Protein AF-0000000075972127 (afdb_homodimer)

pLDDT: mean 73.07, std 18.58, range [33.81, 97.25]

Secondary structure (DSSP, 8-state):
-EEETTTEEEEEEEES----TTS-HHHHHHHHHHHHHS-TTEEEEE--TT-HHHHHHHHHHHHHTPPTT--S-SEEEE-------B-TTTS-HHHHHHHHIIIIIIHHHHHHHHHHHHHHHT-EEEEE--GGGGS--TTBHHHHHHHHHHHHHHHHHHHHHGGGT-EEEEE---HHHHHHS--HHHHHHHHHHHHHHS-HHHHHHH-HHHHHHHHHTTHHHHHS--HHHHHHHHHHHHHHHHH-SS--SEE----HHHHHHHHHHHHS-HHHHHHHH-/-EEETTTEEEEEEEES----TTS-HHHHHHHHHHHHHS-TTEEEEE--TT-HHHHHHHHHHHHHTPPTT--S-SEEEE-------B-TTTS-HHHHHHHHIIIIIIHHHHHHHHHHHHHHHT-EEEEE--GGGGS--TTBHHHHHHHHHHHHHHHHHHHHHGGGT-EEEEE---HHHHHHS--HHHHHHHHHHHHHHS-HHHHHHH-HHHHHHHHHTTHHHHHS--HHHHHHHHHHHHHHHHH-SS--SEE----HHHHHHHHHHHHS-HHHHHHHH-

Structure (mmCIF, N/CA/C/O backbone):
data_AF-0000000075972127-model_v1
#
loop_
_entity.id
_entity.type
_entity.pdbx_description
1 polymer 'D-beta-hydroxybutyrate dehydrogenase, mitochondrial'
#
loop_
_atom_site.group_PDB
_atom_site.id
_atom_site.type_symbol
_atom_site.label_atom_id
_atom_site.label_alt_id
_atom_site.label_comp_id
_atom_site.label_asym_id
_atom_site.label_entity_id
_atom_site.label_seq_id
_atom_site.pdbx_PDB_ins_code
_atom_site.Cartn_x
_atom_site.Cartn_y
_atom_site.Cartn_z
_atom_site.occupancy
_atom_site.B_iso_or_equiv
_atom_site.auth_seq_id
_atom_site.auth_comp_id
_atom_site.auth_asym_id
_atom_site.auth_atom_id
_atom_site.pdbx_PDB_model_num
ATOM 1 N N . MET A 1 1 ? 3.32 22 10.773 1 61.41 1 MET A N 1
ATOM 2 C CA . MET A 1 1 ? 3.639 23.406 10.516 1 61.41 1 MET A CA 1
ATOM 3 C C . MET A 1 1 ? 2.49 24.312 10.953 1 61.41 1 MET A C 1
ATOM 5 O O . MET A 1 1 ? 1.325 23.922 10.883 1 61.41 1 MET A O 1
ATOM 9 N N . HIS A 1 2 ? 2.715 25.375 11.734 1 51.12 2 HIS A N 1
ATOM 10 C CA . HIS A 1 2 ? 1.733 26.406 12.023 1 51.12 2 HIS A CA 1
ATOM 11 C C . HIS A 1 2 ? 2.061 27.703 11.281 1 51.12 2 HIS A C 1
ATOM 13 O O . HIS A 1 2 ? 3.227 28.094 11.195 1 51.12 2 HIS A O 1
ATOM 19 N N . PHE A 1 3 ? 0.993 28.25 10.438 1 44.25 3 PHE A N 1
ATOM 20 C CA . PHE A 1 3 ? 1.195 29.469 9.672 1 44.25 3 PHE A CA 1
ATOM 21 C C . PHE A 1 3 ? 0.662 30.672 10.43 1 44.25 3 PHE A C 1
ATOM 23 O O . PHE A 1 3 ? -0.469 30.656 10.922 1 44.25 3 PHE A O 1
ATOM 30 N N . SER A 1 4 ? 1.495 31.562 10.836 1 41.03 4 SER A N 1
ATOM 31 C CA . SER A 1 4 ? 1.083 32.906 11.266 1 41.03 4 SER A CA 1
ATOM 32 C C . SER A 1 4 ? 1.38 33.938 10.195 1 41.03 4 SER A C 1
ATOM 34 O O . SER A 1 4 ? 2.51 34.031 9.719 1 41.03 4 SER A O 1
ATOM 36 N N . PRO A 1 5 ? 0.316 34.594 9.469 1 41.22 5 PRO A N 1
ATOM 37 C CA . PRO A 1 5 ? 0.517 35.625 8.461 1 41.22 5 PRO A CA 1
ATOM 38 C C . PRO A 1 5 ? 1.694 36.531 8.781 1 41.22 5 PRO A C 1
ATOM 40 O O . PRO A 1 5 ? 2.385 37 7.871 1 41.22 5 PRO A O 1
ATOM 43 N N . ARG A 1 6 ? 1.799 37.031 10 1 43.5 6 ARG A N 1
ATOM 44 C CA . ARG A 1 6 ? 2.771 38.094 10.32 1 43.5 6 ARG A CA 1
ATOM 45 C C . ARG A 1 6 ? 4.16 37.5 10.539 1 43.5 6 ARG A C 1
ATOM 47 O O . ARG A 1 6 ? 5.168 38.156 10.344 1 43.5 6 ARG A O 1
ATOM 54 N N . LYS A 1 7 ? 4.246 36.312 11.055 1 53.31 7 LYS A N 1
ATOM 55 C CA . LYS A 1 7 ? 5.535 35.938 11.625 1 53.31 7 LYS A CA 1
ATOM 56 C C . LYS A 1 7 ? 6.055 34.625 10.984 1 53.31 7 LYS A C 1
ATOM 58 O O . LYS A 1 7 ? 7.148 34.188 11.312 1 53.31 7 LYS A O 1
ATOM 63 N N . GLY A 1 8 ? 5.332 34.062 9.945 1 68.38 8 GLY A N 1
ATOM 64 C CA . GLY A 1 8 ? 5.906 32.906 9.273 1 68.38 8 GLY A CA 1
ATOM 65 C C . GLY A 1 8 ? 5.438 31.594 9.859 1 68.38 8 GLY A C 1
ATOM 66 O O . GLY A 1 8 ? 4.375 31.531 10.477 1 68.38 8 GLY A O 1
ATOM 67 N N . PHE A 1 9 ? 6.082 30.5 9.539 1 79.38 9 PHE A N 1
ATOM 68 C CA . PHE A 1 9 ? 5.672 29.172 9.969 1 79.38 9 PHE A CA 1
ATOM 69 C C . PHE A 1 9 ? 6.516 28.703 11.148 1 79.38 9 PHE A C 1
ATOM 71 O O . PHE A 1 9 ? 7.727 28.938 11.188 1 79.38 9 PHE A O 1
ATOM 78 N N . THR A 1 10 ? 5.844 28.406 12.242 1 86.19 10 THR A N 1
ATOM 79 C CA . THR A 1 10 ? 6.512 27.562 13.219 1 86.19 10 THR A CA 1
ATOM 80 C C . THR A 1 10 ? 6.535 26.109 12.75 1 86.19 10 THR A C 1
ATOM 82 O O . THR A 1 10 ? 5.508 25.562 12.344 1 86.19 10 THR A O 1
ATOM 85 N N . VAL A 1 11 ? 7.766 25.531 12.711 1 88.5 11 VAL A N 1
ATOM 86 C CA . VAL A 1 11 ? 7.922 24.203 12.141 1 88.5 11 VAL A CA 1
ATOM 87 C C . VAL A 1 11 ? 8.336 23.203 13.227 1 88.5 11 VAL A C 1
ATOM 89 O O . VAL A 1 11 ? 9.289 23.469 13.977 1 88.5 11 VAL A O 1
ATOM 92 N N . PHE A 1 12 ? 7.578 22.219 13.445 1 91 12 PHE A N 1
ATOM 93 C CA . PHE A 1 12 ? 7.965 21.062 14.242 1 91 12 PHE A CA 1
ATOM 94 C C . PHE A 1 12 ? 8.461 19.922 13.352 1 91 12 PHE A C 1
ATOM 96 O O . PHE A 1 12 ? 7.66 19.266 12.695 1 91 12 PHE A O 1
ATOM 103 N N . ALA A 1 13 ? 9.766 19.688 13.297 1 87.94 13 ALA A N 1
ATOM 104 C CA . ALA A 1 13 ? 10.398 18.734 12.391 1 87.94 13 ALA A CA 1
ATOM 105 C C . ALA A 1 13 ? 10.719 17.422 13.109 1 87.94 13 ALA A C 1
ATOM 107 O O . ALA A 1 13 ? 11.562 17.406 14.016 1 87.94 13 ALA A O 1
ATOM 108 N N . GLY A 1 14 ? 10.008 16.391 12.695 1 87.88 14 GLY A N 1
ATOM 109 C CA . GLY A 1 14 ? 10.227 15.094 13.297 1 87.88 14 GLY A CA 1
ATOM 110 C C . GLY A 1 14 ? 11.258 14.258 12.555 1 87.88 14 GLY A C 1
ATOM 111 O O . GLY A 1 14 ? 11.219 14.156 11.32 1 87.88 14 GLY A O 1
ATOM 112 N N . PHE A 1 15 ? 12.211 13.664 13.312 1 82.06 15 PHE A N 1
ATOM 113 C CA . PHE A 1 15 ? 13.203 12.742 12.781 1 82.06 15 PHE A CA 1
ATOM 114 C C . PHE A 1 15 ? 13.258 11.469 13.609 1 82.06 15 PHE A C 1
ATOM 116 O O . PHE A 1 15 ? 13.031 11.492 14.82 1 82.06 15 PHE A O 1
ATOM 123 N N . GLU A 1 16 ? 13.445 10.32 12.812 1 79.19 16 GLU A N 1
ATOM 124 C CA . GLU A 1 16 ? 13.531 9.055 13.547 1 79.19 16 GLU A CA 1
ATOM 125 C C . GLU A 1 16 ? 14.727 9.055 14.5 1 79.19 16 GLU A C 1
ATOM 127 O O . GLU A 1 16 ? 14.617 8.594 15.633 1 79.19 16 GLU A O 1
ATOM 132 N N . GLU A 1 17 ? 15.867 9.305 13.93 1 63.28 17 GLU A N 1
ATOM 133 C CA . GLU A 1 17 ? 17.047 9.43 14.773 1 63.28 17 GLU A CA 1
ATOM 134 C C . GLU A 1 17 ? 17.484 10.883 14.93 1 63.28 17 GLU A C 1
ATOM 136 O O . GLU A 1 17 ? 17.625 11.602 13.938 1 63.28 17 GLU A O 1
ATOM 141 N N . VAL A 1 18 ? 17.203 11.398 15.945 1 53.75 18 VAL A N 1
ATOM 142 C CA . VAL A 1 18 ? 17.719 12.734 16.25 1 53.75 18 VAL A CA 1
ATOM 143 C C . VAL A 1 18 ? 19.062 12.625 16.953 1 53.75 18 VAL A C 1
ATOM 145 O O . VAL A 1 18 ? 19.219 11.828 17.875 1 53.75 18 VAL A O 1
ATOM 148 N N . GLU A 1 19 ? 20.156 12.477 16.078 1 46.31 19 GLU A N 1
ATOM 149 C CA . GLU A 1 19 ? 21.5 12.383 16.672 1 46.31 19 GLU A CA 1
ATOM 150 C C . GLU A 1 19 ? 21.594 13.227 17.938 1 46.31 19 GLU A C 1
ATOM 152 O O . GLU A 1 19 ? 21.25 14.406 17.938 1 46.31 19 GLU A O 1
ATOM 157 N N . THR A 1 20 ? 21.484 12.75 19.109 1 42.69 20 THR A N 1
ATOM 158 C CA . THR A 1 20 ? 22.266 13.391 20.172 1 42.69 20 THR A CA 1
ATOM 159 C C . THR A 1 20 ? 23.688 13.672 19.703 1 42.69 20 THR A C 1
ATOM 161 O O . THR A 1 20 ? 24.125 13.141 18.672 1 42.69 20 THR A O 1
ATOM 164 N N . GLU A 1 21 ? 24.75 14.055 20.578 1 39.62 21 GLU A N 1
ATOM 165 C CA . GLU A 1 21 ? 26.156 14.398 20.328 1 39.62 21 GLU A CA 1
ATOM 166 C C . GLU A 1 21 ? 26.766 13.461 19.281 1 39.62 21 GLU A C 1
ATOM 168 O O . GLU A 1 21 ? 27.766 13.812 18.641 1 39.62 21 GLU A O 1
ATOM 173 N N . LYS A 1 22 ? 26.984 12.18 19.656 1 33.81 22 LYS A N 1
ATOM 174 C CA . LYS A 1 22 ? 28.016 11.297 19.094 1 33.81 22 LYS A CA 1
ATOM 175 C C . LYS A 1 22 ? 27.531 10.664 17.797 1 33.81 22 LYS A C 1
ATOM 177 O O . LYS A 1 22 ? 28.156 9.727 17.297 1 33.81 22 LYS A O 1
ATOM 182 N N . SER A 1 23 ? 26.328 10.477 17.562 1 35.59 23 SER A N 1
ATOM 183 C CA . SER A 1 23 ? 26.016 9.492 16.531 1 35.59 23 SER A CA 1
ATOM 184 C C . SER A 1 23 ? 26.422 10 15.148 1 35.59 23 SER A C 1
ATOM 186 O O . SER A 1 23 ? 26.578 11.203 14.938 1 35.59 23 SER A O 1
ATOM 188 N N . SER A 1 24 ? 26.391 9.008 13.961 1 34.97 24 SER A N 1
ATOM 189 C CA . SER A 1 24 ? 27.109 9.086 12.695 1 34.97 24 SER A CA 1
ATOM 190 C C . SER A 1 24 ? 26.656 10.281 11.875 1 34.97 24 SER A C 1
ATOM 192 O O . SER A 1 24 ? 25.531 10.773 12.047 1 34.97 24 SER A O 1
ATOM 194 N N . GLU A 1 25 ? 27.438 10.773 10.906 1 35.94 25 GLU A N 1
ATOM 195 C CA . GLU A 1 25 ? 27.562 11.906 9.984 1 35.94 25 GLU A CA 1
ATOM 196 C C . GLU A 1 25 ? 26.266 12.141 9.227 1 35.94 25 GLU A C 1
ATOM 198 O O . GLU A 1 25 ? 25.922 13.281 8.898 1 35.94 25 GLU A O 1
ATOM 203 N N . CYS A 1 26 ? 25.656 11.117 8.82 1 35.91 26 CYS A N 1
ATOM 204 C CA . CYS A 1 26 ? 24.688 11.328 7.742 1 35.91 26 CYS A CA 1
ATOM 205 C C . CYS A 1 26 ? 23.391 11.914 8.281 1 35.91 26 CYS A C 1
ATOM 207 O O . CYS A 1 26 ? 22.797 12.797 7.656 1 35.91 26 CYS A O 1
ATOM 209 N N . THR A 1 27 ? 22.812 11.344 9.359 1 40.38 27 THR A N 1
ATOM 210 C CA . THR A 1 27 ? 21.547 11.805 9.914 1 40.38 27 THR A CA 1
ATOM 211 C C . THR A 1 27 ? 21.734 13.078 10.727 1 40.38 27 THR A C 1
ATOM 213 O O . THR A 1 27 ? 20.797 13.852 10.922 1 40.38 27 THR A O 1
ATOM 216 N N . ALA A 1 28 ? 22.859 13.164 11.367 1 41.38 28 ALA A N 1
ATOM 217 C CA . ALA A 1 28 ? 23.297 14.227 12.273 1 41.38 28 ALA A CA 1
ATOM 218 C C . ALA A 1 28 ? 23.312 15.578 11.57 1 41.38 28 ALA A C 1
ATOM 220 O O . ALA A 1 28 ? 23.031 16.609 12.188 1 41.38 28 ALA A O 1
ATOM 221 N N . THR A 1 29 ? 23.719 15.406 10.297 1 45.28 29 THR A N 1
ATOM 222 C CA . THR A 1 29 ? 23.922 16.656 9.57 1 45.28 29 THR A CA 1
ATOM 223 C C . THR A 1 29 ? 22.594 17.391 9.398 1 45.28 29 THR A C 1
ATOM 225 O O . THR A 1 29 ? 22.547 18.625 9.516 1 45.28 29 THR A O 1
ATOM 228 N N . SER A 1 30 ? 21.453 16.547 9.289 1 53.31 30 SER A N 1
ATOM 229 C CA . SER A 1 30 ? 20.266 17.281 8.844 1 53.31 30 SER A CA 1
ATOM 230 C C . SER A 1 30 ? 19.609 18.016 10.008 1 53.31 30 SER A C 1
ATOM 232 O O . SER A 1 30 ? 19.266 19.188 9.883 1 53.31 30 SER A O 1
ATOM 234 N N . SER A 1 31 ? 19.531 17.297 11.203 1 53.94 31 SER A N 1
ATOM 235 C CA . SER A 1 31 ? 18.859 17.984 12.305 1 53.94 31 SER A CA 1
ATOM 236 C C . SER A 1 31 ? 19.734 19.125 12.859 1 53.94 31 SER A C 1
ATOM 238 O O . SER A 1 31 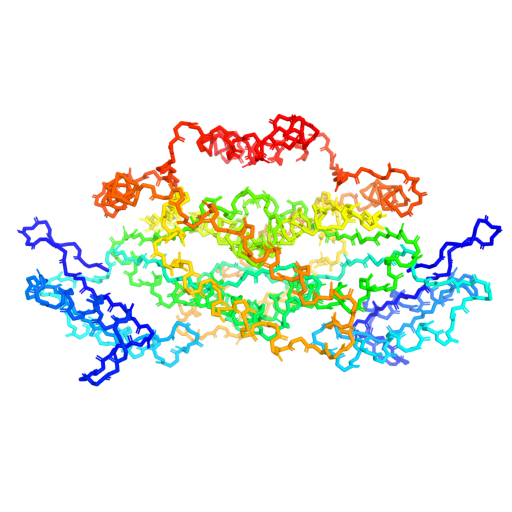? 19.219 20.188 13.188 1 53.94 31 SER A O 1
ATOM 240 N N . SER A 1 32 ? 21 18.812 12.969 1 54.31 32 SER A N 1
ATOM 241 C CA . SER A 1 32 ? 21.906 19.812 13.516 1 54.31 32 SER A CA 1
ATOM 242 C C . SER A 1 32 ? 22 21.031 12.602 1 54.31 32 SER A C 1
ATOM 244 O O . SER A 1 32 ? 22.016 22.172 13.07 1 54.31 32 SER A O 1
ATOM 246 N N . ALA A 1 33 ? 22.047 20.703 11.312 1 56.12 33 ALA A N 1
ATOM 247 C CA . ALA A 1 33 ? 22.141 21.781 10.344 1 56.12 33 ALA A CA 1
ATOM 248 C C . ALA A 1 33 ? 20.891 22.656 10.383 1 56.12 33 ALA A C 1
ATOM 250 O O . ALA A 1 33 ? 20.984 23.891 10.258 1 56.12 33 ALA A O 1
ATOM 251 N N . LEU A 1 34 ? 19.828 21.938 10.617 1 60.09 34 LEU A N 1
ATOM 252 C CA . LEU A 1 34 ? 18.562 22.672 10.656 1 60.09 34 LEU A CA 1
ATOM 253 C C . LEU A 1 34 ? 18.5 23.562 11.891 1 60.09 34 LEU A C 1
ATOM 255 O O . LEU A 1 34 ? 17.984 24.688 11.828 1 60.09 34 LEU A O 1
ATOM 259 N N . LYS A 1 35 ? 19.078 23.078 12.992 1 59.41 35 LYS A N 1
ATOM 260 C CA . LYS A 1 35 ? 19.047 23.844 14.227 1 59.41 35 LYS A CA 1
ATOM 261 C C . LYS A 1 35 ? 19.875 25.125 14.094 1 59.41 35 LYS A C 1
ATOM 263 O O . LYS A 1 35 ? 19.484 26.172 14.609 1 59.41 35 LYS A O 1
ATOM 268 N N . GLU A 1 36 ? 20.906 24.906 13.391 1 56.12 36 GLU A N 1
ATOM 269 C CA . GLU A 1 36 ? 21.797 26.047 13.25 1 56.12 36 GLU A CA 1
ATOM 270 C C . GLU A 1 36 ? 21.203 27.109 12.32 1 56.12 36 GLU A C 1
ATOM 272 O O . GLU A 1 36 ? 21.453 28.297 12.5 1 56.12 36 GLU A O 1
ATOM 277 N N . GLN A 1 37 ? 20.469 26.547 11.336 1 54.94 37 GLN A N 1
ATOM 278 C CA . GLN A 1 37 ? 19.984 27.469 10.312 1 54.94 37 GLN A CA 1
ATOM 279 C C . GLN A 1 37 ? 18.594 27.984 10.672 1 54.94 37 GLN A C 1
ATOM 281 O O . GLN A 1 37 ? 18.141 28.984 10.102 1 54.94 37 GLN A O 1
ATOM 286 N N . SER A 1 38 ? 17.984 27.172 11.508 1 56.56 38 SER A N 1
ATOM 287 C CA . SER A 1 38 ? 16.578 27.484 11.711 1 56.56 38 SER A CA 1
ATOM 288 C C . SER A 1 38 ? 16.391 28.594 12.75 1 56.56 38 SER A C 1
ATOM 290 O O . SER A 1 38 ? 17.172 28.703 13.688 1 56.56 38 SER A O 1
ATOM 292 N N . SER A 1 39 ? 15.852 29.734 12.328 1 58.47 39 SER A N 1
ATOM 293 C CA . SER A 1 39 ? 15.391 30.75 13.266 1 58.47 39 SER A CA 1
ATOM 294 C C . SER A 1 39 ? 14.539 30.125 14.367 1 58.47 39 SER A C 1
ATOM 296 O O . SER A 1 39 ? 14.156 28.953 14.289 1 58.47 39 SER A O 1
ATOM 298 N N . GLY A 1 40 ? 14.516 30.531 15.711 1 62.72 40 GLY A N 1
ATOM 299 C CA . GLY A 1 40 ? 13.742 30.188 16.891 1 62.72 40 GLY A CA 1
ATOM 300 C C . GLY A 1 40 ? 12.367 29.625 16.562 1 62.72 40 GLY A C 1
ATOM 301 O O . GLY A 1 40 ? 11.617 29.234 17.469 1 62.72 40 GLY A O 1
ATOM 302 N N . ARG A 1 41 ? 12.172 29.297 15.273 1 78.12 41 ARG A N 1
ATOM 303 C CA . ARG A 1 41 ? 10.82 28.906 14.898 1 78.12 41 ARG A CA 1
ATOM 304 C C . ARG A 1 41 ? 10.789 27.453 14.445 1 78.12 41 ARG A C 1
ATOM 306 O O . ARG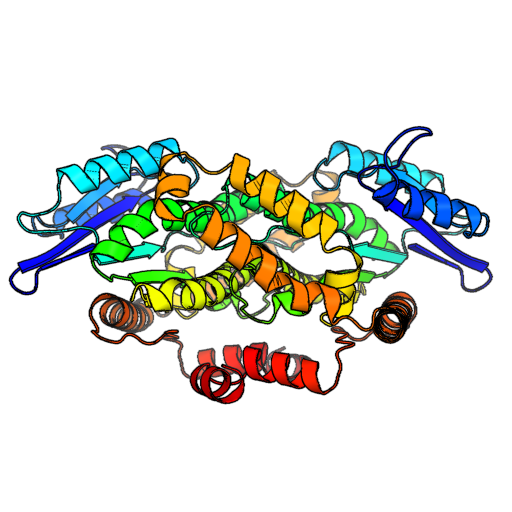 A 1 41 ? 9.742 26.953 14.016 1 78.12 41 ARG A O 1
ATOM 313 N N . VAL A 1 42 ? 11.977 26.703 14.641 1 82 42 VAL A N 1
ATOM 314 C CA . VAL A 1 42 ? 12.008 25.297 14.258 1 82 42 VAL A CA 1
ATOM 315 C C . VAL A 1 42 ? 12.242 24.422 15.492 1 82 42 VAL A C 1
ATOM 317 O O . VAL A 1 42 ? 13.211 24.625 16.219 1 82 42 VAL A O 1
ATOM 320 N N . HIS A 1 43 ? 11.336 23.547 15.766 1 86.31 43 HIS A N 1
ATOM 321 C CA . HIS A 1 43 ? 11.453 22.547 16.812 1 86.31 43 HIS A CA 1
ATOM 322 C C . HIS A 1 43 ? 11.852 21.188 16.234 1 86.31 43 HIS A C 1
ATOM 324 O O . HIS A 1 43 ? 11.133 20.641 15.398 1 86.31 43 HIS A O 1
ATOM 330 N N . ILE A 1 44 ? 13.047 20.688 16.641 1 84.06 44 ILE A N 1
ATOM 331 C CA . ILE A 1 44 ? 13.469 19.359 16.234 1 84.06 44 ILE A CA 1
ATOM 332 C C . ILE A 1 44 ? 12.984 18.328 17.25 1 84.06 44 ILE A C 1
ATOM 334 O O . ILE A 1 44 ? 13.258 18.453 18.453 1 84.06 44 ILE A O 1
ATOM 338 N N . ILE A 1 45 ? 12.281 17.406 16.797 1 89.25 45 ILE A N 1
ATOM 339 C CA . ILE A 1 45 ? 11.68 16.438 17.703 1 89.25 45 ILE A CA 1
ATOM 340 C C . ILE A 1 45 ? 11.984 15.023 17.219 1 89.25 45 ILE A C 1
ATOM 342 O O . ILE A 1 45 ? 12.062 14.773 16.016 1 89.25 45 ILE A O 1
ATOM 346 N N . GLN A 1 46 ? 12.242 14.125 18.156 1 90.31 46 GLN A N 1
ATOM 347 C CA . GLN A 1 46 ? 12.375 12.711 17.844 1 90.31 46 GLN A CA 1
ATOM 348 C C . GLN A 1 46 ? 11.008 12.078 17.578 1 90.31 46 GLN A C 1
ATOM 350 O O . GLN A 1 46 ? 10.078 12.234 18.359 1 90.31 46 GLN A O 1
ATOM 355 N N . LEU A 1 47 ? 10.93 11.391 16.438 1 92.81 47 LEU A N 1
ATOM 356 C CA . LEU A 1 47 ? 9.656 10.781 16.078 1 92.81 47 LEU A CA 1
ATOM 357 C C . LEU A 1 47 ? 9.867 9.523 15.25 1 92.81 47 LEU A C 1
ATOM 359 O O . LEU A 1 47 ? 10.453 9.578 14.164 1 92.81 47 LEU A O 1
ATOM 363 N N . ASP A 1 48 ? 9.531 8.438 15.836 1 92.19 48 ASP A N 1
ATOM 364 C CA . ASP A 1 48 ? 9.32 7.203 15.086 1 92.19 48 ASP A CA 1
ATOM 365 C C . ASP A 1 48 ? 7.852 7.035 14.703 1 92.19 48 ASP A C 1
ATOM 367 O O . ASP A 1 48 ? 7.012 6.746 15.562 1 92.19 48 ASP A O 1
ATOM 371 N N . VAL A 1 49 ? 7.582 7.188 13.438 1 93.69 49 VAL A N 1
ATOM 372 C CA . VAL A 1 49 ? 6.199 7.223 12.969 1 93.69 49 VAL A CA 1
ATOM 373 C C . VAL A 1 49 ? 5.555 5.852 13.148 1 93.69 49 VAL A C 1
ATOM 375 O O . VAL A 1 49 ? 4.336 5.707 13.031 1 93.69 49 VAL A O 1
ATOM 378 N N . THR A 1 50 ? 6.375 4.824 13.383 1 93.69 50 THR A N 1
ATOM 379 C CA . THR A 1 50 ? 5.816 3.492 13.594 1 93.69 50 THR A CA 1
ATOM 380 C C . THR A 1 50 ? 5.418 3.305 15.055 1 93.69 50 THR A C 1
ATOM 382 O O . THR A 1 50 ? 4.852 2.271 15.422 1 93.69 50 THR A O 1
ATOM 385 N N . SER A 1 51 ? 5.703 4.281 15.883 1 95.25 51 SER A N 1
ATOM 386 C CA . SER A 1 51 ? 5.348 4.238 17.297 1 95.25 51 SER A CA 1
ATOM 387 C C . SER A 1 51 ? 4.199 5.191 17.609 1 95.25 51 SER A C 1
ATOM 389 O O . SER A 1 51 ? 4.383 6.41 17.641 1 95.25 51 SER A O 1
ATOM 391 N N . GLU A 1 52 ? 3.076 4.602 17.906 1 94.5 52 GLU A N 1
ATOM 392 C CA . GLU A 1 52 ? 1.932 5.441 18.25 1 94.5 52 GLU A CA 1
ATOM 393 C C . GLU A 1 52 ? 2.209 6.262 19.516 1 94.5 52 GLU A C 1
ATOM 395 O O . GLU A 1 52 ? 1.777 7.41 19.609 1 94.5 52 GLU A O 1
ATOM 400 N N . GLU A 1 53 ? 2.846 5.641 20.438 1 95.5 53 GLU A N 1
ATOM 401 C CA . GLU A 1 53 ? 3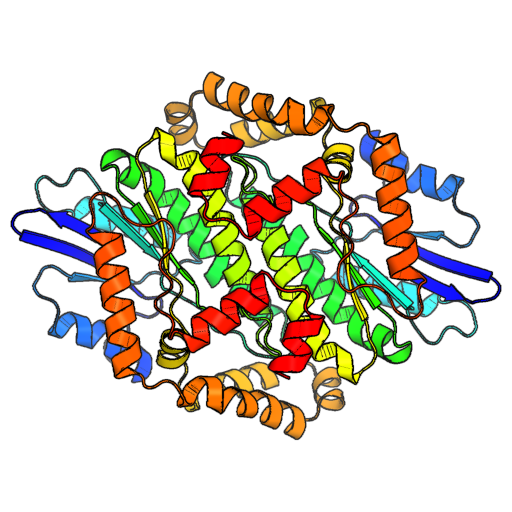.209 6.34 21.672 1 95.5 53 GLU A CA 1
ATOM 402 C C . GLU A 1 53 ? 4.016 7.598 21.375 1 95.5 53 GLU A C 1
ATOM 404 O O . GLU A 1 53 ? 3.736 8.672 21.922 1 95.5 53 GLU A O 1
ATOM 409 N N . GLN A 1 54 ? 5.004 7.492 20.516 1 96 54 GLN A N 1
ATOM 410 C CA . GLN A 1 54 ? 5.824 8.648 20.156 1 96 54 GLN A CA 1
ATOM 411 C C . GLN A 1 54 ? 5.004 9.695 19.406 1 96 54 GLN A C 1
ATOM 413 O O . GLN A 1 54 ? 5.172 10.891 19.625 1 96 54 GLN A O 1
ATOM 418 N N . ILE A 1 55 ? 4.086 9.273 18.562 1 96.62 55 ILE A N 1
ATOM 419 C CA . ILE A 1 55 ? 3.24 10.203 17.828 1 96.62 55 ILE A CA 1
ATOM 420 C C . ILE A 1 55 ? 2.391 11.008 18.812 1 96.62 55 ILE A C 1
ATOM 422 O O . ILE A 1 55 ? 2.268 12.234 18.688 1 96.62 55 ILE A O 1
ATOM 426 N N . GLN A 1 56 ? 1.874 10.328 19.781 1 95.38 56 GLN A N 1
ATOM 427 C CA . GLN A 1 56 ? 1.036 11 20.781 1 95.38 56 GLN A CA 1
ATOM 428 C C . GLN A 1 56 ? 1.847 11.992 21.609 1 95.38 56 GLN A C 1
ATOM 430 O O . GLN A 1 56 ? 1.376 13.094 21.891 1 95.38 56 GLN A O 1
ATOM 435 N N . LYS A 1 57 ? 2.982 11.594 22 1 96 57 LYS A N 1
ATOM 436 C CA . LYS A 1 57 ? 3.855 12.492 22.734 1 96 57 LYS A CA 1
ATOM 437 C C . LYS A 1 57 ? 4.184 13.742 21.938 1 96 57 LYS A C 1
ATOM 439 O O . LYS A 1 57 ? 4.211 14.852 22.469 1 96 57 LYS A O 1
ATOM 444 N N . VAL A 1 58 ? 4.441 13.523 20.703 1 95.44 58 VAL A N 1
ATOM 445 C CA . VAL A 1 58 ? 4.742 14.641 19.812 1 95.44 58 VAL A CA 1
ATOM 446 C C . VAL A 1 58 ? 3.516 15.539 19.688 1 95.44 58 VAL A C 1
ATOM 448 O O . VAL A 1 58 ? 3.637 16.766 19.672 1 95.44 58 VAL A O 1
ATOM 451 N N . LYS A 1 59 ? 2.363 14.938 19.469 1 95.12 59 LYS A N 1
ATOM 452 C CA . LYS A 1 59 ? 1.127 15.711 19.422 1 95.12 59 LYS A CA 1
ATOM 453 C C . LYS A 1 59 ? 0.983 16.609 20.656 1 95.12 59 LYS A C 1
ATOM 455 O O . LYS A 1 59 ? 0.659 17.781 20.531 1 95.12 59 LYS A O 1
ATOM 460 N N . GLU A 1 60 ? 1.235 16.062 21.828 1 95.12 60 GLU A N 1
ATOM 461 C CA . GLU A 1 60 ? 1.157 16.828 23.078 1 95.12 60 GLU A CA 1
ATOM 462 C C . GLU A 1 60 ? 2.197 17.938 23.109 1 95.12 60 GLU A C 1
ATOM 464 O O . GLU A 1 60 ? 1.889 19.078 23.484 1 95.12 60 GLU A O 1
ATOM 469 N N . TYR A 1 61 ? 3.367 17.578 22.766 1 94.88 61 TYR A N 1
ATOM 470 C CA . TYR A 1 61 ? 4.434 18.578 22.719 1 94.88 61 TYR A CA 1
ATOM 471 C C . TYR A 1 61 ? 4.047 19.75 21.812 1 94.88 61 TYR A C 1
ATOM 473 O O . TYR A 1 61 ? 4.258 20.906 22.172 1 94.88 61 TYR A O 1
ATOM 481 N N . ILE A 1 62 ? 3.502 19.469 20.688 1 93.38 62 ILE A N 1
ATOM 482 C CA . ILE A 1 62 ? 3.105 20.5 19.734 1 93.38 62 ILE A CA 1
ATOM 483 C C . ILE A 1 62 ? 2.012 21.375 20.328 1 93.38 62 ILE A C 1
ATOM 485 O O . ILE A 1 62 ? 2.074 22.609 20.25 1 93.38 62 ILE A O 1
ATOM 489 N N . GLN A 1 63 ? 1.071 20.766 20.922 1 90.62 63 GLN A N 1
ATOM 490 C CA . GLN A 1 63 ? -0.018 21.516 21.531 1 90.62 63 GLN A CA 1
ATOM 491 C C . GLN A 1 63 ? 0.51 22.469 22.594 1 90.62 63 GLN A C 1
ATOM 493 O O . GLN A 1 63 ? 0.031 23.609 22.703 1 90.62 63 GLN A O 1
ATOM 498 N N . ASP A 1 64 ? 1.479 22.062 23.281 1 92.25 64 ASP A N 1
ATOM 499 C CA . ASP A 1 64 ? 2.035 22.844 24.375 1 92.25 64 ASP A CA 1
ATOM 500 C C . ASP A 1 64 ? 2.945 23.953 23.859 1 92.25 64 ASP A C 1
ATOM 502 O O . ASP A 1 64 ? 3.291 24.875 24.594 1 92.25 64 ASP A O 1
ATOM 506 N N . ASN A 1 65 ? 3.346 23.859 22.594 1 89.94 65 ASN A N 1
ATOM 507 C CA . ASN A 1 65 ? 4.348 24.781 22.094 1 89.94 65 ASN A CA 1
ATOM 508 C C . ASN A 1 65 ? 3.84 25.562 20.891 1 89.94 65 ASN A C 1
ATOM 510 O O . ASN A 1 65 ? 4.629 26.141 20.141 1 89.94 65 ASN A O 1
ATOM 514 N N . LEU A 1 66 ? 2.582 25.469 20.75 1 88.5 66 LEU A N 1
ATOM 515 C CA . LEU A 1 66 ? 2.004 26.281 19.672 1 88.5 66 LEU A CA 1
ATOM 516 C C . LEU A 1 66 ? 2.168 27.766 19.969 1 88.5 66 LEU A C 1
ATOM 518 O O . LEU A 1 66 ? 2.066 28.188 21.125 1 88.5 66 LEU A O 1
ATOM 522 N N . PRO A 1 67 ? 2.514 28.469 18.969 1 83.5 67 PRO A N 1
ATOM 523 C CA . PRO A 1 67 ? 2.594 29.922 19.203 1 83.5 67 PRO A CA 1
ATOM 524 C C . PRO A 1 67 ? 1.279 30.516 19.703 1 83.5 67 PRO A C 1
ATOM 526 O O . PRO A 1 67 ? 0.212 29.938 19.469 1 83.5 67 PRO A O 1
ATOM 529 N N . SER A 1 68 ? 1.432 31.625 20.344 1 83 68 SER A N 1
ATOM 530 C CA . SER A 1 68 ? 0.264 32.312 20.875 1 83 68 SER A CA 1
ATOM 531 C C . SER A 1 68 ? -0.737 32.656 19.766 1 83 68 SER A C 1
ATOM 533 O O . SER A 1 68 ? -0.354 33.125 18.688 1 83 68 SER A O 1
ATOM 535 N N . GLY A 1 69 ? -2.018 32.281 20 1 80.19 69 GLY A N 1
ATOM 536 C CA . GLY A 1 69 ? -3.072 32.594 19.047 1 80.19 69 GLY A CA 1
ATOM 537 C C . GLY A 1 69 ? -3.35 31.469 18.078 1 80.19 69 GLY A C 1
ATOM 538 O O . GLY A 1 69 ? -4.344 31.5 17.344 1 80.19 69 GLY A O 1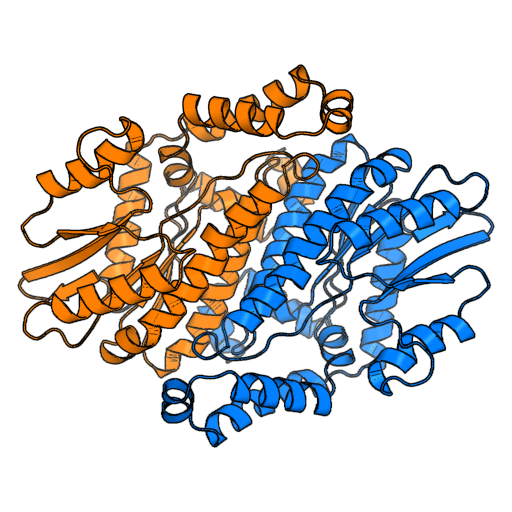
ATOM 539 N N . ALA A 1 70 ? -2.377 30.531 18.094 1 80.75 70 ALA A N 1
ATOM 540 C CA . ALA A 1 70 ? -2.594 29.422 17.172 1 80.75 70 ALA A CA 1
ATOM 541 C C . ALA A 1 70 ? -3.738 28.531 17.641 1 80.75 70 ALA A C 1
ATOM 543 O O . ALA A 1 70 ? -3.855 28.25 18.828 1 80.75 70 ALA A O 1
ATOM 544 N N . THR A 1 71 ? -4.656 28.203 16.766 1 80.06 71 THR A N 1
ATOM 545 C CA . THR A 1 71 ? -5.801 27.359 17.109 1 80.06 71 THR A CA 1
ATOM 546 C C . THR A 1 71 ? -5.504 25.891 16.797 1 80.06 71 THR A C 1
ATOM 548 O O . THR A 1 71 ? -6.281 25.016 17.172 1 80.06 71 THR A O 1
ATOM 551 N N . GLY A 1 72 ? -4.375 25.641 16.188 1 84.69 72 GLY A N 1
ATOM 552 C CA . GLY A 1 72 ? -4.016 24.281 15.82 1 84.69 72 GLY A CA 1
ATOM 553 C C . GLY A 1 72 ? -2.881 24.203 14.812 1 84.69 72 GLY A C 1
ATOM 554 O O . GLY A 1 72 ? -2.07 25.141 14.719 1 84.69 72 GLY A O 1
ATOM 555 N N . ILE A 1 73 ? -2.803 23.094 14.172 1 91.75 73 ILE A N 1
ATOM 556 C CA . ILE A 1 73 ? -1.759 22.844 13.18 1 91.75 73 ILE A CA 1
ATOM 557 C C . ILE A 1 73 ? -2.289 23.156 11.789 1 91.75 73 ILE A C 1
ATOM 559 O O . ILE A 1 73 ? -3.428 22.828 11.453 1 91.75 73 ILE A O 1
ATOM 563 N N . TRP A 1 74 ? -1.449 23.844 11.078 1 93.06 74 TRP A N 1
ATOM 564 C CA . TRP A 1 74 ? -1.83 24.266 9.727 1 93.06 74 TRP A CA 1
ATOM 565 C C . TRP A 1 74 ? -1.596 23.141 8.719 1 93.06 74 TRP A C 1
ATOM 567 O O . TRP A 1 74 ? -2.414 22.922 7.824 1 93.06 74 TRP A O 1
ATOM 577 N N . ALA A 1 75 ? -0.476 22.438 8.914 1 95.31 75 ALA A N 1
ATOM 578 C CA . ALA A 1 75 ? -0.132 21.438 7.906 1 95.31 75 ALA A CA 1
ATOM 579 C C . ALA A 1 75 ? 0.662 20.281 8.523 1 95.31 75 ALA A C 1
ATOM 581 O O . ALA A 1 75 ? 1.466 20.5 9.43 1 95.31 75 ALA A O 1
ATOM 582 N N . VAL A 1 76 ? 0.357 19.125 8.117 1 95.94 76 VAL A N 1
ATOM 583 C CA . VAL A 1 76 ? 1.186 17.953 8.344 1 95.94 76 VAL A CA 1
ATOM 584 C C . VAL A 1 76 ? 1.844 17.516 7.035 1 95.94 76 VAL A C 1
ATOM 586 O O . VAL A 1 76 ? 1.157 17.25 6.051 1 95.94 76 VAL A O 1
ATOM 589 N N . VAL A 1 77 ? 3.197 17.547 6.988 1 93.69 77 VAL A N 1
ATOM 590 C CA . VAL A 1 77 ? 3.951 17.156 5.809 1 93.69 77 VAL A CA 1
ATOM 591 C C . VAL A 1 77 ? 4.645 15.812 6.07 1 93.69 77 VAL A C 1
ATOM 593 O O . VAL A 1 77 ? 5.59 15.742 6.859 1 93.69 77 VAL A O 1
ATOM 596 N N . ASN A 1 78 ? 4.152 14.805 5.449 1 92.56 78 ASN A N 1
ATOM 597 C CA . ASN A 1 78 ? 4.785 13.492 5.527 1 92.56 78 ASN A CA 1
ATOM 598 C C . ASN A 1 78 ? 5.871 13.336 4.469 1 92.56 78 ASN A C 1
ATOM 600 O O . ASN A 1 78 ? 5.574 13.195 3.281 1 92.56 78 ASN A O 1
ATOM 604 N N . LEU A 1 79 ? 7.109 13.297 4.902 1 81.94 79 LEU A N 1
ATOM 605 C CA . LEU A 1 79 ? 8.242 13.266 3.982 1 81.94 79 LEU A CA 1
ATOM 606 C C . LEU A 1 79 ? 9.117 12.047 4.238 1 81.94 79 LEU A C 1
ATOM 608 O O . LEU A 1 79 ? 9.906 11.656 3.379 1 81.94 79 LEU A O 1
ATOM 612 N N . GLY A 1 80 ? 9 11.461 5.348 1 73.19 80 GLY A N 1
ATOM 613 C CA . GLY A 1 80 ? 9.867 10.352 5.703 1 73.19 80 GLY A CA 1
ATOM 614 C C . GLY A 1 80 ? 9.602 9.102 4.891 1 73.19 80 GLY A C 1
ATOM 615 O O . GLY A 1 80 ? 8.453 8.781 4.59 1 73.19 80 GLY A O 1
ATOM 616 N N . VAL A 1 81 ? 10.719 8.508 4.363 1 71.81 81 VAL A N 1
ATOM 617 C CA . VAL A 1 81 ? 10.602 7.25 3.631 1 71.81 81 VAL A CA 1
ATOM 618 C C . VAL A 1 81 ? 11.727 6.305 4.055 1 71.81 81 VAL A C 1
ATOM 620 O O . VAL A 1 81 ? 12.852 6.738 4.293 1 71.81 81 VAL A O 1
ATOM 623 N N . TRP A 1 82 ? 11.43 5.145 4.273 1 73.94 82 TRP A N 1
ATOM 624 C CA . TRP A 1 82 ? 12.398 4.062 4.453 1 73.94 82 TRP A CA 1
ATOM 625 C C . TRP A 1 82 ? 12.617 3.305 3.148 1 73.94 82 TRP A C 1
ATOM 627 O O . TRP A 1 82 ? 11.68 2.734 2.586 1 73.94 82 TRP A O 1
ATOM 637 N N . ALA A 1 83 ? 13.789 3.418 2.643 1 67 83 ALA A N 1
ATOM 638 C CA . ALA A 1 83 ? 14.109 2.85 1.337 1 67 83 ALA A CA 1
ATOM 639 C C . ALA A 1 83 ? 14.297 1.338 1.428 1 67 83 ALA A C 1
ATOM 641 O O . ALA A 1 83 ? 14.953 0.843 2.348 1 67 83 ALA A O 1
ATOM 642 N N . CYS A 1 84 ? 13.633 0.573 0.625 1 71.19 84 CYS A N 1
ATOM 643 C CA . CYS A 1 84 ? 13.727 -0.873 0.463 1 71.19 84 CYS A CA 1
ATOM 644 C C . CYS A 1 84 ? 13.852 -1.25 -1.008 1 71.19 84 CYS A C 1
ATOM 646 O O . CYS A 1 84 ? 12.875 -1.155 -1.76 1 71.19 84 CYS A O 1
ATOM 648 N N . PHE A 1 85 ? 15.117 -1.608 -1.387 1 68.81 85 PHE A N 1
ATOM 649 C CA . PHE A 1 85 ? 15.375 -1.9 -2.793 1 68.81 85 PHE A CA 1
ATOM 650 C C . PHE A 1 85 ? 15.805 -3.352 -2.977 1 68.81 85 PHE A C 1
ATOM 652 O O . PHE A 1 85 ? 16.531 -3.896 -2.15 1 68.81 85 PHE A O 1
ATOM 659 N N . GLY A 1 86 ? 15.367 -3.949 -3.949 1 72.94 86 GLY A N 1
ATOM 660 C CA . GLY A 1 86 ? 15.688 -5.32 -4.312 1 72.94 86 GLY A CA 1
ATOM 661 C C . GLY A 1 86 ? 14.594 -6 -5.105 1 72.94 86 GLY A C 1
ATOM 662 O O . GLY A 1 86 ? 13.477 -5.488 -5.191 1 72.94 86 GLY A O 1
ATOM 663 N N . GLU A 1 87 ? 15.047 -7.059 -5.746 1 79.5 87 GLU A N 1
ATOM 664 C CA . GLU A 1 87 ? 14.008 -7.828 -6.426 1 79.5 87 GLU A CA 1
ATOM 665 C C . GLU A 1 87 ? 13.016 -8.414 -5.426 1 79.5 87 GLU A C 1
ATOM 667 O O . GLU A 1 87 ? 13.398 -8.844 -4.34 1 79.5 87 GLU A O 1
ATOM 672 N N . ALA A 1 88 ? 11.812 -8.414 -5.828 1 84.19 88 ALA A N 1
ATOM 673 C CA . ALA A 1 88 ? 10.703 -8.82 -4.961 1 84.19 88 ALA A CA 1
ATOM 674 C C . ALA A 1 88 ? 10.93 -10.219 -4.398 1 84.19 88 ALA A C 1
ATOM 676 O O . ALA A 1 88 ? 10.586 -10.492 -3.246 1 84.19 88 ALA A O 1
ATOM 677 N N . GLU A 1 89 ? 11.516 -11.078 -5.18 1 83.31 89 GLU A N 1
ATOM 678 C CA . GLU A 1 89 ? 11.664 -12.469 -4.777 1 83.31 89 GLU A CA 1
ATOM 679 C C . GLU A 1 89 ? 12.672 -12.609 -3.635 1 83.31 89 GLU A C 1
ATOM 681 O O . GLU A 1 89 ? 12.484 -13.445 -2.742 1 83.31 89 GLU A O 1
ATOM 686 N N . TRP A 1 90 ? 13.617 -11.867 -3.586 1 77.94 90 TRP A N 1
ATOM 687 C CA . TRP A 1 90 ? 14.711 -12.172 -2.67 1 77.94 90 TRP A CA 1
ATOM 688 C C . TRP A 1 90 ? 14.797 -11.133 -1.557 1 77.94 90 TRP A C 1
ATOM 690 O O . TRP A 1 90 ? 15.609 -11.266 -0.636 1 77.94 90 TRP A O 1
ATOM 700 N N . LEU A 1 91 ? 14.039 -10.086 -1.666 1 79.75 91 LEU A N 1
ATOM 701 C CA . LEU A 1 91 ? 14.008 -9.117 -0.575 1 79.75 91 LEU A CA 1
ATOM 702 C C . LEU A 1 91 ? 13.547 -9.773 0.721 1 79.75 91 LEU A C 1
ATOM 704 O O . LEU A 1 91 ? 12.555 -10.508 0.73 1 79.75 91 LEU A O 1
ATOM 708 N N . PRO A 1 92 ? 14.422 -9.555 1.761 1 79.81 92 PRO A N 1
ATOM 709 C CA . PRO A 1 92 ? 13.922 -10.055 3.041 1 79.81 92 PRO A CA 1
ATOM 710 C C . PRO A 1 92 ? 12.539 -9.5 3.383 1 79.81 92 PRO A C 1
ATOM 712 O O . PRO A 1 92 ? 12.297 -8.297 3.264 1 79.81 92 PRO A O 1
ATOM 715 N N . PHE A 1 93 ? 11.719 -10.398 3.812 1 88.12 93 PHE A N 1
ATOM 716 C CA . PHE A 1 93 ? 10.344 -10 4.082 1 88.12 93 PHE A CA 1
ATOM 717 C C . PHE A 1 93 ? 10.289 -8.977 5.207 1 88.12 93 PHE A C 1
ATOM 719 O O . PHE A 1 93 ? 9.461 -8.062 5.191 1 88.12 93 PHE A O 1
ATOM 726 N N . ALA A 1 94 ? 11.188 -9.125 6.168 1 85.62 94 ALA A N 1
ATOM 727 C CA . ALA A 1 94 ? 11.25 -8.172 7.273 1 85.62 94 ALA A CA 1
ATOM 728 C C . ALA A 1 94 ? 11.492 -6.758 6.762 1 85.62 94 ALA A C 1
ATOM 730 O O . ALA A 1 94 ? 10.984 -5.789 7.332 1 85.62 94 ALA A O 1
ATOM 731 N N . ALA A 1 95 ? 12.227 -6.617 5.703 1 82 95 ALA A N 1
ATOM 732 C CA . ALA A 1 95 ? 12.477 -5.305 5.113 1 82 95 ALA A CA 1
ATOM 733 C C . ALA A 1 95 ? 11.227 -4.754 4.445 1 82 95 ALA A C 1
ATOM 735 O O . ALA A 1 95 ? 10.93 -3.561 4.551 1 82 95 ALA A O 1
ATOM 736 N N . ILE A 1 96 ? 10.523 -5.609 3.746 1 89 96 ILE A N 1
ATOM 737 C CA . ILE A 1 96 ? 9.273 -5.207 3.111 1 89 96 ILE A CA 1
ATOM 738 C C . ILE A 1 96 ? 8.273 -4.758 4.176 1 89 96 ILE A C 1
ATOM 740 O O . ILE A 1 96 ? 7.605 -3.732 4.016 1 89 96 ILE A O 1
ATOM 744 N N . ARG A 1 97 ? 8.25 -5.516 5.25 1 91.88 97 ARG A N 1
ATOM 745 C CA . ARG A 1 97 ? 7.363 -5.184 6.359 1 91.88 97 ARG A CA 1
ATOM 746 C C . ARG A 1 97 ? 7.73 -3.834 6.965 1 91.88 97 ARG A C 1
ATOM 748 O O . ARG A 1 97 ? 6.859 -2.994 7.199 1 91.88 97 ARG A O 1
ATOM 755 N N . ARG A 1 98 ? 8.961 -3.623 7.188 1 86.56 98 ARG A N 1
ATOM 756 C CA . ARG A 1 98 ? 9.414 -2.363 7.766 1 86.56 98 ARG A CA 1
ATOM 757 C C . ARG A 1 98 ? 9.086 -1.189 6.852 1 86.56 98 ARG A C 1
ATOM 759 O O . ARG A 1 98 ? 8.617 -0.147 7.312 1 86.56 98 ARG A O 1
ATOM 766 N N . SER A 1 99 ? 9.383 -1.374 5.621 1 86.62 99 SER A N 1
ATOM 767 C CA . SER A 1 99 ? 9.07 -0.344 4.637 1 86.62 99 SER A CA 1
ATOM 768 C C . SER A 1 99 ? 7.582 -0.003 4.656 1 86.62 99 SER A C 1
ATOM 770 O O . SER A 1 99 ? 7.207 1.171 4.621 1 86.62 99 SER A O 1
ATOM 772 N N . THR A 1 100 ? 6.746 -0.999 4.719 1 93.94 100 THR A N 1
ATOM 773 C CA . THR A 1 100 ? 5.305 -0.796 4.746 1 93.94 100 THR A CA 1
ATOM 774 C C . THR A 1 100 ? 4.883 -0.09 6.031 1 93.94 100 THR A C 1
ATOM 776 O O . THR A 1 100 ? 4.016 0.788 6.012 1 93.94 100 THR A O 1
ATOM 779 N N . GLU A 1 101 ? 5.5 -0.491 7.137 1 93.94 101 GLU A N 1
ATOM 780 C CA . GLU A 1 101 ? 5.199 0.105 8.438 1 93.94 101 GLU A CA 1
ATOM 781 C C . GLU A 1 101 ? 5.527 1.596 8.445 1 93.94 101 GLU A C 1
ATOM 783 O O . GLU A 1 101 ? 4.746 2.404 8.953 1 93.94 101 GLU A O 1
ATOM 788 N N . VAL A 1 102 ? 6.602 1.932 7.91 1 89.56 102 VAL A N 1
ATOM 789 C CA . VAL A 1 102 ? 7.074 3.311 7.961 1 89.56 102 VAL A CA 1
ATOM 790 C C . VAL A 1 102 ? 6.379 4.137 6.879 1 89.56 102 VAL A C 1
ATOM 792 O O . VAL A 1 102 ? 5.793 5.18 7.168 1 89.56 102 VAL A O 1
ATOM 795 N N . ASN A 1 103 ? 6.387 3.615 5.676 1 90.12 103 ASN A N 1
ATOM 796 C CA . ASN A 1 103 ? 6.039 4.418 4.508 1 90.12 103 ASN A CA 1
ATOM 797 C C . ASN A 1 103 ? 4.531 4.469 4.289 1 90.12 103 ASN A C 1
ATOM 799 O O . ASN A 1 103 ? 4.031 5.332 3.566 1 90.12 103 ASN A O 1
ATOM 803 N N . LEU A 1 104 ? 3.791 3.559 4.844 1 94.94 104 LEU A N 1
ATOM 804 C CA . LEU A 1 104 ? 2.35 3.533 4.621 1 94.94 104 LEU A CA 1
ATOM 805 C C . LEU A 1 104 ? 1.595 3.629 5.941 1 94.94 104 LEU A C 1
ATOM 807 O O . LEU A 1 104 ? 0.982 4.66 6.238 1 94.94 104 LEU A O 1
ATOM 811 N N . LEU A 1 105 ? 1.786 2.648 6.816 1 96.75 105 LEU A N 1
ATOM 812 C CA . LEU A 1 105 ? 1.009 2.605 8.055 1 96.75 105 LEU A CA 1
ATOM 813 C C . LEU A 1 105 ? 1.369 3.775 8.961 1 96.75 105 LEU A C 1
ATOM 815 O O . LEU A 1 105 ? 0.493 4.359 9.602 1 96.75 105 LEU A O 1
ATOM 819 N N . GLY A 1 106 ? 2.654 4.055 9.094 1 96.19 106 GLY A N 1
ATOM 820 C CA . GLY A 1 106 ? 3.072 5.203 9.883 1 96.19 106 GLY A CA 1
ATOM 821 C C . GLY A 1 106 ? 2.471 6.508 9.406 1 96.19 106 GLY A C 1
ATOM 822 O O . GLY A 1 106 ? 2.014 7.32 10.211 1 96.19 106 GLY A O 1
ATOM 823 N N . VAL A 1 107 ? 2.434 6.699 8.094 1 95.12 107 VAL A N 1
ATOM 824 C CA . VAL A 1 107 ? 1.869 7.898 7.48 1 95.12 107 VAL A CA 1
ATOM 825 C C . VAL A 1 107 ? 0.372 7.969 7.773 1 95.12 107 VAL A C 1
ATOM 827 O O . VAL A 1 107 ? -0.142 9.023 8.156 1 95.12 107 VAL A O 1
ATOM 830 N N . VAL A 1 108 ? -0.343 6.902 7.59 1 96.44 108 VAL A N 1
ATOM 831 C CA . VAL A 1 108 ? -1.782 6.848 7.82 1 96.44 108 VAL A CA 1
ATOM 832 C C . VAL A 1 108 ? -2.084 7.172 9.281 1 96.44 108 VAL A C 1
ATOM 834 O O . VAL A 1 108 ? -2.955 7.992 9.578 1 96.44 108 VAL A O 1
ATOM 837 N N . ARG A 1 109 ? -1.32 6.559 10.18 1 96.38 109 ARG A N 1
ATOM 838 C CA . ARG A 1 109 ? -1.599 6.742 11.602 1 96.38 109 ARG A CA 1
ATOM 839 C C . ARG A 1 109 ? -1.288 8.172 12.039 1 96.38 109 ARG A C 1
ATOM 841 O O . ARG A 1 109 ? -2.062 8.781 12.773 1 96.38 109 ARG A O 1
ATOM 848 N N . LEU A 1 110 ? -0.161 8.656 11.625 1 96.5 110 LEU A N 1
ATOM 849 C CA . LEU A 1 110 ? 0.191 10.039 11.922 1 96.5 110 LEU A CA 1
ATOM 850 C C . LEU A 1 110 ? -0.896 10.992 11.438 1 96.5 110 LEU A C 1
ATOM 852 O O . LEU A 1 110 ? -1.317 11.883 12.18 1 96.5 110 LEU A O 1
ATOM 856 N N . THR A 1 111 ? -1.341 10.773 10.227 1 96.38 111 THR A N 1
ATOM 857 C CA . THR A 1 111 ? -2.395 11.594 9.641 1 96.38 111 THR A CA 1
ATOM 858 C C . THR A 1 111 ? -3.668 11.523 10.484 1 96.38 111 THR A C 1
ATOM 860 O O . THR A 1 111 ? -4.258 12.547 10.812 1 96.38 111 THR A O 1
ATOM 863 N N . GLN A 1 112 ? -4.066 10.328 10.852 1 93.25 112 GLN A N 1
ATOM 864 C CA . GLN A 1 112 ? -5.27 10.141 11.656 1 93.25 112 GLN A CA 1
ATOM 865 C C . GLN A 1 112 ? -5.203 10.961 12.938 1 93.25 112 GLN A C 1
ATOM 867 O O . GLN A 1 112 ? -6.164 11.648 13.297 1 93.25 112 GLN A O 1
ATOM 872 N N . ILE A 1 113 ? -4.133 10.914 13.586 1 94 113 ILE A N 1
ATOM 873 C CA . ILE A 1 113 ? -3.977 11.492 14.914 1 94 113 ILE A CA 1
ATOM 874 C C . ILE A 1 113 ? -4 13.016 14.812 1 94 113 ILE A C 1
ATOM 876 O O . ILE A 1 113 ? -4.496 13.695 15.719 1 94 113 ILE A O 1
ATOM 880 N N . PHE A 1 114 ? -3.635 13.602 13.711 1 95.12 114 PHE A N 1
ATOM 881 C CA . PHE A 1 114 ? -3.51 15.047 13.617 1 95.12 114 PHE A CA 1
ATOM 882 C C . PHE A 1 114 ? -4.703 15.648 12.883 1 95.12 114 PHE A C 1
ATOM 884 O O . PHE A 1 114 ? -4.875 16.875 12.859 1 95.12 114 PHE A O 1
ATOM 891 N N . LEU A 1 115 ? -5.547 14.789 12.25 1 93.75 115 LEU A N 1
ATOM 892 C CA . LEU A 1 115 ? -6.66 15.273 11.445 1 93.75 115 LEU A CA 1
ATOM 893 C C . LEU A 1 115 ? -7.574 16.188 12.266 1 93.75 115 LEU A C 1
ATOM 895 O O . LEU A 1 115 ? -8.008 17.234 11.781 1 93.75 115 LEU A O 1
ATOM 899 N N . PRO A 1 116 ? -7.844 15.859 13.555 1 90.38 116 PRO A N 1
ATOM 900 C CA . PRO A 1 116 ? -8.711 16.75 14.32 1 90.38 116 PRO A CA 1
ATOM 901 C C . PRO A 1 116 ? -8.141 18.172 14.438 1 90.38 116 PRO A C 1
ATOM 903 O O . PRO A 1 116 ? -8.891 19.141 14.383 1 90.38 116 PRO A O 1
ATOM 906 N N . GLN A 1 117 ? -6.855 18.297 14.617 1 90.5 117 GLN A N 1
ATOM 907 C CA . GLN A 1 117 ? -6.23 19.609 14.703 1 90.5 117 GLN A CA 1
ATOM 908 C C . GLN A 1 117 ? -6.27 20.328 13.352 1 90.5 117 GLN A C 1
ATOM 910 O O . GLN A 1 117 ? -6.422 21.547 13.297 1 90.5 117 GLN A O 1
ATOM 915 N N . LEU A 1 118 ? -6.176 19.578 12.32 1 94.12 118 LEU A N 1
ATOM 916 C CA . LEU A 1 118 ? -6.203 20.156 10.977 1 94.12 118 LEU A CA 1
ATOM 917 C C . LEU A 1 118 ? -7.602 20.641 10.625 1 94.12 118 LEU A C 1
ATOM 919 O O . LEU A 1 118 ? -7.758 21.625 9.906 1 94.12 118 LEU A O 1
ATOM 923 N N . ARG A 1 119 ? -8.586 19.984 11.133 1 91.06 119 ARG A N 1
ATOM 924 C CA . ARG A 1 119 ? -9.961 20.406 10.891 1 91.06 119 ARG A CA 1
ATOM 925 C C . ARG A 1 119 ? -10.234 21.766 11.523 1 91.06 119 ARG A C 1
ATOM 927 O O . ARG A 1 119 ? -10.93 22.609 10.938 1 91.06 119 ARG A O 1
ATOM 934 N N . ARG A 1 120 ? -9.656 21.969 12.617 1 89.19 120 ARG A N 1
ATOM 935 C CA . ARG A 1 120 ? -9.883 23.234 13.328 1 89.19 120 ARG A CA 1
ATOM 936 C C . ARG A 1 120 ? -9.297 24.406 12.562 1 89.19 120 ARG A C 1
ATOM 938 O O . ARG A 1 120 ? -9.836 25.516 12.609 1 89.19 120 ARG A O 1
ATOM 945 N N . THR A 1 121 ? -8.242 24.172 11.906 1 91.81 121 THR A N 1
ATOM 946 C CA . THR A 1 121 ? -7.551 25.25 11.219 1 91.81 121 THR A CA 1
ATOM 947 C C . THR A 1 121 ? -7.883 25.25 9.734 1 91.81 121 THR A C 1
ATOM 949 O O . THR A 1 121 ? -7.414 26.109 8.984 1 91.81 121 THR A O 1
ATOM 952 N N . LYS A 1 122 ? -8.688 24.234 9.336 1 94.19 122 LYS A N 1
ATOM 953 C CA . LYS A 1 122 ? -8.898 24.047 7.906 1 94.19 122 LYS A CA 1
ATOM 954 C C . LYS A 1 122 ? -7.566 24 7.156 1 94.19 122 LYS A C 1
ATOM 956 O O . LYS A 1 122 ? -7.395 24.688 6.148 1 94.19 122 LYS A O 1
ATOM 961 N N . GLY A 1 123 ? -6.73 23.219 7.754 1 95.25 123 GLY A N 1
ATOM 962 C CA . GLY A 1 123 ? -5.367 23.109 7.254 1 95.25 123 GLY A CA 1
ATOM 963 C C . GLY A 1 123 ? -5.215 22.094 6.145 1 95.25 123 GLY A C 1
ATOM 964 O O . GLY A 1 123 ? -6.09 21.969 5.285 1 95.25 123 GLY A O 1
ATOM 965 N N . ARG A 1 124 ? -3.977 21.438 6.105 1 96.12 124 ARG A N 1
ATOM 966 C CA . ARG A 1 124 ? -3.766 20.547 4.977 1 96.12 124 ARG A CA 1
ATOM 967 C C . ARG A 1 124 ? -2.814 19.406 5.348 1 96.12 124 ARG A C 1
ATOM 969 O O . ARG A 1 124 ? -1.962 19.578 6.223 1 96.12 124 ARG A O 1
ATOM 976 N N . VAL A 1 125 ? -3.055 18.297 4.773 1 97.25 125 VAL A N 1
ATOM 977 C CA . VAL A 1 125 ? -2.143 17.156 4.77 1 97.25 125 VAL A CA 1
ATOM 978 C C . VAL A 1 125 ? -1.354 17.141 3.463 1 97.25 125 VAL A C 1
ATOM 980 O O . VAL A 1 125 ? -1.936 17.219 2.377 1 97.25 125 VAL A O 1
ATOM 983 N N . ILE A 1 126 ? -0.032 17.094 3.547 1 95.06 126 ILE A N 1
ATOM 984 C CA . ILE A 1 126 ? 0.836 17 2.379 1 95.06 126 ILE A CA 1
ATOM 985 C C . ILE A 1 126 ? 1.646 15.703 2.443 1 95.06 126 ILE A C 1
ATOM 987 O O . ILE A 1 126 ? 2.469 15.523 3.346 1 95.06 126 ILE A O 1
ATOM 991 N N . ASN A 1 127 ? 1.34 14.797 1.547 1 93.69 127 ASN A N 1
ATOM 992 C CA . ASN A 1 127 ? 2.094 13.555 1.417 1 93.69 127 ASN A CA 1
ATOM 993 C C . ASN A 1 127 ? 3.09 13.625 0.263 1 93.69 127 ASN A C 1
ATOM 995 O O . ASN A 1 127 ? 2.707 13.891 -0.877 1 93.69 127 ASN A O 1
ATOM 999 N N . VAL A 1 128 ? 4.355 13.391 0.564 1 87.38 128 VAL A N 1
ATOM 1000 C CA . VAL A 1 128 ? 5.402 13.406 -0.451 1 87.38 128 VAL A CA 1
ATOM 1001 C C . VAL A 1 128 ? 5.762 11.977 -0.843 1 87.38 128 VAL A C 1
ATOM 1003 O O . VAL A 1 128 ? 6.152 11.172 0.008 1 87.38 128 VAL A O 1
ATOM 1006 N N . VAL A 1 129 ? 5.484 11.641 -2.064 1 82.5 129 VAL A N 1
ATOM 1007 C CA . VAL A 1 129 ? 5.797 10.297 -2.543 1 82.5 129 VAL A CA 1
ATOM 1008 C C . VAL A 1 129 ? 6.703 10.391 -3.771 1 82.5 129 VAL A C 1
ATOM 1010 O O . VAL A 1 129 ? 6.57 11.305 -4.582 1 82.5 129 VAL A O 1
ATOM 1013 N N . SER A 1 130 ? 7.641 9.609 -3.889 1 66.25 130 SER A N 1
ATOM 1014 C CA . SER A 1 130 ? 8.602 9.641 -4.988 1 66.25 130 SER A CA 1
ATOM 1015 C C . SER A 1 130 ? 7.945 9.258 -6.309 1 66.25 130 SER A C 1
ATOM 1017 O O . SER A 1 130 ? 7.062 8.398 -6.34 1 66.25 130 SER A O 1
ATOM 1019 N N . ALA A 1 131 ? 8.406 9.938 -7.375 1 58.5 131 ALA A N 1
ATOM 1020 C CA . ALA A 1 131 ? 7.965 9.609 -8.727 1 58.5 131 ALA A CA 1
ATOM 1021 C C . ALA A 1 131 ? 8.375 8.195 -9.109 1 58.5 131 ALA A C 1
ATOM 1023 O O . ALA A 1 131 ? 7.727 7.547 -9.93 1 58.5 131 ALA A O 1
ATOM 1024 N N . LEU A 1 132 ? 9.508 7.855 -8.5 1 54.34 132 LEU A N 1
ATOM 1025 C CA . LEU A 1 132 ? 9.969 6.5 -8.773 1 54.34 132 LEU A CA 1
ATOM 1026 C C . LEU A 1 132 ? 8.914 5.477 -8.367 1 54.34 132 LEU A C 1
ATOM 1028 O O . LEU A 1 132 ? 8.883 4.363 -8.891 1 54.34 132 LEU A O 1
ATOM 1032 N N . GLY A 1 133 ? 8.055 5.902 -7.551 1 50.5 133 GLY A N 1
ATOM 1033 C CA . GLY A 1 133 ? 6.969 5.035 -7.121 1 50.5 133 GLY A CA 1
ATOM 1034 C C . GLY A 1 133 ? 5.867 4.902 -8.156 1 50.5 133 GLY A C 1
ATOM 1035 O O . GLY A 1 133 ? 5.051 3.984 -8.086 1 50.5 133 GLY A O 1
ATOM 1036 N N . SER A 1 134 ? 5.984 5.73 -9.07 1 53.56 134 SER A N 1
ATOM 1037 C CA . SER A 1 134 ? 4.922 5.711 -10.07 1 53.56 134 SER A CA 1
ATOM 1038 C C . SER A 1 134 ? 5.363 4.98 -11.336 1 53.56 134 SER A C 1
ATOM 1040 O O . SER A 1 134 ? 4.547 4.703 -12.211 1 53.56 134 SER A O 1
ATOM 1042 N N . ILE A 1 135 ? 6.668 4.691 -11.336 1 52.38 135 ILE A N 1
ATOM 1043 C CA . ILE A 1 135 ? 7.227 3.955 -12.461 1 52.38 135 ILE A CA 1
ATOM 1044 C C . ILE A 1 135 ? 7.68 2.572 -12 1 52.38 135 ILE A C 1
ATOM 1046 O O . ILE A 1 135 ? 8.57 2.455 -11.156 1 52.38 135 ILE A O 1
ATOM 1050 N N . PRO A 1 136 ? 6.922 1.635 -12.523 1 55.38 136 PRO A N 1
ATOM 1051 C CA . PRO A 1 136 ? 7.398 0.299 -12.164 1 55.38 136 PRO A CA 1
ATOM 1052 C C . PRO A 1 136 ? 8.859 0.069 -12.547 1 55.38 136 PRO A C 1
ATOM 1054 O O . PRO A 1 136 ? 9.242 0.315 -13.695 1 55.38 136 PRO A O 1
ATOM 1057 N N . THR A 1 137 ? 9.688 -0.001 -11.656 1 58.53 137 THR A N 1
ATOM 1058 C CA . THR A 1 137 ? 11.109 -0.284 -11.859 1 58.53 137 THR A CA 1
ATOM 1059 C C . THR A 1 137 ? 11.516 -1.541 -11.094 1 58.53 137 THR A C 1
ATOM 1061 O O . THR A 1 137 ? 11.094 -1.751 -9.961 1 58.53 137 THR A O 1
ATOM 1064 N N . PRO A 1 138 ? 12.188 -2.352 -11.898 1 65.5 138 PRO A N 1
ATOM 1065 C CA . PRO A 1 138 ? 12.711 -3.488 -11.141 1 65.5 138 PRO A CA 1
ATOM 1066 C C . PRO A 1 138 ? 13.43 -3.062 -9.859 1 65.5 138 PRO A C 1
ATOM 1068 O O . PRO A 1 138 ? 14.031 -1.987 -9.812 1 65.5 138 PRO A O 1
ATOM 1071 N N . LEU A 1 139 ? 13.336 -3.791 -8.789 1 66.94 139 LEU A N 1
ATOM 1072 C CA . LEU A 1 139 ? 14.078 -3.658 -7.539 1 66.94 139 LEU A CA 1
ATOM 1073 C C . LEU A 1 139 ? 13.414 -2.633 -6.621 1 66.94 139 LEU A C 1
ATOM 1075 O O . LEU A 1 139 ? 13.875 -2.406 -5.5 1 66.94 139 LEU A O 1
ATOM 1079 N N . ARG A 1 140 ? 12.281 -2.1 -7.113 1 70.62 140 ARG A N 1
ATOM 1080 C CA . ARG A 1 140 ? 11.672 -1.043 -6.309 1 70.62 140 ARG A CA 1
ATOM 1081 C C . ARG A 1 140 ? 10.234 -1.392 -5.938 1 70.62 140 ARG A C 1
ATOM 1083 O O . ARG A 1 140 ? 9.43 -0.503 -5.645 1 70.62 140 ARG A O 1
ATOM 1090 N N . SER A 1 141 ? 9.961 -2.619 -5.902 1 80.56 141 SER A N 1
ATOM 1091 C CA . SER A 1 141 ? 8.578 -3.049 -5.738 1 80.56 141 SER A CA 1
ATOM 1092 C C . SER A 1 141 ? 7.984 -2.52 -4.438 1 80.56 141 SER A C 1
ATOM 1094 O O . SER A 1 141 ? 6.879 -1.974 -4.426 1 80.56 141 SER A O 1
ATOM 1096 N N . PRO A 1 142 ? 8.781 -2.641 -3.26 1 81.69 142 PRO A N 1
ATOM 1097 C CA . PRO A 1 142 ? 8.164 -2.127 -2.033 1 81.69 142 PRO A CA 1
ATOM 1098 C C . PRO A 1 142 ? 7.949 -0.615 -2.068 1 81.69 142 PRO A C 1
ATOM 1100 O O . PRO A 1 142 ? 6.941 -0.119 -1.561 1 81.69 142 PRO A O 1
ATOM 1103 N N . TYR A 1 143 ? 8.859 -0.003 -2.652 1 79.25 143 TYR A N 1
ATOM 1104 C CA . TYR A 1 143 ? 8.758 1.448 -2.754 1 79.25 143 TYR A CA 1
ATOM 1105 C C . TYR A 1 143 ? 7.586 1.854 -3.639 1 79.25 143 TYR A C 1
ATOM 1107 O O . TYR A 1 143 ? 6.777 2.705 -3.256 1 79.25 143 TYR A O 1
ATOM 1115 N N . CYS A 1 144 ? 7.488 1.27 -4.766 1 83.88 144 CYS A N 1
ATOM 1116 C CA . CYS A 1 144 ? 6.406 1.564 -5.695 1 83.88 144 CYS A CA 1
ATOM 1117 C C . CYS A 1 144 ? 5.051 1.231 -5.078 1 83.88 144 CYS A C 1
ATOM 1119 O O . CYS A 1 144 ? 4.082 1.972 -5.258 1 83.88 144 CYS A O 1
ATOM 1121 N N . ALA A 1 145 ? 5.043 0.143 -4.43 1 90.25 145 ALA A N 1
ATOM 1122 C CA . ALA A 1 145 ? 3.797 -0.283 -3.797 1 90.25 145 ALA A CA 1
ATOM 1123 C C . ALA A 1 145 ? 3.336 0.734 -2.758 1 90.25 145 ALA A C 1
ATOM 1125 O O . ALA A 1 145 ? 2.174 1.147 -2.758 1 90.25 145 ALA A O 1
ATOM 1126 N N . CYS A 1 146 ? 4.199 1.189 -1.896 1 90.25 146 CYS A N 1
ATOM 1127 C CA . CYS A 1 146 ? 3.838 2.145 -0.852 1 90.25 146 CYS A CA 1
ATOM 1128 C C . CYS A 1 146 ? 3.451 3.49 -1.454 1 90.25 146 CYS A C 1
ATOM 1130 O O . CYS A 1 146 ? 2.5 4.125 -1 1 90.25 146 CYS A O 1
ATOM 1132 N N . ALA A 1 147 ? 4.25 3.893 -2.402 1 86.25 147 ALA A N 1
ATOM 1133 C CA . ALA A 1 147 ? 3.936 5.16 -3.057 1 86.25 147 ALA A CA 1
ATOM 1134 C C . ALA A 1 147 ? 2.535 5.133 -3.662 1 86.25 147 ALA A C 1
ATOM 1136 O O . ALA A 1 147 ? 1.769 6.09 -3.514 1 86.25 147 ALA A O 1
ATOM 1137 N N . ALA A 1 148 ? 2.23 4.086 -4.375 1 87.69 148 ALA A N 1
ATOM 1138 C CA . ALA A 1 148 ? 0.902 3.938 -4.965 1 87.69 148 ALA A CA 1
ATOM 1139 C C . ALA A 1 148 ? -0.178 3.928 -3.887 1 87.69 148 ALA A C 1
ATOM 1141 O O . ALA A 1 148 ? -1.24 4.531 -4.059 1 87.69 148 ALA A O 1
ATOM 1142 N N . ALA A 1 149 ? 0.093 3.248 -2.844 1 92.12 149 ALA A N 1
ATOM 1143 C CA . ALA A 1 149 ? -0.859 3.158 -1.739 1 92.12 149 ALA A CA 1
ATOM 1144 C C . ALA A 1 149 ? -1.124 4.531 -1.131 1 92.12 149 ALA A C 1
ATOM 1146 O O . ALA A 1 149 ? -2.273 4.887 -0.859 1 92.12 149 ALA A O 1
ATOM 1147 N N . ILE A 1 150 ? -0.102 5.285 -0.938 1 92.38 150 ILE A N 1
ATOM 1148 C CA . ILE A 1 150 ? -0.231 6.605 -0.33 1 92.38 150 ILE A CA 1
ATOM 1149 C C . ILE A 1 150 ? -1.041 7.52 -1.247 1 92.38 150 ILE A C 1
ATOM 1151 O O . ILE A 1 150 ? -1.866 8.305 -0.778 1 92.38 150 ILE A O 1
ATOM 1155 N N . ARG A 1 151 ? -0.794 7.414 -2.492 1 89.25 151 ARG A N 1
ATOM 1156 C CA . ARG A 1 151 ? -1.562 8.219 -3.436 1 89.25 151 ARG A CA 1
ATOM 1157 C C . ARG A 1 151 ? -3.047 7.879 -3.367 1 89.25 151 ARG A C 1
ATOM 1159 O O . ARG A 1 151 ? -3.891 8.773 -3.305 1 89.25 151 ARG A O 1
ATOM 1166 N N . ALA A 1 152 ? -3.33 6.641 -3.4 1 88.25 152 ALA A N 1
ATOM 1167 C CA . ALA A 1 152 ? -4.723 6.207 -3.318 1 88.25 152 ALA A CA 1
ATOM 1168 C C . ALA A 1 152 ? -5.352 6.629 -1.993 1 88.25 152 ALA A C 1
ATOM 1170 O O . ALA A 1 152 ? -6.496 7.09 -1.961 1 88.25 152 ALA A O 1
ATOM 1171 N N . PHE A 1 153 ? -4.633 6.477 -0.925 1 92.12 153 PHE A N 1
ATOM 1172 C CA . PHE A 1 153 ? -5.07 6.922 0.391 1 92.12 153 PHE A CA 1
ATOM 1173 C C . PHE A 1 153 ? -5.383 8.414 0.38 1 92.12 153 PHE A C 1
ATOM 1175 O O . PHE A 1 153 ? -6.418 8.844 0.893 1 92.12 153 PHE A O 1
ATOM 1182 N N . SER A 1 154 ? -4.484 9.117 -0.195 1 93.06 154 SER A N 1
ATOM 1183 C CA . SER A 1 154 ? -4.633 10.57 -0.256 1 93.06 154 SER A CA 1
ATOM 1184 C C . SER A 1 154 ? -5.867 10.969 -1.057 1 93.06 154 SER A C 1
ATOM 1186 O O . SER A 1 154 ? -6.582 11.898 -0.686 1 93.06 154 SER A O 1
ATOM 1188 N N . ASP A 1 155 ? -6.082 10.305 -2.111 1 88.25 155 ASP A N 1
ATOM 1189 C CA . ASP A 1 155 ? -7.246 10.594 -2.943 1 88.25 155 ASP A CA 1
ATOM 1190 C C . ASP A 1 155 ? -8.547 10.352 -2.174 1 88.25 155 ASP A C 1
ATOM 1192 O O . ASP A 1 155 ? -9.477 11.156 -2.25 1 88.25 155 ASP A O 1
ATOM 1196 N N . CYS A 1 156 ? -8.617 9.266 -1.469 1 87.19 156 CYS A N 1
ATOM 1197 C CA . CYS A 1 156 ? -9.797 8.969 -0.668 1 87.19 156 CYS A CA 1
ATOM 1198 C C . CYS A 1 156 ? -9.961 9.977 0.462 1 87.19 156 CYS A C 1
ATOM 1200 O O . CYS A 1 156 ? -11.062 10.477 0.7 1 87.19 156 CYS A O 1
ATOM 1202 N N . LEU A 1 157 ? -8.891 10.258 1.12 1 92.69 157 LEU A N 1
ATOM 1203 C CA . LEU A 1 157 ? -8.906 11.211 2.227 1 92.69 157 LEU A CA 1
ATOM 1204 C C . LEU A 1 157 ? -9.383 12.578 1.756 1 92.69 157 LEU A C 1
ATOM 1206 O O . LEU A 1 157 ? -10.109 13.273 2.473 1 92.69 157 LEU A O 1
ATOM 1210 N N . ARG A 1 158 ? -8.906 12.977 0.588 1 92.69 158 ARG A N 1
ATOM 1211 C CA . ARG A 1 158 ? -9.289 14.273 0.026 1 92.69 158 ARG A CA 1
ATOM 1212 C C . ARG A 1 158 ? -10.805 14.398 -0.077 1 92.69 158 ARG A C 1
ATOM 1214 O O . ARG A 1 158 ? -11.367 15.438 0.281 1 92.69 158 ARG A O 1
ATOM 1221 N N . LEU A 1 159 ? -11.406 13.391 -0.564 1 84.94 159 LEU A N 1
ATOM 1222 C CA . LEU A 1 159 ? -12.859 13.398 -0.693 1 84.94 159 LEU A CA 1
ATOM 1223 C C . LEU A 1 159 ? -13.523 13.5 0.675 1 84.94 159 LEU A C 1
ATOM 1225 O O . LEU A 1 159 ? -14.516 14.219 0.839 1 84.94 159 LEU A O 1
ATOM 1229 N N . GLU A 1 160 ? -13 12.867 1.638 1 84.44 160 GLU A N 1
ATOM 1230 C CA . GLU A 1 160 ? -13.562 12.852 2.982 1 84.44 160 GLU A CA 1
ATOM 1231 C C . GLU A 1 160 ? -13.359 14.188 3.688 1 84.44 160 GLU A C 1
ATOM 1233 O O . GLU A 1 160 ? -14.195 14.602 4.496 1 84.44 160 GLU A O 1
ATOM 1238 N N . MET A 1 161 ? -12.312 14.828 3.385 1 91.94 161 MET A N 1
ATOM 1239 C CA . MET A 1 161 ? -11.93 16.031 4.117 1 91.94 161 MET A CA 1
ATOM 1240 C C . MET A 1 161 ? -12.539 17.281 3.479 1 91.94 161 MET A C 1
ATOM 1242 O O . MET A 1 161 ? -12.508 18.359 4.066 1 91.94 161 MET A O 1
ATOM 1246 N N . ARG A 1 162 ? -13.055 17.094 2.355 1 87.12 162 ARG A N 1
ATOM 1247 C CA . ARG A 1 162 ? -13.617 18.219 1.624 1 87.12 162 ARG A CA 1
ATOM 1248 C C . ARG A 1 162 ? -14.633 18.969 2.48 1 87.12 162 ARG A C 1
ATOM 1250 O O . ARG A 1 162 ? -14.609 20.203 2.533 1 87.12 162 ARG A O 1
ATOM 1257 N N . ARG A 1 163 ? -15.398 18.281 3.18 1 83.06 163 ARG A N 1
ATOM 1258 C CA . ARG A 1 163 ? -16.453 18.906 3.961 1 83.06 163 ARG A CA 1
ATOM 1259 C C . ARG A 1 163 ? -15.883 19.703 5.129 1 83.06 163 ARG A C 1
ATOM 1261 O O . ARG A 1 163 ? -16.547 20.578 5.68 1 83.06 163 ARG A O 1
ATOM 1268 N N . TRP A 1 164 ? -14.734 19.375 5.516 1 89.25 164 TRP A N 1
ATOM 1269 C CA . TRP A 1 164 ? -14.117 20.031 6.656 1 89.25 164 TRP A CA 1
ATOM 1270 C C . TRP A 1 164 ? -13.203 21.172 6.203 1 89.25 164 TRP A C 1
ATOM 1272 O O . TRP A 1 164 ? -12.617 21.875 7.027 1 89.25 164 TRP A O 1
ATOM 1282 N N . GLY A 1 165 ? -13 21.281 4.832 1 93.88 165 GLY A N 1
ATOM 1283 C CA . GLY A 1 165 ? -12.133 22.328 4.312 1 93.88 165 GLY A CA 1
ATOM 1284 C C . GLY A 1 165 ? -10.656 22 4.48 1 93.88 165 GLY A C 1
ATOM 1285 O O . GLY A 1 165 ? -9.82 22.906 4.477 1 93.88 165 GLY A O 1
ATOM 1286 N N . VAL A 1 166 ? -10.383 20.75 4.793 1 95.44 166 VAL A N 1
ATOM 1287 C CA . VAL A 1 166 ? -9 20.312 4.914 1 95.44 166 VAL A CA 1
ATOM 1288 C C . VAL A 1 166 ? -8.484 19.859 3.551 1 95.44 166 VAL A C 1
ATOM 1290 O O . VAL A 1 166 ? -9.102 19 2.896 1 95.44 166 VAL A O 1
ATOM 1293 N N . ASP A 1 167 ? -7.359 20.422 3.072 1 96 167 ASP A N 1
ATOM 1294 C CA . ASP A 1 167 ? -6.766 20.031 1.796 1 96 167 ASP A CA 1
ATOM 1295 C C . ASP A 1 167 ? -5.867 18.812 1.958 1 96 167 ASP A C 1
ATOM 1297 O O . ASP A 1 167 ? -5.195 18.656 2.982 1 96 167 ASP A O 1
ATOM 1301 N N . VAL A 1 168 ? -5.941 17.938 1.004 1 96.19 168 VAL A N 1
ATOM 1302 C CA . VAL A 1 168 ? -5.039 16.781 0.932 1 96.19 168 VAL A CA 1
ATOM 1303 C C . VAL A 1 168 ? -4.234 16.844 -0.365 1 96.19 168 VAL A C 1
ATOM 1305 O O . VAL A 1 168 ? -4.801 16.766 -1.458 1 96.19 168 VAL A O 1
ATOM 1308 N N . VAL A 1 169 ? -2.922 17 -0.219 1 93.88 169 VAL A N 1
ATOM 1309 C CA . VAL A 1 169 ? -2.049 17.266 -1.358 1 93.88 169 VAL A CA 1
ATOM 1310 C C . VAL A 1 169 ? -1.005 16.156 -1.47 1 93.88 169 VAL A C 1
ATOM 1312 O O . VAL A 1 169 ? -0.45 15.703 -0.462 1 93.88 169 VAL A O 1
ATOM 1315 N N . VAL A 1 170 ? -0.828 15.656 -2.676 1 91.62 170 VAL A N 1
ATOM 1316 C CA . VAL A 1 170 ? 0.264 14.727 -2.947 1 91.62 170 VAL A CA 1
ATOM 1317 C C . VAL A 1 170 ? 1.345 15.43 -3.77 1 91.62 170 VAL A C 1
ATOM 1319 O O . VAL A 1 170 ? 1.053 16.031 -4.801 1 91.62 170 VAL A O 1
ATOM 1322 N N . VAL A 1 171 ? 2.564 15.438 -3.25 1 86.62 171 VAL A N 1
ATOM 1323 C CA . VAL A 1 171 ? 3.713 15.961 -3.977 1 86.62 171 VAL A CA 1
ATOM 1324 C C . VAL A 1 171 ? 4.609 14.812 -4.434 1 86.62 171 VAL A C 1
ATOM 1326 O O . VAL A 1 171 ? 5.023 13.984 -3.623 1 86.62 171 VAL A O 1
ATOM 1329 N N . THR A 1 172 ? 4.875 14.695 -5.664 1 82.88 172 THR A N 1
ATOM 1330 C CA . THR A 1 172 ? 5.695 13.633 -6.23 1 82.88 172 THR A CA 1
ATOM 1331 C C . THR A 1 172 ? 6.949 14.203 -6.883 1 82.88 172 THR A C 1
ATOM 1333 O O . THR A 1 172 ? 6.953 14.492 -8.078 1 82.88 172 THR A O 1
ATOM 1336 N N . PRO A 1 173 ? 7.918 14.297 -6.004 1 73.38 173 PRO A N 1
ATOM 1337 C CA . PRO A 1 173 ? 9.172 14.758 -6.602 1 73.38 173 PRO A CA 1
ATOM 1338 C C . PRO A 1 173 ? 9.742 13.781 -7.625 1 73.38 173 PRO A C 1
ATOM 1340 O O . PRO A 1 173 ? 9.516 12.57 -7.516 1 73.38 173 PRO A O 1
ATOM 1343 N N . GLY A 1 174 ? 10.234 14.273 -8.688 1 61.72 174 GLY A N 1
ATOM 1344 C CA . GLY A 1 174 ? 10.938 13.414 -9.625 1 61.72 174 GLY A CA 1
ATOM 1345 C C . GLY A 1 174 ? 12.07 12.641 -8.984 1 61.72 174 GLY A C 1
ATOM 1346 O O . GLY A 1 174 ? 12.125 12.5 -7.758 1 61.72 174 GLY A O 1
ATOM 1347 N N . GLU A 1 175 ? 12.844 11.977 -9.703 1 54.75 175 GLU A N 1
ATOM 1348 C CA . GLU A 1 175 ? 13.961 11.133 -9.273 1 54.75 175 GLU A CA 1
ATOM 1349 C C . GLU A 1 175 ? 14.883 11.875 -8.32 1 54.75 175 GLU A C 1
ATOM 1351 O O . GLU A 1 175 ? 15.641 11.258 -7.574 1 54.75 175 GLU A O 1
ATOM 1356 N N . ALA A 1 176 ? 14.68 13.141 -8.203 1 50.03 176 ALA A N 1
ATOM 1357 C CA . ALA A 1 176 ? 15.594 13.984 -7.441 1 50.03 176 ALA A CA 1
ATOM 1358 C C . ALA A 1 176 ? 15.508 13.68 -5.949 1 50.03 176 ALA A C 1
ATOM 1360 O O . ALA A 1 176 ? 16.531 13.617 -5.262 1 50.03 176 ALA A O 1
ATOM 1361 N N . LEU A 1 177 ? 14.422 13.625 -5.422 1 51.28 177 LEU A N 1
ATOM 1362 C CA . LEU A 1 177 ? 14.297 13.477 -3.977 1 51.28 177 LEU A CA 1
ATOM 1363 C C . LEU A 1 177 ? 14.695 12.078 -3.535 1 51.28 177 LEU A C 1
ATOM 1365 O O . LEU A 1 177 ? 15.195 11.891 -2.424 1 51.28 177 LEU A O 1
ATOM 1369 N N . SER A 1 178 ? 14.289 11.039 -4.336 1 48.84 178 SER A N 1
ATOM 1370 C CA . SER A 1 178 ? 14.68 9.688 -3.939 1 48.84 178 SER A CA 1
ATOM 1371 C C . SER A 1 178 ? 16.203 9.562 -3.826 1 48.84 178 SER A C 1
ATOM 1373 O O . SER A 1 178 ? 16.703 8.805 -2.998 1 48.84 178 SER A O 1
ATOM 1375 N N . GLY A 1 179 ? 16.828 10.344 -4.707 1 46.12 179 GLY A N 1
ATOM 1376 C CA . GLY A 1 179 ? 18.281 10.312 -4.766 1 46.12 179 GLY A CA 1
ATOM 1377 C C . GLY A 1 179 ? 18.953 11.086 -3.643 1 46.12 179 GLY A C 1
ATOM 1378 O O . GLY A 1 179 ? 20.125 10.883 -3.35 1 46.12 179 GLY A O 1
ATOM 1379 N N . CYS A 1 180 ? 18.312 12.047 -3.311 1 45.56 180 CYS A N 1
ATOM 1380 C CA . CYS A 1 180 ? 19.047 12.859 -2.348 1 45.56 180 CYS A CA 1
ATOM 1381 C C . CYS A 1 180 ? 19.359 12.062 -1.088 1 45.56 180 CYS A C 1
ATOM 1383 O O . CYS A 1 180 ? 20.359 12.312 -0.424 1 45.56 180 CYS A O 1
ATOM 1385 N N . PHE A 1 181 ? 18.5 11.141 -0.808 1 46.69 181 PHE A N 1
ATOM 1386 C CA . PHE A 1 181 ? 18.734 10.445 0.455 1 46.69 181 PHE A CA 1
ATOM 1387 C C . PHE A 1 181 ? 19.516 9.156 0.233 1 46.69 181 PHE A C 1
ATOM 1389 O O . PHE A 1 181 ? 19.953 8.516 1.192 1 46.69 181 PHE A O 1
ATOM 1396 N N . LEU A 1 182 ? 19.609 8.812 -1.107 1 50.06 182 LEU A N 1
ATOM 1397 C CA . LEU A 1 182 ? 20.297 7.543 -1.355 1 50.06 182 LEU A CA 1
ATOM 1398 C C . LEU A 1 182 ? 21.688 7.773 -1.934 1 50.06 182 LEU A C 1
ATOM 1400 O O . LEU A 1 182 ? 21.828 8.047 -3.127 1 50.06 182 LEU A O 1
ATOM 1404 N N . THR A 1 183 ? 22.578 8.055 -1.023 1 54.28 183 THR A N 1
ATOM 1405 C CA . THR A 1 183 ? 23.969 8.023 -1.501 1 54.28 183 THR A CA 1
ATOM 1406 C C . THR A 1 183 ? 24.344 6.613 -1.939 1 54.28 183 THR A C 1
ATOM 1408 O O . THR A 1 183 ? 23.719 5.637 -1.539 1 54.28 183 THR A O 1
ATOM 1411 N N . GLU A 1 184 ? 25.219 6.555 -2.941 1 59 184 GLU A N 1
ATOM 1412 C CA . GLU A 1 184 ? 25.75 5.262 -3.361 1 59 184 GLU A CA 1
ATOM 1413 C C . GLU A 1 184 ? 26.141 4.41 -2.158 1 59 184 GLU A C 1
ATOM 1415 O O . GLU A 1 184 ? 25.906 3.199 -2.143 1 59 184 GLU A O 1
ATOM 1420 N N . GLU A 1 185 ? 26.719 5.133 -1.276 1 60.53 185 GLU A N 1
ATOM 1421 C CA . GLU A 1 185 ? 27.188 4.426 -0.086 1 60.53 185 GLU A CA 1
ATOM 1422 C C . GLU A 1 185 ? 26.016 3.836 0.698 1 60.53 185 GLU A C 1
ATOM 1424 O O . GLU A 1 185 ? 26.078 2.689 1.147 1 60.53 185 GLU A O 1
ATOM 1429 N N . ARG A 1 186 ? 24.984 4.629 0.781 1 60.94 186 ARG A N 1
ATOM 1430 C CA . ARG A 1 186 ? 23.828 4.16 1.54 1 60.94 186 ARG A CA 1
ATOM 1431 C C . ARG A 1 186 ? 23.109 3.031 0.807 1 60.94 186 ARG A C 1
ATOM 1433 O O . ARG A 1 186 ? 22.609 2.098 1.436 1 60.94 186 ARG A O 1
ATOM 1440 N N . LEU A 1 187 ? 23.141 3.156 -0.421 1 60.84 187 LEU A N 1
ATOM 1441 C CA . LEU A 1 187 ? 22.531 2.107 -1.232 1 60.84 187 LEU A CA 1
ATOM 1442 C C . LEU A 1 187 ? 23.281 0.793 -1.082 1 60.84 187 LEU A C 1
ATOM 1444 O O . LEU A 1 187 ? 22.672 -0.269 -0.942 1 60.84 187 LEU A O 1
ATOM 1448 N N . VAL A 1 188 ? 24.656 0.956 -1.145 1 61.69 188 VAL A N 1
ATOM 1449 C CA . VAL A 1 188 ? 25.5 -0.231 -1.05 1 61.69 188 VAL A CA 1
ATOM 1450 C C . VAL A 1 188 ? 25.375 -0.844 0.343 1 61.69 188 VAL A C 1
ATOM 1452 O O . VAL A 1 188 ? 25.297 -2.066 0.485 1 61.69 188 VAL A O 1
ATOM 1455 N N . ASP A 1 189 ? 25.344 0.005 1.257 1 63.59 189 ASP A N 1
ATOM 1456 C CA . ASP A 1 189 ? 25.219 -0.469 2.631 1 63.59 189 ASP A CA 1
ATOM 1457 C C . ASP A 1 189 ? 23.875 -1.162 2.852 1 63.59 189 ASP A C 1
ATOM 1459 O O . ASP A 1 189 ? 23.812 -2.207 3.502 1 63.59 189 ASP A O 1
ATOM 1463 N N . GLN A 1 190 ? 22.906 -0.568 2.326 1 61.38 190 GLN A N 1
ATOM 1464 C CA . GLN A 1 190 ? 21.578 -1.161 2.453 1 61.38 190 GLN A CA 1
ATOM 1465 C C . GLN A 1 190 ? 21.5 -2.486 1.7 1 61.38 190 GLN A C 1
ATOM 1467 O O . GLN A 1 190 ? 20.891 -3.445 2.186 1 61.38 190 GLN A O 1
ATOM 1472 N N . ALA A 1 191 ? 22.109 -2.492 0.585 1 64.62 191 ALA A N 1
ATOM 1473 C CA . ALA A 1 191 ? 22.156 -3.727 -0.197 1 64.62 191 ALA A CA 1
ATOM 1474 C C . ALA A 1 191 ? 22.875 -4.836 0.572 1 64.62 191 ALA A C 1
ATOM 1476 O O . ALA A 1 191 ? 22.422 -5.984 0.579 1 64.62 191 ALA A O 1
ATOM 1477 N N . ARG A 1 192 ? 24 -4.43 1.137 1 67.31 192 ARG A N 1
ATOM 1478 C CA . ARG A 1 192 ? 24.781 -5.406 1.897 1 67.31 192 ARG A CA 1
ATOM 1479 C C . ARG A 1 192 ? 23.969 -5.938 3.08 1 67.31 192 ARG A C 1
ATOM 1481 O O . ARG A 1 192 ? 24.016 -7.137 3.375 1 67.31 192 ARG A O 1
ATOM 1488 N N . SER A 1 193 ? 23.344 -5.059 3.686 1 66.44 193 SER A N 1
ATOM 1489 C CA . SER A 1 193 ? 22.516 -5.461 4.809 1 66.44 193 SER A CA 1
ATOM 1490 C C . SER A 1 193 ? 21.391 -6.395 4.355 1 66.44 193 SER A C 1
ATOM 1492 O O . SER A 1 193 ? 21.078 -7.371 5.035 1 66.44 193 SER A O 1
ATOM 1494 N N . MET A 1 194 ? 20.859 -6.117 3.236 1 65.56 194 MET A N 1
ATOM 1495 C CA . MET A 1 194 ? 19.781 -6.945 2.697 1 65.56 194 MET A CA 1
ATOM 1496 C C . MET A 1 194 ? 20.297 -8.336 2.326 1 65.56 194 MET A C 1
ATOM 1498 O O . MET A 1 194 ? 19.609 -9.328 2.551 1 65.56 194 MET A O 1
ATOM 1502 N N . TRP A 1 195 ? 21.516 -8.344 1.761 1 70.94 195 TRP A N 1
ATOM 1503 C CA . TRP A 1 195 ? 22.141 -9.609 1.404 1 70.94 195 TRP A CA 1
ATOM 1504 C C . TRP A 1 195 ? 22.312 -10.5 2.633 1 70.94 195 TRP A C 1
ATOM 1506 O O . TRP A 1 195 ? 22.078 -11.711 2.57 1 70.94 195 TRP A O 1
ATOM 1516 N N . ALA A 1 196 ? 22.625 -9.82 3.688 1 72.62 196 ALA A N 1
ATOM 1517 C CA . ALA A 1 196 ? 22.859 -10.555 4.93 1 72.62 196 ALA A CA 1
ATOM 1518 C C . ALA A 1 196 ? 21.562 -11.164 5.461 1 72.62 196 ALA A C 1
ATOM 1520 O O . ALA A 1 196 ? 21.594 -12.172 6.168 1 72.62 196 ALA A O 1
ATOM 1521 N N . TRP A 1 197 ? 20.5 -10.633 5.027 1 64.69 197 TRP A N 1
ATOM 1522 C CA . TRP A 1 197 ? 19.203 -11.078 5.531 1 64.69 197 TRP A CA 1
ATOM 1523 C C . TRP A 1 197 ? 18.656 -12.227 4.688 1 64.69 197 TRP A C 1
ATOM 1525 O O . TRP A 1 197 ? 17.719 -12.922 5.105 1 64.69 197 TRP A O 1
ATOM 1535 N N . LEU A 1 198 ? 19.234 -12.406 3.52 1 66.12 198 LEU A N 1
ATOM 1536 C CA . LEU A 1 198 ? 18.766 -13.484 2.648 1 66.12 198 LEU A CA 1
ATOM 1537 C C . LEU A 1 198 ? 19.172 -14.844 3.197 1 66.12 198 LEU A C 1
ATOM 1539 O O . LEU A 1 198 ? 20.234 -14.977 3.812 1 66.12 198 LEU A O 1
ATOM 1543 N N . GLY A 1 199 ? 18.188 -15.758 3.125 1 65.5 199 GLY A N 1
ATOM 1544 C CA . GLY A 1 199 ? 18.547 -17.125 3.488 1 65.5 199 GLY A CA 1
ATOM 1545 C C . GLY A 1 199 ? 19.562 -17.75 2.553 1 65.5 199 GLY A C 1
ATOM 1546 O O . GLY A 1 199 ? 19.75 -17.266 1.434 1 65.5 199 GLY A O 1
ATOM 1547 N N . ASP A 1 200 ? 20.266 -18.688 3.08 1 72.94 200 ASP A N 1
ATOM 1548 C CA . ASP A 1 200 ? 21.344 -19.344 2.352 1 72.94 200 ASP A CA 1
ATOM 1549 C C . ASP A 1 200 ? 20.859 -19.875 1.003 1 72.94 200 ASP A C 1
ATOM 1551 O O . ASP A 1 200 ? 21.578 -19.781 0.002 1 72.94 200 ASP A O 1
ATOM 1555 N N . ALA A 1 201 ? 19.688 -20.391 1.003 1 66.56 201 ALA A N 1
ATOM 1556 C CA . ALA A 1 201 ? 19.141 -20.938 -0.243 1 66.56 201 ALA A CA 1
ATOM 1557 C C . ALA A 1 201 ? 18.984 -19.828 -1.291 1 66.56 201 ALA A C 1
ATOM 1559 O O . ALA A 1 201 ? 19.328 -20.016 -2.457 1 66.56 201 ALA A O 1
ATOM 1560 N N . ALA A 1 202 ? 18.484 -18.75 -0.888 1 65.88 202 ALA A N 1
ATOM 1561 C CA . ALA A 1 202 ? 18.297 -17.609 -1.79 1 65.88 202 ALA A CA 1
ATOM 1562 C C . ALA A 1 202 ? 19.641 -17.078 -2.275 1 65.88 202 ALA A C 1
ATOM 1564 O O . ALA A 1 202 ? 19.797 -16.75 -3.455 1 65.88 202 ALA A O 1
ATOM 1565 N N . LYS A 1 203 ? 20.594 -17.016 -1.343 1 76.44 203 LYS A N 1
ATOM 1566 C CA . LYS A 1 203 ? 21.922 -16.547 -1.691 1 76.44 203 LYS A CA 1
ATOM 1567 C C . LYS A 1 203 ? 22.562 -17.438 -2.764 1 76.44 203 LYS A C 1
ATOM 1569 O O . LYS A 1 203 ? 23.188 -16.938 -3.695 1 76.44 203 LYS A O 1
ATOM 1574 N N . ALA A 1 204 ? 22.344 -18.734 -2.555 1 76.62 204 ALA A N 1
ATOM 1575 C CA . ALA A 1 204 ? 22.906 -19.688 -3.504 1 76.62 204 ALA A CA 1
ATOM 1576 C C . ALA A 1 204 ? 22.281 -19.531 -4.883 1 76.62 204 ALA A C 1
ATOM 1578 O O . ALA A 1 204 ? 22.953 -19.641 -5.902 1 76.62 204 ALA A O 1
ATOM 1579 N N . GLU A 1 205 ? 21.062 -19.219 -4.848 1 70.25 205 GLU A N 1
ATOM 1580 C CA . GLU A 1 205 ? 20.328 -19.125 -6.102 1 70.25 205 GLU A CA 1
ATOM 1581 C C . GLU A 1 205 ? 20.609 -17.812 -6.816 1 70.25 205 GLU A C 1
ATOM 1583 O O . GLU A 1 205 ? 20.75 -17.781 -8.039 1 70.25 205 GLU A O 1
ATOM 1588 N N . ILE A 1 206 ? 20.688 -16.75 -6.125 1 69.38 206 ILE A N 1
ATOM 1589 C CA . ILE A 1 206 ? 20.844 -15.422 -6.703 1 69.38 206 ILE A CA 1
ATOM 1590 C C . ILE A 1 206 ? 22.312 -15.18 -7.043 1 69.38 206 ILE A C 1
ATOM 1592 O O . ILE A 1 206 ? 22.641 -14.766 -8.156 1 69.38 206 ILE A O 1
ATOM 1596 N N . GLY A 1 207 ? 23.203 -15.656 -6.215 1 75.38 207 GLY A N 1
ATOM 1597 C CA . GLY A 1 207 ? 24.609 -15.336 -6.352 1 75.38 207 GLY A CA 1
ATOM 1598 C C . GLY A 1 207 ? 24.938 -13.914 -5.934 1 75.38 207 GLY A C 1
ATOM 1599 O O . GLY A 1 207 ? 24.203 -12.977 -6.25 1 75.38 207 GLY A O 1
ATOM 1600 N N . GLN A 1 208 ? 25.969 -13.766 -5.184 1 74.56 208 GLN A N 1
ATOM 1601 C CA . GLN A 1 208 ? 26.359 -12.477 -4.621 1 74.56 208 GLN A CA 1
ATOM 1602 C C . GLN A 1 208 ? 26.703 -11.477 -5.723 1 74.56 208 GLN A C 1
ATOM 1604 O O . GLN A 1 208 ? 26.359 -10.297 -5.625 1 74.56 208 GLN A O 1
ATOM 1609 N N . ASP A 1 209 ? 27.297 -12 -6.738 1 74.81 209 ASP A N 1
ATOM 1610 C CA . ASP A 1 209 ? 27.688 -11.117 -7.832 1 74.81 209 ASP A CA 1
ATOM 1611 C C . ASP A 1 209 ? 26.469 -10.516 -8.516 1 74.81 209 ASP A C 1
ATOM 1613 O O . ASP A 1 209 ? 26.453 -9.32 -8.82 1 74.81 209 ASP A O 1
ATOM 1617 N N . TYR A 1 210 ? 25.516 -11.398 -8.727 1 73.81 210 TYR A N 1
ATOM 1618 C CA . TYR A 1 210 ? 24.297 -10.93 -9.383 1 73.81 210 TYR A CA 1
ATOM 1619 C C . TYR A 1 210 ? 23.578 -9.914 -8.508 1 73.81 210 TYR A C 1
ATOM 1621 O O . TYR A 1 210 ? 23.125 -8.875 -8.992 1 73.81 210 TYR A O 1
ATOM 1629 N N . PHE A 1 211 ? 23.547 -10.266 -7.297 1 71.38 211 PHE A N 1
ATOM 1630 C CA . PHE A 1 211 ? 22.891 -9.391 -6.348 1 71.38 211 PHE A CA 1
ATOM 1631 C C . PHE A 1 211 ? 23.547 -8.016 -6.324 1 71.38 211 PHE A C 1
ATOM 1633 O O . PHE A 1 211 ? 22.875 -6.992 -6.406 1 71.38 211 PHE A O 1
ATOM 1640 N N . GLU A 1 212 ? 24.844 -8.008 -6.246 1 67.31 212 GLU A N 1
ATOM 1641 C CA . GLU A 1 212 ? 25.578 -6.754 -6.188 1 67.31 212 GLU A CA 1
ATOM 1642 C C . GLU A 1 212 ? 25.438 -5.973 -7.488 1 67.31 212 GLU A C 1
ATOM 1644 O O . GLU A 1 212 ? 25.328 -4.742 -7.473 1 67.31 212 GLU A O 1
ATOM 1649 N N . MET A 1 213 ? 25.469 -6.699 -8.516 1 71.62 213 MET A N 1
ATOM 1650 C CA . MET A 1 213 ? 25.297 -6.055 -9.812 1 71.62 213 MET A CA 1
ATOM 1651 C C . MET A 1 213 ? 23.938 -5.383 -9.906 1 71.62 213 MET A C 1
ATOM 1653 O O . MET A 1 213 ? 23.828 -4.262 -10.414 1 71.62 213 MET A O 1
ATOM 1657 N N . LYS A 1 214 ? 22.938 -6.062 -9.414 1 70.69 214 LYS A N 1
ATOM 1658 C CA . LYS A 1 214 ? 21.578 -5.527 -9.5 1 70.69 214 LYS A CA 1
ATOM 1659 C C . LYS A 1 214 ? 21.422 -4.305 -8.594 1 70.69 214 LYS A C 1
ATOM 1661 O O . LYS A 1 214 ? 20.766 -3.33 -8.977 1 70.69 214 LYS A O 1
ATOM 1666 N N . VAL A 1 215 ? 22.031 -4.391 -7.48 1 66.44 215 VAL A N 1
ATOM 1667 C CA . VAL A 1 215 ? 21.953 -3.246 -6.582 1 66.44 215 VAL A CA 1
ATOM 1668 C C . VAL A 1 215 ? 22.703 -2.064 -7.184 1 66.44 215 VAL A C 1
ATOM 1670 O O . VAL A 1 215 ? 22.234 -0.925 -7.125 1 66.44 215 VAL A O 1
ATOM 1673 N N . ARG A 1 216 ? 23.875 -2.393 -7.793 1 64.38 216 ARG A N 1
ATOM 1674 C CA . ARG A 1 216 ? 24.672 -1.354 -8.422 1 64.38 216 ARG A CA 1
ATOM 1675 C C . ARG A 1 216 ? 23.938 -0.72 -9.594 1 64.38 216 ARG A C 1
ATOM 1677 O O . ARG A 1 216 ? 24.172 0.443 -9.93 1 64.38 216 ARG A O 1
ATOM 1684 N N . SER A 1 217 ? 23.109 -1.524 -10.141 1 67.12 217 SER A N 1
ATOM 1685 C CA . SER A 1 217 ? 22.375 -1.013 -11.289 1 67.12 217 SER A CA 1
ATOM 1686 C C . SER A 1 217 ? 21.422 0.112 -10.891 1 67.12 217 SER A C 1
ATOM 1688 O O . SER A 1 217 ? 20.938 0.857 -11.742 1 67.12 217 SER A O 1
ATOM 1690 N N . LEU A 1 218 ? 21.281 0.236 -9.625 1 62.59 218 LEU A N 1
ATOM 1691 C CA . LEU A 1 218 ? 20.406 1.293 -9.125 1 62.59 218 LEU A CA 1
ATOM 1692 C C . LEU A 1 218 ? 21.156 2.623 -9.055 1 62.59 218 LEU A C 1
ATOM 1694 O 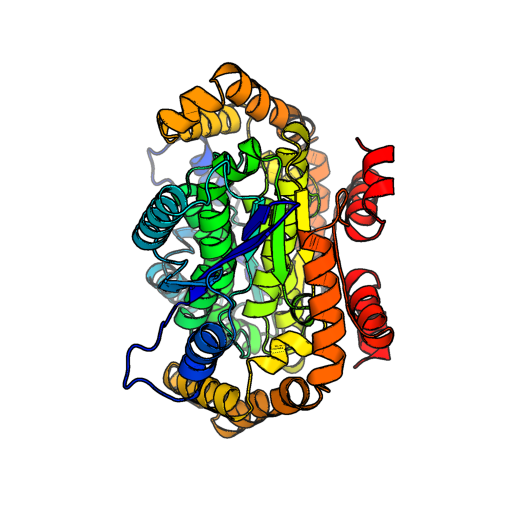O . LEU A 1 218 ? 20.547 3.674 -8.859 1 62.59 218 LEU A O 1
ATOM 1698 N N . ARG A 1 219 ? 22.5 2.537 -9.266 1 61.78 219 ARG A N 1
ATOM 1699 C CA . ARG A 1 219 ? 23.391 3.688 -9.109 1 61.78 219 ARG A CA 1
ATOM 1700 C C . ARG A 1 219 ? 22.906 4.867 -9.953 1 61.78 219 ARG A C 1
ATOM 1702 O O . ARG A 1 219 ? 22.875 6.004 -9.477 1 61.78 219 ARG A O 1
ATOM 1709 N N . PRO A 1 220 ? 22.578 4.586 -11.172 1 57.97 220 PRO A N 1
ATOM 1710 C CA . PRO A 1 220 ? 22.172 5.738 -11.977 1 57.97 220 PRO A CA 1
ATOM 1711 C C . PRO A 1 220 ? 20.922 6.43 -11.422 1 57.97 220 PRO A C 1
ATOM 1713 O O . PRO A 1 220 ? 20.734 7.633 -11.633 1 57.97 220 PRO A O 1
ATOM 1716 N N . TYR A 1 221 ? 20.203 5.699 -10.859 1 55.12 221 TYR A N 1
ATOM 1717 C CA . TYR A 1 221 ? 18.984 6.281 -10.312 1 55.12 221 TYR A CA 1
ATOM 1718 C C . TYR A 1 221 ? 19.297 7.113 -9.07 1 55.12 221 TYR A C 1
ATOM 1720 O O . TYR A 1 221 ? 18.516 7.996 -8.703 1 55.12 221 TYR A O 1
ATOM 1728 N N . VAL A 1 222 ? 20.422 6.867 -8.602 1 53.75 222 VAL A N 1
ATOM 1729 C CA . VAL A 1 222 ? 20.875 7.617 -7.434 1 53.75 222 VAL A CA 1
ATOM 1730 C C . VAL A 1 222 ? 21.734 8.797 -7.875 1 53.75 222 VAL A C 1
ATOM 1732 O O . VAL A 1 222 ? 21.625 9.891 -7.32 1 53.75 222 VAL A O 1
ATOM 1735 N N . GLU A 1 223 ? 22.672 8.57 -8.797 1 50.78 223 GLU A N 1
ATOM 1736 C CA . GLU A 1 223 ? 23.641 9.57 -9.234 1 50.78 223 GLU A CA 1
ATOM 1737 C C . GLU A 1 223 ? 23 10.617 -10.133 1 50.78 223 GLU A C 1
ATOM 1739 O O . GLU A 1 223 ? 23.406 11.781 -10.141 1 50.78 223 GLU A O 1
ATOM 1744 N N . SER A 1 224 ? 22.375 10.195 -11.188 1 47.91 224 SER A N 1
ATOM 1745 C CA . SER A 1 224 ? 21.938 11.141 -12.211 1 47.91 224 SER A CA 1
ATOM 1746 C C . SER A 1 224 ? 21.125 12.281 -11.609 1 47.91 224 SER A C 1
ATOM 1748 O O . SER A 1 224 ? 20.75 13.227 -12.305 1 47.91 224 SER A O 1
ATOM 1750 N N . GLN A 1 225 ? 20.953 12.398 -10.445 1 46.75 225 GLN A N 1
ATOM 1751 C CA . GLN A 1 225 ? 20.094 13.422 -9.867 1 46.75 225 GLN A CA 1
ATOM 1752 C C . GLN A 1 225 ? 20.828 14.758 -9.758 1 46.75 225 GLN A C 1
ATOM 1754 O O . GLN A 1 225 ? 21.953 14.812 -9.266 1 46.75 225 GLN A O 1
ATOM 1759 N N . GLN A 1 226 ? 20.891 15.484 -10.875 1 45.59 226 GLN A N 1
ATOM 1760 C CA . GLN A 1 226 ? 21.266 16.875 -10.656 1 45.59 226 GLN A CA 1
ATOM 1761 C C . GLN A 1 226 ? 20.562 17.453 -9.438 1 45.59 226 GLN A C 1
ATOM 1763 O O . GLN A 1 226 ? 19.469 18.016 -9.547 1 45.59 226 GLN A O 1
ATOM 1768 N N . PRO A 1 227 ? 21.125 17.172 -8.344 1 51.53 227 PRO A N 1
ATOM 1769 C CA . PRO A 1 227 ? 20.531 17.297 -7.016 1 51.53 227 PRO A CA 1
ATOM 1770 C C . PRO A 1 227 ? 19.922 18.672 -6.766 1 51.53 227 PRO A C 1
ATOM 1772 O O . PRO A 1 227 ? 18.812 18.781 -6.234 1 51.53 227 PRO A O 1
ATOM 1775 N N . GLU A 1 228 ? 20.75 19.688 -7.227 1 50.72 228 GLU A N 1
ATOM 1776 C CA . GLU A 1 228 ? 20.344 21.016 -6.762 1 50.72 228 GLU A CA 1
ATOM 1777 C C . GLU A 1 228 ? 19.094 21.5 -7.473 1 50.72 228 GLU A C 1
ATOM 1779 O O . GLU A 1 228 ? 18.188 22.047 -6.836 1 50.72 228 GLU A O 1
ATOM 1784 N N . ALA A 1 229 ? 19.125 21.484 -8.844 1 51.91 229 ALA A N 1
ATOM 1785 C CA . ALA A 1 229 ? 18 22 -9.609 1 51.91 229 ALA A CA 1
ATOM 1786 C C . ALA A 1 229 ? 16.719 21.25 -9.266 1 51.91 229 ALA A C 1
ATOM 1788 O O . ALA A 1 229 ? 15.648 21.859 -9.141 1 51.91 229 ALA A O 1
ATOM 1789 N N . ASP A 1 230 ? 16.875 20.016 -8.922 1 60.62 230 ASP A N 1
ATOM 1790 C CA . ASP A 1 230 ? 15.719 19.172 -8.641 1 60.62 230 ASP A CA 1
ATOM 1791 C C . ASP A 1 230 ? 15.172 19.438 -7.234 1 60.62 230 ASP A C 1
ATOM 1793 O O . ASP A 1 230 ? 13.953 19.469 -7.035 1 60.62 230 ASP A O 1
ATOM 1797 N N . LEU A 1 231 ? 16.078 20.109 -6.539 1 66.69 231 LEU A N 1
ATOM 1798 C CA . LEU A 1 231 ? 15.648 20.391 -5.172 1 66.69 231 LEU A CA 1
ATOM 1799 C C . LEU A 1 231 ? 14.805 21.656 -5.113 1 66.69 231 LEU A C 1
ATOM 1801 O O . LEU A 1 231 ? 13.828 21.734 -4.359 1 66.69 231 LEU A O 1
ATOM 1805 N N . PHE A 1 232 ? 15.18 22.672 -5.965 1 70.19 232 PHE A N 1
ATOM 1806 C CA . PHE A 1 232 ? 14.453 23.938 -5.961 1 70.19 232 PHE A CA 1
ATOM 1807 C C . PHE A 1 232 ? 13.016 23.734 -6.43 1 70.19 232 PHE A C 1
ATOM 1809 O O . PHE A 1 232 ? 12.094 24.328 -5.871 1 70.19 232 PHE A O 1
ATOM 1816 N N . VAL A 1 233 ? 12.898 22.922 -7.438 1 74.69 233 VAL A N 1
ATOM 1817 C CA . VAL A 1 233 ? 11.562 22.688 -7.977 1 74.69 233 VAL A CA 1
ATOM 1818 C C . VAL A 1 233 ? 10.703 21.984 -6.934 1 74.69 233 VAL A C 1
ATOM 1820 O O . VAL A 1 233 ? 9.516 22.281 -6.781 1 74.69 233 VAL A O 1
ATOM 1823 N N . VAL A 1 234 ? 11.312 21.109 -6.215 1 76.88 234 VAL A N 1
ATOM 1824 C CA . VAL A 1 234 ? 10.602 20.375 -5.172 1 76.88 234 VAL A CA 1
ATOM 1825 C C . VAL A 1 234 ? 10.234 21.328 -4.031 1 76.88 234 VAL A C 1
ATOM 1827 O O . VAL A 1 234 ? 9.109 21.297 -3.533 1 76.88 234 VAL A O 1
ATOM 1830 N N . LEU A 1 235 ? 11.156 22.188 -3.697 1 78.06 235 LEU A N 1
ATOM 1831 C CA . LEU A 1 235 ? 10.93 23.125 -2.607 1 78.06 235 LEU A CA 1
ATOM 1832 C C . LEU A 1 235 ? 9.82 24.109 -2.969 1 78.06 235 LEU A C 1
ATOM 1834 O O . LEU A 1 235 ? 9.008 24.469 -2.119 1 78.06 235 LEU A O 1
ATOM 1838 N N . ARG A 1 236 ? 9.844 24.5 -4.148 1 81.75 236 ARG A N 1
ATOM 1839 C CA . ARG A 1 236 ? 8.797 25.406 -4.609 1 81.75 236 ARG A CA 1
ATOM 1840 C C . ARG A 1 236 ? 7.426 24.75 -4.539 1 81.75 236 ARG A C 1
ATOM 1842 O O . ARG A 1 236 ? 6.449 25.359 -4.109 1 81.75 236 ARG A O 1
ATOM 1849 N N . ALA A 1 237 ? 7.371 23.5 -5.004 1 83.94 237 ALA A N 1
ATOM 1850 C CA . ALA A 1 237 ? 6.117 22.75 -4.961 1 83.94 237 ALA A CA 1
ATOM 1851 C C . ALA A 1 237 ? 5.629 22.594 -3.525 1 83.94 237 ALA A C 1
ATOM 1853 O O . ALA A 1 237 ? 4.438 22.75 -3.244 1 83.94 237 ALA A O 1
ATOM 1854 N N . LEU A 1 238 ? 6.578 22.312 -2.658 1 85.81 238 LEU A N 1
ATOM 1855 C CA . LEU A 1 238 ? 6.219 22.125 -1.257 1 85.81 238 LEU A CA 1
ATOM 1856 C C . LEU A 1 238 ? 5.762 23.422 -0.627 1 85.81 238 LEU A C 1
ATOM 1858 O O . LEU A 1 238 ? 4.797 23.453 0.139 1 85.81 238 LEU A O 1
ATOM 1862 N N . THR A 1 239 ? 6.461 24.5 -0.926 1 85.5 239 THR A N 1
ATOM 1863 C CA . THR A 1 239 ? 6.074 25.812 -0.415 1 85.5 239 THR A CA 1
ATOM 1864 C C . THR A 1 239 ? 4.68 26.188 -0.904 1 85.5 239 THR A C 1
ATOM 1866 O O . THR A 1 239 ? 3.857 26.688 -0.13 1 85.5 239 THR A O 1
ATOM 1869 N N . ASP A 1 240 ? 4.457 25.922 -2.158 1 87.5 240 ASP A N 1
ATOM 1870 C CA . ASP A 1 240 ? 3.139 26.172 -2.725 1 87.5 240 ASP A CA 1
ATOM 1871 C C . ASP A 1 240 ? 2.066 25.344 -2.025 1 87.5 240 ASP A C 1
ATOM 1873 O O . ASP A 1 240 ? 1.023 25.875 -1.63 1 87.5 240 ASP A O 1
ATOM 1877 N N . ALA A 1 241 ? 2.357 24.109 -1.866 1 90.31 241 ALA A N 1
ATOM 1878 C CA . ALA A 1 241 ? 1.403 23.188 -1.258 1 90.31 241 ALA A CA 1
ATOM 1879 C C . ALA A 1 241 ? 1.062 23.609 0.168 1 90.31 241 ALA A C 1
ATOM 1881 O O . ALA A 1 241 ? -0.083 23.469 0.604 1 90.31 241 ALA A O 1
ATOM 1882 N N . VAL A 1 242 ? 2.027 24.203 0.85 1 90.94 242 VAL A N 1
ATOM 1883 C CA . VAL A 1 242 ? 1.845 24.531 2.258 1 90.94 242 VAL A CA 1
ATOM 1884 C C . VAL A 1 242 ? 1.19 25.906 2.377 1 90.94 242 VAL A C 1
ATOM 1886 O O . VAL A 1 242 ? 0.375 26.141 3.273 1 90.94 242 VAL A O 1
ATOM 1889 N N . SER A 1 243 ? 1.402 26.828 1.438 1 89 243 SER A N 1
ATOM 1890 C CA . SER A 1 243 ? 1.112 28.219 1.711 1 89 243 SER A CA 1
ATOM 1891 C C . SER A 1 243 ? -0.06 28.719 0.871 1 89 243 SER A C 1
ATOM 1893 O O . SER A 1 243 ? -0.715 29.703 1.229 1 89 243 SER A O 1
ATOM 1895 N N . ARG A 1 244 ? -0.307 28.047 -0.206 1 87.62 244 ARG A N 1
ATOM 1896 C CA . ARG A 1 244 ? -1.357 28.547 -1.083 1 87.62 244 ARG A CA 1
ATOM 1897 C C . ARG A 1 244 ? -2.73 28.406 -0.435 1 87.62 244 ARG A C 1
ATOM 1899 O O . ARG A 1 244 ? -2.992 27.422 0.26 1 87.62 244 ARG A O 1
ATOM 1906 N N . THR A 1 245 ? -3.52 29.422 -0.682 1 88.38 245 THR A N 1
ATOM 1907 C CA . THR A 1 245 ? -4.898 29.359 -0.208 1 88.38 245 THR A CA 1
ATOM 1908 C C . THR A 1 245 ? -5.625 28.156 -0.809 1 88.38 245 THR A C 1
ATOM 1910 O O . THR A 1 245 ? -6.336 27.438 -0.104 1 88.38 245 THR A O 1
ATOM 1913 N N . PHE A 1 246 ? -5.387 28 -2.072 1 88.75 246 PHE A N 1
ATOM 1914 C CA . PHE A 1 246 ? -5.965 26.859 -2.771 1 88.75 246 PHE A CA 1
ATOM 1915 C C . PHE A 1 246 ? -4.879 26.031 -3.455 1 88.75 246 PHE A C 1
ATOM 1917 O O . PHE A 1 246 ? -4.594 26.234 -4.641 1 88.75 246 PHE A O 1
ATOM 1924 N N . PRO A 1 247 ? -4.348 25.094 -2.717 1 90.06 247 PRO A N 1
ATOM 1925 C CA . PRO A 1 247 ? -3.295 24.281 -3.324 1 90.06 247 PRO A CA 1
ATOM 1926 C C . PRO A 1 247 ? -3.834 23.281 -4.348 1 90.06 247 PRO A C 1
ATOM 1928 O O . PRO A 1 247 ? -5.016 22.938 -4.312 1 90.06 247 PRO A O 1
ATOM 1931 N N . LEU A 1 248 ? -2.918 22.938 -5.312 1 85.81 248 LEU A N 1
ATOM 1932 C CA . LEU A 1 248 ? -3.252 21.828 -6.195 1 85.81 248 LEU A CA 1
ATOM 1933 C C . LEU A 1 248 ? -3.357 20.531 -5.406 1 85.81 248 LEU A C 1
ATOM 1935 O O . LEU A 1 248 ? -2.758 20.391 -4.34 1 85.81 248 LEU A O 1
ATOM 1939 N N . THR A 1 249 ? -4.148 19.578 -5.953 1 88.75 249 THR A N 1
ATOM 1940 C CA . THR A 1 249 ? -4.273 18.297 -5.293 1 88.75 249 THR A CA 1
ATOM 1941 C C . THR A 1 249 ? -3.012 17.453 -5.488 1 88.75 249 THR A C 1
ATOM 1943 O O . THR A 1 249 ? -2.727 16.562 -4.695 1 88.75 249 THR A O 1
ATOM 1946 N N . ARG A 1 250 ? -2.357 17.766 -6.629 1 87.69 250 ARG A N 1
ATOM 1947 C CA . ARG A 1 250 ? -1.146 17.031 -6.965 1 87.69 250 ARG A CA 1
ATOM 1948 C C . ARG A 1 250 ? -0.088 17.953 -7.562 1 87.69 250 ARG A C 1
ATOM 1950 O O . ARG A 1 250 ? -0.383 18.734 -8.461 1 87.69 250 ARG A O 1
ATOM 1957 N N . TYR A 1 251 ? 1.083 17.922 -6.953 1 81.56 251 TYR A N 1
ATOM 1958 C CA . TYR A 1 251 ? 2.262 18.578 -7.496 1 81.56 251 TYR A CA 1
ATOM 1959 C C . TYR A 1 251 ? 3.26 17.578 -8.047 1 81.56 251 TYR A C 1
ATOM 1961 O O . TYR A 1 251 ? 3.646 16.625 -7.344 1 81.56 251 TYR A O 1
ATOM 1969 N N . GLN A 1 252 ? 3.645 17.641 -9.305 1 76.38 252 GLN A N 1
ATOM 1970 C CA . GLN A 1 252 ? 4.648 16.766 -9.898 1 76.38 252 GLN A CA 1
ATOM 1971 C C . GLN A 1 252 ? 5.82 17.578 -10.453 1 76.38 252 GLN A C 1
ATOM 1973 O O . GLN A 1 252 ? 5.922 17.797 -11.656 1 76.38 252 GLN A O 1
ATOM 1978 N N . PRO A 1 253 ? 6.609 18.016 -9.547 1 65.81 253 PRO A N 1
ATOM 1979 C CA . PRO A 1 253 ? 7.773 18.781 -10.008 1 65.81 253 PRO A CA 1
ATOM 1980 C C . PRO A 1 253 ? 8.805 17.906 -10.727 1 65.81 253 PRO A C 1
ATOM 1982 O O . PRO A 1 253 ? 9.781 17.469 -10.117 1 65.81 253 PRO A O 1
ATOM 1985 N N . VAL A 1 254 ? 8.406 17.281 -11.828 1 60.44 254 VAL A N 1
ATOM 1986 C CA . VAL A 1 254 ? 9.281 16.406 -12.617 1 60.44 254 VAL A CA 1
ATOM 1987 C C . VAL A 1 254 ? 9.648 17.094 -13.93 1 60.44 254 VAL A C 1
ATOM 1989 O O . VAL A 1 254 ? 8.938 18 -14.375 1 60.44 254 VAL A O 1
ATOM 1992 N N . SER A 1 255 ? 10.93 16.844 -14.305 1 56.94 255 SER A N 1
ATOM 1993 C CA . SER A 1 255 ? 11.32 17.297 -15.641 1 56.94 255 SER A CA 1
ATOM 1994 C C . SER A 1 255 ? 10.297 16.859 -16.688 1 56.94 255 SER A C 1
ATOM 1996 O O . SER A 1 255 ? 9.547 15.914 -16.469 1 56.94 255 SER A O 1
ATOM 1998 N N . PRO A 1 256 ? 10.102 17.734 -17.703 1 50.06 256 PRO A N 1
ATOM 1999 C CA . PRO A 1 256 ? 9.188 17.328 -18.766 1 50.06 256 PRO A CA 1
ATOM 2000 C C . PRO A 1 256 ? 9.383 15.875 -19.203 1 50.06 256 PRO A C 1
ATOM 2002 O O . PRO A 1 256 ? 8.414 15.172 -19.484 1 50.06 256 PRO A O 1
ATOM 2005 N N . ALA A 1 257 ? 10.602 15.492 -19.172 1 49.28 257 ALA A N 1
ATOM 2006 C CA . ALA A 1 257 ? 10.898 14.117 -19.562 1 49.28 257 ALA A CA 1
ATOM 2007 C C . ALA A 1 257 ? 10.352 13.133 -18.531 1 49.28 257 ALA A C 1
ATOM 2009 O O . ALA A 1 257 ? 9.773 12.102 -18.891 1 49.28 257 ALA A O 1
ATOM 2010 N N . GLU A 1 258 ? 10.492 13.508 -17.312 1 56.44 258 GLU A N 1
ATOM 2011 C CA . GLU A 1 258 ? 10.023 12.625 -16.25 1 56.44 258 GLU A CA 1
ATOM 2012 C C . GLU A 1 258 ? 8.5 12.594 -16.188 1 56.44 258 GLU A C 1
ATOM 2014 O O . GLU A 1 258 ? 7.906 11.547 -15.914 1 56.44 258 GLU A O 1
ATOM 2019 N N . ARG A 1 259 ? 7.965 13.664 -16.516 1 54.41 259 ARG A N 1
ATOM 2020 C CA . ARG A 1 259 ? 6.508 13.742 -16.578 1 54.41 259 ARG A CA 1
ATOM 2021 C C . ARG A 1 259 ? 5.953 12.828 -17.656 1 54.41 259 ARG A C 1
ATOM 2023 O O . ARG A 1 259 ? 4.918 12.188 -17.469 1 54.41 259 ARG A O 1
ATOM 2030 N N . LEU A 1 260 ? 6.688 12.859 -18.734 1 46.66 260 LEU A N 1
ATOM 2031 C CA . LEU A 1 260 ? 6.266 12.008 -19.844 1 46.66 260 LEU A CA 1
ATOM 2032 C C . LEU A 1 260 ? 6.379 10.531 -19.469 1 46.66 260 LEU A C 1
ATOM 2034 O O . LEU A 1 260 ? 5.484 9.742 -19.781 1 46.66 260 LEU A O 1
ATOM 2038 N N . LYS A 1 261 ? 7.414 10.305 -18.844 1 51.66 261 LYS A N 1
ATOM 2039 C CA . LYS A 1 261 ? 7.625 8.914 -18.453 1 51.66 261 LYS A CA 1
ATOM 2040 C C . LYS A 1 261 ? 6.551 8.453 -17.469 1 51.66 261 LYS A C 1
ATOM 2042 O O . LYS A 1 261 ? 6.02 7.348 -17.594 1 51.66 261 LYS A O 1
ATOM 2047 N N . THR A 1 262 ? 6.27 9.336 -16.594 1 52.31 262 THR A N 1
ATOM 2048 C CA . THR A 1 262 ? 5.262 9.023 -15.594 1 52.31 262 THR A CA 1
ATOM 2049 C C . THR A 1 262 ? 3.881 8.891 -16.234 1 52.31 262 THR A C 1
ATOM 2051 O O . THR A 1 262 ? 3.119 7.984 -15.906 1 52.31 262 THR A O 1
ATOM 2054 N N . PHE A 1 263 ? 3.637 9.82 -17.141 1 46.47 263 PHE A N 1
ATOM 2055 C CA . PHE A 1 263 ? 2.361 9.828 -17.844 1 46.47 263 PHE A CA 1
ATOM 2056 C C . PHE A 1 263 ? 2.193 8.555 -18.672 1 46.47 263 PHE A C 1
ATOM 2058 O O . PHE A 1 263 ? 1.128 7.938 -18.656 1 46.47 263 PHE A O 1
ATOM 2065 N N . VAL A 1 264 ? 3.215 8.211 -19.375 1 45.91 264 VAL A N 1
ATOM 2066 C CA . VAL A 1 264 ? 3.186 7.031 -20.234 1 45.91 264 VAL A CA 1
ATOM 2067 C C . VAL A 1 264 ? 3.018 5.777 -19.391 1 45.91 264 VAL A C 1
ATOM 2069 O O . VAL A 1 264 ? 2.244 4.879 -19.734 1 45.91 264 VAL A O 1
ATOM 2072 N N . ALA A 1 265 ? 3.748 5.832 -18.328 1 49.16 265 ALA A N 1
ATOM 2073 C CA . ALA A 1 265 ? 3.699 4.664 -17.469 1 49.16 265 ALA A CA 1
ATOM 2074 C C . ALA A 1 265 ? 2.312 4.492 -16.844 1 49.16 265 ALA A C 1
ATOM 2076 O O . ALA A 1 265 ? 1.846 3.365 -16.656 1 49.16 265 ALA A O 1
ATOM 2077 N N . GLU A 1 266 ? 1.68 5.621 -16.609 1 47.78 266 GLU A N 1
ATOM 2078 C CA . GLU A 1 266 ? 0.394 5.598 -15.914 1 47.78 266 GLU A CA 1
ATOM 2079 C C . GLU A 1 266 ? -0.756 5.387 -16.891 1 47.78 266 GLU A C 1
ATOM 2081 O O . GLU A 1 266 ? -1.803 4.852 -16.531 1 47.78 266 GLU A O 1
ATOM 2086 N N . HIS A 1 267 ? -0.659 5.891 -18.094 1 43.88 267 HIS A N 1
ATOM 2087 C CA . HIS A 1 267 ? -1.829 6 -18.953 1 43.88 267 HIS A CA 1
ATOM 2088 C C . HIS A 1 267 ? -1.669 5.148 -20.219 1 43.88 267 HIS A C 1
ATOM 2090 O O . HIS A 1 267 ? -2.652 4.848 -20.891 1 43.88 267 HIS A O 1
ATOM 2096 N N . LEU A 1 268 ? -0.546 4.898 -20.719 1 42.28 268 LEU A N 1
ATOM 2097 C CA . LEU A 1 268 ? -0.426 4.172 -21.969 1 42.28 268 LEU A CA 1
ATOM 2098 C C . LEU A 1 268 ? -0.247 2.68 -21.734 1 42.28 268 LEU A C 1
ATOM 2100 O O . LEU A 1 268 ? 0.367 2.279 -20.734 1 42.28 268 LEU A O 1
ATOM 2104 N N . PRO A 1 269 ? -1.03 1.922 -22.547 1 39.72 269 PRO A N 1
ATOM 2105 C CA . PRO A 1 269 ? -0.786 0.478 -22.516 1 39.72 269 PRO A CA 1
ATOM 2106 C C . PRO A 1 269 ? 0.701 0.131 -22.516 1 39.72 269 PRO A C 1
ATOM 2108 O O . PRO A 1 269 ? 1.505 0.836 -23.125 1 39.72 269 PRO A O 1
ATOM 2111 N N . ARG A 1 270 ? 1.143 -0.682 -21.547 1 43.47 270 ARG A N 1
ATOM 2112 C CA . ARG A 1 270 ? 2.504 -1.112 -21.234 1 43.47 270 ARG A CA 1
ATOM 2113 C C . ARG A 1 270 ? 3.262 -1.478 -22.5 1 43.47 270 ARG A C 1
ATOM 2115 O O . ARG A 1 270 ? 4.484 -1.335 -22.578 1 43.47 270 ARG A O 1
ATOM 2122 N N . SER A 1 271 ? 2.602 -1.936 -23.469 1 42 271 SER A N 1
ATOM 2123 C CA . SER A 1 271 ? 3.297 -2.275 -24.703 1 42 271 SER A CA 1
ATOM 2124 C C . SER A 1 271 ? 4.047 -1.072 -25.266 1 42 271 SER A C 1
ATOM 2126 O O . SER A 1 271 ? 5.152 -1.215 -25.797 1 42 271 SER A O 1
ATOM 2128 N N . PHE A 1 272 ? 3.451 -0.023 -25.156 1 37.56 272 PHE A N 1
ATOM 2129 C CA . PHE A 1 272 ? 4.102 1.142 -25.75 1 37.56 272 PHE A CA 1
ATOM 2130 C C . PHE A 1 272 ? 5.258 1.614 -24.875 1 37.56 272 PHE A C 1
ATOM 2132 O O . PHE A 1 272 ? 6.309 2.004 -25.391 1 37.56 272 PHE A O 1
ATOM 2139 N N . TYR A 1 273 ? 5.105 1.603 -23.703 1 40.19 273 TYR A N 1
ATOM 2140 C CA . TYR A 1 273 ? 6.176 2.008 -22.797 1 40.19 273 TYR A CA 1
ATOM 2141 C C . TYR A 1 273 ? 7.387 1.092 -22.938 1 40.19 273 TYR A C 1
ATOM 2143 O O . TYR A 1 273 ? 8.523 1.561 -22.969 1 40.19 273 TYR A O 1
ATOM 2151 N N . ASP A 1 274 ? 7.152 -0.161 -22.953 1 43.75 274 ASP A N 1
ATOM 2152 C CA . ASP A 1 274 ? 8.234 -1.117 -23.156 1 43.75 274 ASP A CA 1
ATOM 2153 C C . ASP A 1 274 ? 8.969 -0.846 -24.469 1 43.75 274 ASP A C 1
ATOM 2155 O O . ASP A 1 274 ? 10.188 -1.036 -24.562 1 43.75 274 ASP A O 1
ATOM 2159 N N . ILE A 1 275 ? 8.336 -0.479 -25.391 1 36.31 275 ILE A N 1
ATOM 2160 C CA . ILE A 1 275 ? 8.93 -0.222 -26.703 1 36.31 275 ILE A CA 1
ATOM 2161 C C . ILE A 1 275 ? 9.781 1.045 -26.641 1 36.31 275 ILE A C 1
ATOM 2163 O O . ILE A 1 275 ? 10.875 1.095 -27.203 1 36.31 275 ILE A O 1
ATOM 2167 N N . VAL A 1 276 ? 9.289 1.947 -25.906 1 38.16 276 VAL A N 1
ATOM 2168 C CA . VAL A 1 276 ? 9.922 3.26 -26.016 1 38.16 276 VAL A CA 1
ATOM 2169 C C . VAL A 1 276 ? 11.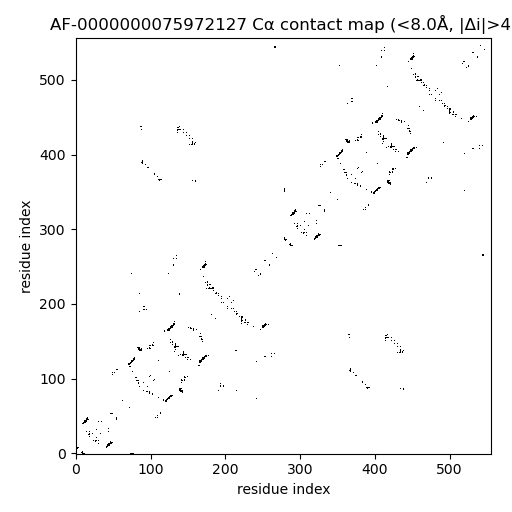039 3.373 -24.969 1 38.16 276 VAL A C 1
ATOM 2171 O O . VAL A 1 276 ? 12.07 3.998 -25.234 1 38.16 276 VAL A O 1
ATOM 2174 N N . TYR A 1 277 ? 10.789 2.766 -23.922 1 41.72 277 TYR A N 1
ATOM 2175 C CA . TYR A 1 277 ? 11.75 3.096 -22.875 1 41.72 277 TYR A CA 1
ATOM 2176 C C . TYR A 1 277 ? 12.547 1.864 -22.453 1 41.72 277 TYR A C 1
ATOM 2178 O O . TYR A 1 277 ? 13.461 1.958 -21.641 1 41.72 277 TYR A O 1
ATOM 2186 N N . ASN A 1 278 ? 12.109 0.665 -22.828 1 40.5 278 ASN A N 1
ATOM 2187 C CA . ASN A 1 278 ? 12.977 -0.506 -22.703 1 40.5 278 ASN A CA 1
ATOM 2188 C C . ASN A 1 278 ? 13.5 -0.965 -24.062 1 40.5 278 ASN A C 1
ATOM 2190 O O . ASN A 1 278 ? 12.758 -0.996 -25.047 1 40.5 278 ASN A O 1
ATOM 2194 N N . MET B 1 1 ? -2.42 -23.578 -8.336 1 61.31 1 MET B N 1
ATOM 2195 C CA . MET B 1 1 ? -3.037 -24.406 -9.375 1 61.31 1 MET B CA 1
ATOM 2196 C C . MET B 1 1 ? -1.976 -25.125 -10.195 1 61.31 1 MET B C 1
ATOM 2198 O O . MET B 1 1 ? -0.875 -24.609 -10.391 1 61.31 1 MET B O 1
ATOM 2202 N N . HIS B 1 2 ? -2.064 -26.438 -10.406 1 50.19 2 HIS B N 1
ATOM 2203 C CA . HIS B 1 2 ? -1.233 -27.188 -11.336 1 50.19 2 HIS B CA 1
ATOM 2204 C C . HIS B 1 2 ? -2.025 -27.594 -12.578 1 50.19 2 HIS B C 1
ATOM 2206 O O . HIS B 1 2 ? -3.186 -28 -12.477 1 50.19 2 HIS B O 1
ATOM 2212 N N . PHE B 1 3 ? -1.48 -27.156 -13.875 1 43.94 3 PHE B N 1
ATOM 2213 C CA . PHE B 1 3 ? -2.162 -27.469 -15.125 1 43.94 3 PHE B CA 1
ATOM 2214 C C . PHE B 1 3 ? -1.589 -28.75 -15.75 1 43.94 3 PHE B C 1
ATOM 2216 O O . PHE B 1 3 ? -0.371 -28.875 -15.883 1 43.94 3 PHE B O 1
ATOM 2223 N N . SER B 1 4 ? -2.334 -29.797 -15.812 1 41.31 4 SER B N 1
ATOM 2224 C CA . SER B 1 4 ? -2.023 -30.922 -16.672 1 41.31 4 SER B CA 1
ATOM 2225 C C . SER B 1 4 ? -2.879 -30.922 -17.938 1 41.31 4 SER B C 1
ATOM 2227 O O . SER B 1 4 ? -4.105 -30.844 -17.859 1 41.31 4 SER B O 1
ATOM 2229 N N . PRO B 1 5 ? -2.297 -30.641 -19.219 1 41.41 5 PRO B N 1
ATOM 2230 C CA . PRO B 1 5 ? -3.041 -30.656 -20.484 1 41.41 5 PRO B CA 1
ATOM 2231 C C . PRO B 1 5 ? -4.141 -31.719 -20.516 1 41.41 5 PRO B C 1
ATOM 2233 O O . PRO B 1 5 ? -5.195 -31.5 -21.109 1 41.41 5 PRO B O 1
ATOM 2236 N N . ARG B 1 6 ? -3.859 -32.938 -20.109 1 43.53 6 ARG B N 1
ATOM 2237 C CA . ARG B 1 6 ? -4.793 -34.031 -20.312 1 43.53 6 ARG B CA 1
ATOM 2238 C C . ARG B 1 6 ? -5.875 -34.031 -19.234 1 43.53 6 ARG B C 1
ATOM 2240 O O . ARG B 1 6 ? -6.992 -34.5 -19.469 1 43.53 6 ARG B O 1
ATOM 2247 N N . LYS B 1 7 ? -5.543 -33.594 -18.047 1 53.19 7 LYS B N 1
ATOM 2248 C CA . LYS B 1 7 ? -6.434 -33.969 -16.953 1 53.19 7 LYS B CA 1
ATOM 2249 C C . LYS B 1 7 ? -6.938 -32.719 -16.219 1 53.19 7 LYS B C 1
ATOM 2251 O O . LYS B 1 7 ? -7.75 -32.844 -15.289 1 53.19 7 LYS B O 1
ATOM 2256 N N . GLY B 1 8 ? -6.59 -31.5 -16.703 1 67.94 8 GLY B N 1
ATOM 2257 C CA . GLY B 1 8 ? -7.172 -30.344 -16.062 1 67.94 8 GLY B CA 1
ATOM 2258 C C . GLY B 1 8 ? -6.305 -29.781 -14.945 1 67.94 8 GLY B C 1
ATOM 2259 O O . GLY B 1 8 ? -5.09 -30 -14.922 1 67.94 8 GLY B O 1
ATOM 2260 N N . PHE B 1 9 ? -6.816 -28.953 -14.109 1 79 9 PHE B N 1
ATOM 2261 C CA . PHE B 1 9 ? -6.059 -28.281 -13.055 1 79 9 PHE B CA 1
ATOM 2262 C C . PHE B 1 9 ? -6.301 -28.953 -11.703 1 79 9 PHE B C 1
ATOM 2264 O O . PHE B 1 9 ? -7.43 -29.328 -11.391 1 79 9 PHE B O 1
ATOM 2271 N N . THR B 1 10 ? -5.23 -29.422 -11.117 1 86.12 10 THR B N 1
ATOM 2272 C CA . THR B 1 10 ? -5.324 -29.656 -9.68 1 86.12 10 THR B CA 1
ATOM 2273 C C . THR B 1 10 ? -5.281 -28.328 -8.914 1 86.12 10 THR B C 1
ATOM 2275 O O . THR B 1 10 ? -4.402 -27.5 -9.148 1 86.12 10 THR B O 1
ATOM 2278 N N . VAL B 1 11 ? -6.309 -28.125 -8.055 1 88.31 11 VAL B N 1
ATOM 2279 C CA . VAL B 1 11 ? -6.441 -26.828 -7.391 1 88.31 11 VAL B CA 1
ATOM 2280 C C . VAL B 1 11 ? -6.25 -27 -5.883 1 88.31 11 VAL B C 1
ATOM 2282 O O . VAL B 1 11 ? -6.871 -27.875 -5.27 1 88.31 11 VAL B O 1
ATOM 2285 N N . PHE B 1 12 ? -5.32 -26.344 -5.332 1 90.88 12 PHE B N 1
ATOM 2286 C CA . PHE B 1 12 ? -5.184 -26.203 -3.891 1 90.88 12 PHE B CA 1
ATOM 2287 C C . PHE B 1 12 ? -5.781 -24.875 -3.424 1 90.88 12 PHE B C 1
ATOM 2289 O O . PHE B 1 12 ? -5.199 -23.812 -3.645 1 90.88 12 PHE B O 1
ATOM 2296 N N . ALA B 1 13 ? -6.961 -24.891 -2.791 1 87.75 13 ALA B N 1
ATOM 2297 C CA . ALA B 1 13 ? -7.715 -23.703 -2.404 1 87.75 13 ALA B CA 1
ATOM 2298 C C . ALA B 1 13 ? -7.52 -23.391 -0.924 1 87.75 13 ALA B C 1
ATOM 2300 O O . ALA B 1 13 ? -7.941 -24.156 -0.059 1 87.75 13 ALA B O 1
ATOM 2301 N N . GLY B 1 14 ? -6.855 -22.266 -0.7 1 87.75 14 GLY B N 1
ATOM 2302 C CA . GLY B 1 14 ? -6.609 -21.844 0.67 1 87.75 14 GLY B CA 1
ATOM 2303 C C . GLY B 1 14 ? -7.688 -20.938 1.216 1 87.75 14 GLY B C 1
ATOM 2304 O O . GLY B 1 14 ? -8.102 -19.984 0.544 1 87.75 14 GLY B O 1
ATOM 2305 N N . PHE B 1 15 ? -8.172 -21.234 2.457 1 81.69 15 PHE B N 1
ATOM 2306 C CA . PHE B 1 15 ? -9.133 -20.406 3.176 1 81.69 15 PHE B CA 1
ATOM 2307 C C . PHE B 1 15 ? -8.648 -20.125 4.594 1 81.69 15 PHE B C 1
ATOM 2309 O O . PHE B 1 15 ? -7.996 -20.969 5.207 1 81.69 15 PHE B O 1
ATOM 2316 N N . GLU B 1 16 ? -8.922 -18.812 5.012 1 79.19 16 GLU B N 1
ATOM 2317 C CA . GLU B 1 16 ? -8.523 -18.5 6.379 1 79.19 16 GLU B CA 1
ATOM 2318 C C . GLU B 1 16 ? -9.25 -19.375 7.387 1 79.19 16 GLU B C 1
ATOM 2320 O O . GLU B 1 16 ? -8.648 -19.859 8.344 1 79.19 16 GLU B O 1
ATOM 2325 N N . GLU B 1 17 ? -10.562 -19.312 7.309 1 63 17 GLU B N 1
ATOM 2326 C CA . GLU B 1 17 ? -11.344 -20.203 8.164 1 63 17 GLU B CA 1
ATOM 2327 C C . GLU B 1 17 ? -11.906 -21.375 7.375 1 63 17 GLU B C 1
ATOM 2329 O O . GLU B 1 17 ? -12.523 -21.188 6.32 1 63 17 GLU B O 1
ATOM 2334 N N . VAL B 1 18 ? -11.367 -22.406 7.492 1 53.59 18 VAL B N 1
ATOM 2335 C CA . VAL B 1 18 ? -11.945 -23.625 6.91 1 53.59 18 VAL B CA 1
ATOM 2336 C C . VAL B 1 18 ? -12.891 -24.281 7.91 1 53.59 18 VAL B C 1
ATOM 2338 O O . VAL B 1 18 ? -12.555 -24.422 9.086 1 53.59 18 VAL B O 1
ATOM 2341 N N . GLU B 1 19 ? -14.203 -23.766 7.879 1 45.94 19 GLU B N 1
ATOM 2342 C CA . GLU B 1 19 ? -15.188 -24.344 8.789 1 45.94 19 GLU B CA 1
ATOM 2343 C C . GLU B 1 19 ? -14.953 -25.844 8.977 1 45.94 19 GLU B C 1
ATOM 2345 O O . GLU B 1 19 ? -14.836 -26.578 7.996 1 45.94 19 GLU B O 1
ATOM 2350 N N . THR B 1 20 ? -14.359 -26.328 9.984 1 42.59 20 THR B N 1
ATOM 2351 C CA . THR B 1 20 ? -14.773 -27.656 10.43 1 42.59 20 THR B CA 1
ATOM 2352 C C . THR B 1 20 ? -16.297 -27.766 10.484 1 42.59 20 THR B C 1
ATOM 2354 O O . THR B 1 20 ? -16.984 -26.75 10.43 1 42.59 20 THR B O 1
ATOM 2357 N N . GLU B 1 21 ? -17 -28.812 11.117 1 39.38 21 GLU B N 1
ATOM 2358 C CA . GLU B 1 21 ? -18.438 -29.109 11.234 1 39.38 21 GLU B CA 1
ATOM 2359 C C . GLU B 1 21 ? -19.234 -27.828 11.508 1 39.38 21 GLU B C 1
ATOM 2361 O O . GLU B 1 21 ? -20.422 -27.766 11.195 1 39.38 21 GLU B O 1
ATOM 2366 N N . LYS B 1 22 ? -19.109 -27.266 12.734 1 33.97 22 LYS B N 1
ATOM 2367 C CA . LYS B 1 22 ? -20.109 -26.438 13.391 1 33.97 22 LYS B CA 1
ATOM 2368 C C . LYS B 1 22 ? -20.047 -24.984 12.906 1 33.97 22 LYS B C 1
ATOM 2370 O O . LYS B 1 22 ? -20.656 -24.094 13.508 1 33.97 22 LYS B O 1
ATOM 2375 N N . SER B 1 23 ? -19.016 -24.5 12.422 1 35.69 23 SER B N 1
ATOM 2376 C CA . SER B 1 23 ? -18.938 -23.031 12.406 1 35.69 23 SER B CA 1
ATOM 2377 C C . SER B 1 23 ? -19.891 -22.438 11.391 1 35.69 23 SER B C 1
ATOM 2379 O O . SER B 1 23 ? -20.328 -23.125 10.461 1 35.69 23 SER B O 1
ATOM 2381 N N . SER B 1 24 ? -20.156 -20.922 11.422 1 35.03 24 SER B N 1
ATOM 2382 C CA . SER B 1 24 ? -21.281 -20.172 10.898 1 35.03 24 SER B CA 1
ATOM 2383 C C . SER B 1 24 ? -21.375 -20.297 9.375 1 35.03 24 SER B C 1
ATOM 2385 O O . SER B 1 24 ? -20.375 -20.547 8.711 1 35.03 24 SER B O 1
ATOM 2387 N N . GLU B 1 25 ? -22.547 -20.031 8.758 1 35.88 25 GLU B N 1
ATOM 2388 C CA . GLU B 1 25 ? -23.188 -20.141 7.453 1 35.88 25 GLU B CA 1
ATOM 2389 C C . GLU B 1 25 ? -22.312 -19.547 6.352 1 35.88 25 GLU B C 1
ATOM 2391 O O . GLU B 1 25 ? -22.328 -20.031 5.215 1 35.88 25 GLU B O 1
ATOM 2396 N N . CYS B 1 26 ? -21.719 -18.469 6.617 1 35.91 26 CYS B N 1
ATOM 2397 C CA . CYS B 1 26 ? -21.281 -17.672 5.473 1 35.91 26 CYS B CA 1
ATOM 2398 C C . CYS B 1 26 ? -19.984 -18.25 4.887 1 35.91 26 CYS B C 1
ATOM 2400 O O . CYS B 1 26 ? -19.812 -18.281 3.668 1 35.91 26 CYS B O 1
ATOM 2402 N N . THR B 1 27 ? -18.984 -18.578 5.73 1 40.28 27 THR B N 1
ATOM 2403 C CA . THR B 1 27 ? -17.688 -19.078 5.262 1 40.28 27 THR B CA 1
ATOM 2404 C C . THR B 1 27 ? -17.781 -20.547 4.906 1 40.28 27 THR B C 1
ATOM 2406 O O . THR B 1 27 ? -16.953 -21.062 4.152 1 40.28 27 THR B O 1
ATOM 2409 N N . ALA B 1 28 ? -18.609 -21.25 5.629 1 41.12 28 ALA B N 1
ATOM 2410 C CA . ALA B 1 28 ? -18.859 -22.688 5.562 1 41.12 28 ALA B CA 1
ATOM 2411 C C . ALA B 1 28 ? -19.328 -23.094 4.172 1 41.12 28 ALA B C 1
ATOM 2413 O O . ALA B 1 28 ? -19.031 -24.188 3.697 1 41.12 28 ALA B O 1
ATOM 2414 N N . THR B 1 29 ? -20.141 -22.141 3.682 1 44.75 29 THR B N 1
ATOM 2415 C CA . THR B 1 29 ? -20.781 -22.516 2.424 1 44.75 29 THR B CA 1
ATOM 2416 C C . THR B 1 29 ? -19.75 -22.672 1.313 1 44.75 29 THR B C 1
ATOM 2418 O O . THR B 1 29 ? -19.875 -23.562 0.467 1 44.75 29 THR B O 1
ATOM 2421 N N . SER B 1 30 ? -18.594 -21.859 1.441 1 53.12 30 SER B N 1
ATOM 2422 C CA . SER B 1 30 ? -17.797 -21.828 0.225 1 53.12 30 SER B CA 1
ATOM 2423 C C . SER B 1 30 ? -16.875 -23.047 0.14 1 53.12 30 SER B C 1
ATOM 2425 O O . SER B 1 30 ? -16.797 -23.703 -0.903 1 53.12 30 SER B O 1
ATOM 2427 N N . SER B 1 31 ? -16.25 -23.406 1.321 1 53.53 31 SER B N 1
ATOM 2428 C CA . SER B 1 31 ? -15.344 -24.547 1.231 1 53.53 31 SER B CA 1
ATOM 2429 C C . SER B 1 31 ? -16.109 -25.844 1.072 1 53.53 31 SER B C 1
ATOM 2431 O O . SER B 1 31 ? -15.711 -26.719 0.304 1 53.53 31 SER B O 1
ATOM 2433 N N . SER B 1 32 ? -17.172 -25.938 1.838 1 53.91 32 SER B N 1
ATOM 2434 C CA . SER B 1 32 ? -17.969 -27.172 1.781 1 53.91 32 SER B CA 1
ATOM 2435 C C . SER B 1 32 ? -18.594 -27.359 0.406 1 53.91 32 SER B C 1
ATOM 2437 O O . SER B 1 32 ? -18.625 -28.469 -0.12 1 53.91 32 SER B O 1
ATOM 2439 N N . ALA B 1 33 ? -19.062 -26.219 -0.105 1 55.59 33 ALA B N 1
ATOM 2440 C CA . ALA B 1 33 ? -19.703 -26.281 -1.421 1 55.59 33 ALA B CA 1
ATOM 2441 C C . ALA B 1 33 ? -18.688 -26.688 -2.492 1 55.59 33 ALA B C 1
ATOM 2443 O O . ALA B 1 33 ? -19.031 -27.453 -3.408 1 55.59 33 ALA B O 1
ATOM 2444 N N . LEU B 1 34 ? -17.5 -26.188 -2.232 1 59.81 34 LEU B N 1
ATOM 2445 C CA . LEU B 1 34 ? -16.469 -26.516 -3.205 1 59.81 34 LEU B CA 1
ATOM 2446 C C . LEU B 1 34 ? -16.094 -27.984 -3.131 1 59.81 34 LEU B C 1
ATOM 2448 O O . LEU B 1 34 ? -15.828 -28.625 -4.16 1 59.81 34 LEU B O 1
ATOM 2452 N N . LYS B 1 35 ? -16.125 -28.516 -1.916 1 59.25 35 LYS B N 1
ATOM 2453 C CA . LYS B 1 35 ? -15.766 -29.922 -1.744 1 59.25 35 LYS B CA 1
ATOM 2454 C C . LYS B 1 35 ? -16.781 -30.828 -2.436 1 59.25 35 LYS B C 1
ATOM 2456 O O . LYS B 1 35 ? -16.406 -31.844 -3.025 1 59.25 35 LYS B O 1
ATOM 2461 N N . GLU B 1 36 ? -17.953 -30.375 -2.297 1 55.97 36 GLU B N 1
ATOM 2462 C CA . GLU B 1 36 ? -19.016 -31.188 -2.861 1 55.97 36 GLU B CA 1
ATOM 2463 C C . GLU B 1 36 ? -19 -31.141 -4.387 1 55.97 36 GLU B C 1
ATOM 2465 O O . GLU B 1 36 ? -19.359 -32.125 -5.047 1 55.97 36 GLU B O 1
ATOM 2470 N N . GLN B 1 37 ? -18.594 -29.938 -4.84 1 54.78 37 GLN B N 1
ATOM 2471 C CA . GLN B 1 37 ? -18.688 -29.75 -6.285 1 54.78 37 GLN B CA 1
ATOM 2472 C C . GLN B 1 37 ? -17.359 -30.125 -6.961 1 54.78 37 GLN B C 1
ATOM 2474 O O . GLN B 1 37 ? -17.328 -30.312 -8.18 1 54.78 37 GLN B O 1
ATOM 2479 N N . SER B 1 38 ? -16.359 -30.094 -6.121 1 56.47 38 SER B N 1
ATOM 2480 C CA . SER B 1 38 ? -15.055 -30.219 -6.746 1 56.47 38 SER B CA 1
ATOM 2481 C C . SER B 1 38 ? -14.688 -31.672 -6.992 1 56.47 38 SER B C 1
ATOM 2483 O O . SER B 1 38 ? -15.078 -32.562 -6.227 1 56.47 38 SER B O 1
ATOM 2485 N N . SER B 1 39 ? -14.555 -32.062 -8.266 1 57.94 39 SER B N 1
ATOM 2486 C CA . SER B 1 39 ? -13.961 -33.344 -8.609 1 57.94 39 SER B CA 1
ATOM 2487 C C . SER B 1 39 ? -12.648 -33.562 -7.859 1 57.94 39 SER B C 1
ATOM 2489 O O . SER B 1 39 ? -12.125 -32.656 -7.234 1 57.94 39 SER B O 1
ATOM 2491 N N . GLY B 1 40 ? -12.203 -34.781 -7.312 1 62.47 40 GLY B N 1
ATOM 2492 C CA . GLY B 1 40 ? -10.992 -35.281 -6.66 1 62.47 40 GLY B CA 1
ATOM 2493 C C . GLY B 1 40 ? -9.773 -34.438 -6.973 1 62.47 40 GLY B C 1
ATOM 2494 O O . GLY B 1 40 ? -8.688 -34.688 -6.438 1 62.47 40 GLY B O 1
ATOM 2495 N N . ARG B 1 41 ? -10.008 -33.25 -7.594 1 78.12 41 ARG B N 1
ATOM 2496 C CA . ARG B 1 41 ? -8.844 -32.5 -8.031 1 78.12 41 ARG B CA 1
ATOM 2497 C C . ARG B 1 41 ? -8.742 -31.172 -7.277 1 78.12 41 ARG B C 1
ATOM 2499 O O . ARG B 1 41 ? -7.867 -30.344 -7.566 1 78.12 41 ARG B O 1
ATOM 2506 N N . VAL B 1 42 ? -9.625 -31 -6.176 1 81.69 42 VAL B N 1
ATOM 2507 C CA . VAL B 1 42 ? -9.562 -29.781 -5.383 1 81.69 42 VAL B CA 1
ATOM 2508 C C . VAL B 1 42 ? -9.164 -30.109 -3.947 1 81.69 42 VAL B C 1
ATOM 2510 O O . VAL B 1 42 ? -9.805 -30.938 -3.293 1 81.69 42 VAL B O 1
ATOM 2513 N N . HIS B 1 43 ? -8.086 -29.562 -3.5 1 86.31 43 HIS B N 1
ATOM 2514 C CA . HIS B 1 43 ? -7.633 -29.641 -2.117 1 86.31 43 HIS B CA 1
ATOM 2515 C C . HIS B 1 43 ? -7.984 -28.375 -1.345 1 86.31 43 HIS B C 1
ATOM 2517 O O . HIS B 1 43 ? -7.555 -27.281 -1.712 1 86.31 43 HIS B O 1
ATOM 2523 N N . ILE B 1 44 ? -8.844 -28.531 -0.292 1 83.94 44 ILE B N 1
ATOM 2524 C CA . ILE B 1 44 ? -9.156 -27.406 0.58 1 83.94 44 ILE B CA 1
ATOM 2525 C C . ILE B 1 44 ? -8.156 -27.344 1.731 1 83.94 44 ILE B C 1
ATOM 2527 O O . ILE B 1 44 ? -7.977 -28.328 2.451 1 83.94 44 ILE B O 1
ATOM 2531 N N . ILE B 1 45 ? -7.539 -26.281 1.851 1 89.19 45 ILE B N 1
ATOM 2532 C CA . ILE B 1 45 ? -6.484 -26.172 2.854 1 89.19 45 ILE B CA 1
ATOM 2533 C C . ILE B 1 45 ? -6.711 -24.922 3.701 1 89.19 45 ILE B C 1
ATOM 2535 O O . ILE B 1 45 ? -7.195 -23.906 3.201 1 89.19 45 ILE B O 1
ATOM 2539 N N . GLN B 1 46 ? -6.445 -25.016 4.98 1 90.31 46 GLN B N 1
ATOM 2540 C CA . GLN B 1 46 ? -6.445 -23.844 5.859 1 90.31 46 GLN B CA 1
ATOM 2541 C C . GLN B 1 46 ? -5.203 -23 5.641 1 90.31 46 GLN B C 1
ATOM 2543 O O . GLN B 1 46 ? -4.082 -23.5 5.648 1 90.31 46 GLN B O 1
ATOM 2548 N N . LEU B 1 47 ? -5.445 -21.703 5.426 1 92.75 47 LEU B N 1
ATOM 2549 C CA . LEU B 1 47 ? -4.316 -20.812 5.176 1 92.75 47 LEU B CA 1
ATOM 2550 C C . LEU B 1 47 ? -4.617 -19.406 5.668 1 92.75 47 LEU B C 1
ATOM 2552 O O . LEU B 1 47 ? -5.57 -18.766 5.207 1 92.75 47 LEU B O 1
ATOM 2556 N N . ASP B 1 48 ? -3.893 -19.031 6.66 1 92.19 48 ASP B N 1
ATOM 2557 C CA . ASP B 1 48 ? -3.777 -17.609 7.02 1 92.19 48 ASP B CA 1
ATOM 2558 C C . ASP B 1 48 ? -2.555 -16.984 6.363 1 92.19 48 ASP B C 1
ATOM 2560 O O . ASP B 1 48 ? -1.419 -17.25 6.762 1 92.19 48 ASP B O 1
ATOM 2564 N N . VAL B 1 49 ? -2.811 -16.141 5.402 1 93.62 49 VAL B N 1
ATOM 2565 C CA . VAL B 1 49 ? -1.729 -15.594 4.59 1 93.62 49 VAL B CA 1
ATOM 2566 C C . VAL B 1 49 ? -0.848 -14.68 5.438 1 93.62 49 VAL B C 1
ATOM 2568 O O . VAL B 1 49 ? 0.242 -14.289 5.012 1 93.62 49 VAL B O 1
ATOM 2571 N N . THR B 1 50 ? -1.345 -14.281 6.609 1 93.69 50 THR B N 1
ATOM 2572 C CA . THR B 1 50 ? -0.534 -13.438 7.48 1 93.69 50 THR B CA 1
ATOM 2573 C C . THR B 1 50 ? 0.41 -14.289 8.328 1 93.69 50 THR B C 1
ATOM 2575 O O . THR B 1 50 ? 1.237 -13.75 9.07 1 93.69 50 THR B O 1
ATOM 2578 N N . SER B 1 51 ? 0.308 -15.586 8.234 1 95.19 51 SER B N 1
ATOM 2579 C CA . SER B 1 51 ? 1.167 -16.516 8.969 1 95.19 51 SER B CA 1
ATOM 2580 C C . SER B 1 51 ? 2.174 -17.188 8.039 1 95.19 51 SER B C 1
ATOM 2582 O O . SER B 1 51 ? 1.811 -18.062 7.254 1 95.19 51 SER B O 1
ATOM 2584 N N . GLU B 1 52 ? 3.395 -16.797 8.203 1 94.38 52 GLU B N 1
ATOM 2585 C CA . GLU B 1 52 ? 4.43 -17.422 7.383 1 94.38 52 GLU B CA 1
ATOM 2586 C C . GLU B 1 52 ? 4.512 -18.922 7.641 1 94.38 52 GLU B C 1
ATOM 2588 O O . GLU B 1 52 ? 4.75 -19.703 6.719 1 94.38 52 GLU B O 1
ATOM 2593 N N . GLU B 1 53 ? 4.387 -19.281 8.883 1 95.5 53 GLU B N 1
ATOM 2594 C CA . GLU B 1 53 ? 4.402 -20.703 9.242 1 95.5 53 GLU B CA 1
ATOM 2595 C C . GLU B 1 53 ? 3.342 -21.484 8.469 1 95.5 53 GLU B C 1
ATOM 2597 O O . GLU B 1 53 ? 3.625 -22.547 7.926 1 95.5 53 GLU B O 1
ATOM 2602 N N . GLN B 1 54 ? 2.137 -20.953 8.406 1 96 54 GLN B N 1
ATOM 2603 C CA . GLN B 1 54 ? 1.066 -21.625 7.68 1 96 54 GLN B CA 1
ATOM 2604 C C . GLN B 1 54 ? 1.355 -21.656 6.18 1 96 54 GLN B C 1
ATOM 2606 O O . GLN B 1 54 ? 1.085 -22.656 5.512 1 96 54 GLN B O 1
ATOM 2611 N N . ILE B 1 55 ? 1.937 -20.625 5.641 1 96.56 55 ILE B N 1
ATOM 2612 C CA . ILE B 1 55 ? 2.275 -20.578 4.223 1 96.56 55 ILE B CA 1
ATOM 2613 C C . ILE B 1 55 ? 3.285 -21.688 3.91 1 96.56 55 ILE B C 1
ATOM 2615 O O . ILE B 1 55 ? 3.145 -22.406 2.914 1 96.56 55 ILE B O 1
ATOM 2619 N N . GLN B 1 56 ? 4.242 -21.828 4.777 1 95.25 56 GLN B N 1
ATOM 2620 C CA . GLN B 1 56 ? 5.266 -22.844 4.57 1 95.25 56 GLN B CA 1
ATOM 2621 C C . GLN B 1 56 ? 4.672 -24.25 4.652 1 95.25 56 GLN B C 1
ATOM 2623 O O . GLN B 1 56 ? 5.027 -25.125 3.861 1 95.25 56 GLN B O 1
ATOM 2628 N N . LYS B 1 57 ? 3.857 -24.453 5.602 1 96.06 57 LYS B N 1
ATOM 2629 C CA . LYS B 1 57 ? 3.193 -25.75 5.73 1 96.06 57 LYS B CA 1
ATOM 2630 C C . LYS B 1 57 ? 2.381 -26.078 4.48 1 96.06 57 LYS B C 1
ATOM 2632 O O . LYS B 1 57 ? 2.379 -27.219 4.016 1 96.06 57 LYS B O 1
ATOM 2637 N N . VAL B 1 58 ? 1.719 -25.094 3.996 1 95.38 58 VAL B N 1
ATOM 2638 C CA . VAL B 1 58 ? 0.926 -25.266 2.785 1 95.38 58 VAL B CA 1
ATOM 2639 C C . VAL B 1 58 ? 1.845 -25.578 1.606 1 95.38 58 VAL B C 1
ATOM 2641 O O . VAL B 1 58 ? 1.53 -26.438 0.774 1 95.38 58 VAL B O 1
ATOM 2644 N N . LYS B 1 59 ? 2.918 -24.828 1.484 1 95 59 LYS B N 1
ATOM 2645 C CA . LYS B 1 59 ? 3.896 -25.109 0.438 1 95 59 LYS B CA 1
ATOM 2646 C C . LYS B 1 59 ? 4.34 -26.562 0.474 1 95 59 LYS B C 1
ATOM 2648 O O . LYS B 1 59 ? 4.395 -27.234 -0.564 1 95 59 LYS B O 1
ATOM 2653 N N . GLU B 1 60 ? 4.645 -27.078 1.647 1 95.12 60 GLU B N 1
ATOM 2654 C CA . GLU B 1 60 ? 5.059 -28.469 1.812 1 95.12 60 GLU B CA 1
ATOM 2655 C C . GLU B 1 60 ? 3.938 -29.438 1.424 1 95.12 60 GLU B C 1
ATOM 2657 O O . GLU B 1 60 ? 4.172 -30.422 0.716 1 95.12 60 GLU B O 1
ATOM 2662 N N . TYR B 1 61 ? 2.795 -29.141 1.914 1 94.88 61 TYR B N 1
ATOM 2663 C CA . TYR B 1 61 ? 1.639 -29.969 1.574 1 94.88 61 TYR B CA 1
ATOM 2664 C C . TYR B 1 61 ? 1.457 -30.062 0.063 1 94.88 61 TYR B C 1
ATOM 2666 O O . TYR B 1 61 ? 1.211 -31.141 -0.477 1 94.88 61 TYR B O 1
ATOM 2674 N N . ILE B 1 62 ? 1.572 -28.984 -0.62 1 93.31 62 ILE B N 1
ATOM 2675 C CA . ILE B 1 62 ? 1.402 -28.922 -2.066 1 93.31 62 ILE B CA 1
ATOM 2676 C C . ILE B 1 62 ? 2.48 -29.766 -2.746 1 93.31 62 ILE B C 1
ATOM 2678 O O . ILE B 1 62 ? 2.186 -30.547 -3.65 1 93.31 62 ILE B O 1
ATOM 2682 N N . GLN B 1 63 ? 3.666 -29.594 -2.305 1 90.56 63 GLN B N 1
ATOM 2683 C CA . GLN B 1 63 ? 4.766 -30.359 -2.883 1 90.56 63 GLN B CA 1
ATOM 2684 C C . GLN B 1 63 ? 4.52 -31.859 -2.748 1 90.56 63 GLN B C 1
ATOM 2686 O O . GLN B 1 63 ? 4.809 -32.625 -3.67 1 90.56 63 GLN B O 1
ATOM 2691 N N . ASP B 1 64 ? 3.961 -32.25 -1.689 1 92.31 64 ASP B N 1
ATOM 2692 C CA . ASP B 1 64 ? 3.736 -33.656 -1.39 1 92.31 64 ASP B CA 1
ATOM 2693 C C . ASP B 1 64 ? 2.525 -34.188 -2.15 1 92.31 64 ASP B C 1
ATOM 2695 O O . ASP B 1 64 ? 2.334 -35.406 -2.248 1 92.31 64 ASP B O 1
ATOM 2699 N N . ASN B 1 65 ? 1.705 -33.281 -2.676 1 90 65 ASN B N 1
ATOM 2700 C CA . ASN B 1 65 ? 0.446 -33.75 -3.262 1 90 65 ASN B CA 1
ATOM 2701 C C . ASN B 1 65 ? 0.325 -33.312 -4.723 1 90 65 ASN B C 1
ATOM 2703 O O . ASN B 1 65 ? -0.772 -33.312 -5.285 1 90 65 ASN B O 1
ATOM 2707 N N . LEU B 1 66 ? 1.428 -32.938 -5.203 1 88.44 66 LEU B N 1
ATOM 2708 C CA . LEU B 1 66 ? 1.419 -32.625 -6.629 1 88.44 66 LEU B CA 1
ATOM 2709 C C . LEU B 1 66 ? 1.128 -33.875 -7.457 1 88.44 66 LEU B C 1
ATOM 2711 O O . LEU B 1 66 ? 1.584 -34.969 -7.121 1 88.44 66 LEU B O 1
ATOM 2715 N N . PRO B 1 67 ? 0.306 -33.688 -8.43 1 83.56 67 PRO B N 1
ATOM 2716 C CA . PRO B 1 67 ? 0.076 -34.844 -9.289 1 83.56 67 PRO B CA 1
ATOM 2717 C C . PRO B 1 67 ? 1.361 -35.375 -9.914 1 83.56 67 PRO B C 1
ATOM 2719 O O . PRO B 1 67 ? 2.344 -34.656 -10.047 1 83.56 67 PRO B O 1
ATOM 2722 N N . SER B 1 68 ? 1.282 -36.625 -10.273 1 83.12 68 SER B N 1
ATOM 2723 C CA . SER B 1 68 ? 2.428 -37.281 -10.898 1 83.12 68 SER B CA 1
ATOM 2724 C C . SER B 1 68 ? 2.871 -36.531 -12.156 1 83.12 68 SER B C 1
ATOM 2726 O O . SER B 1 68 ? 2.037 -36.125 -12.977 1 83.12 68 SER B O 1
ATOM 2728 N N . GLY B 1 69 ? 4.188 -36.25 -12.242 1 80.38 69 GLY B N 1
ATOM 2729 C CA . GLY B 1 69 ? 4.738 -35.594 -13.422 1 80.38 69 GLY B CA 1
ATOM 2730 C C . GLY B 1 69 ? 4.812 -34.094 -13.289 1 80.38 69 GLY B C 1
ATOM 2731 O O . GLY B 1 69 ? 5.445 -33.406 -14.109 1 80.38 69 GLY B O 1
ATOM 2732 N N . ALA B 1 70 ? 4.094 -33.625 -12.266 1 80.88 70 ALA B N 1
ATOM 2733 C CA . ALA B 1 70 ? 4.133 -32.188 -12.086 1 80.88 70 ALA B CA 1
ATOM 2734 C C . ALA B 1 70 ? 5.504 -31.719 -11.594 1 80.88 70 ALA B C 1
ATOM 2736 O O . ALA B 1 70 ? 6.102 -32.375 -10.727 1 80.88 70 ALA B O 1
ATOM 2737 N N . THR B 1 71 ? 6.078 -30.719 -12.211 1 80 71 THR B N 1
ATOM 2738 C CA . THR B 1 71 ? 7.391 -30.188 -11.844 1 80 71 THR B CA 1
ATOM 2739 C C . THR B 1 71 ? 7.254 -29.031 -10.859 1 80 71 THR B C 1
ATOM 2741 O O . THR B 1 71 ? 8.25 -28.562 -10.312 1 80 71 THR B O 1
ATOM 2744 N N . GLY B 1 72 ? 6.035 -28.594 -10.633 1 84.69 72 GLY B N 1
ATOM 2745 C CA . GLY B 1 72 ? 5.797 -27.469 -9.742 1 84.69 72 GLY B CA 1
ATOM 2746 C C . GLY B 1 72 ? 4.398 -26.906 -9.859 1 84.69 72 GLY B C 1
ATOM 2747 O O . GLY B 1 72 ? 3.471 -27.594 -10.281 1 84.69 72 GLY B O 1
ATOM 2748 N N . ILE B 1 73 ? 4.262 -25.719 -9.414 1 91.75 73 ILE B N 1
ATOM 2749 C CA . ILE B 1 73 ? 2.979 -25.016 -9.438 1 91.75 73 ILE B CA 1
ATOM 2750 C C . ILE B 1 73 ? 2.885 -24.156 -10.688 1 91.75 73 ILE B C 1
ATOM 2752 O O . ILE B 1 73 ? 3.857 -23.484 -11.062 1 91.75 73 ILE B O 1
ATOM 2756 N N . TRP B 1 74 ? 1.737 -24.234 -11.273 1 93 74 TRP B N 1
ATOM 2757 C CA . TRP B 1 74 ? 1.508 -23.5 -12.508 1 93 74 TRP B CA 1
ATOM 2758 C C . TRP B 1 74 ? 1.105 -22.062 -12.219 1 93 74 TRP B C 1
ATOM 2760 O O . TRP B 1 74 ? 1.555 -21.125 -12.898 1 93 74 TRP B O 1
ATOM 2770 N N . ALA B 1 75 ? 0.271 -21.891 -11.18 1 95.25 75 ALA B N 1
ATOM 2771 C CA . ALA B 1 75 ? -0.251 -20.547 -10.93 1 95.25 75 ALA B CA 1
ATOM 2772 C C . ALA B 1 75 ? -0.552 -20.344 -9.445 1 95.25 75 ALA B C 1
ATOM 2774 O O . ALA B 1 75 ? -0.975 -21.281 -8.758 1 95.25 75 ALA B O 1
ATOM 2775 N N . VAL B 1 76 ? -0.233 -19.219 -8.984 1 95.88 76 VAL B N 1
ATOM 2776 C CA . VAL B 1 76 ? -0.705 -18.734 -7.695 1 95.88 76 VAL B CA 1
ATOM 2777 C C . VAL B 1 76 ? -1.726 -17.609 -7.914 1 95.88 76 VAL B C 1
ATOM 2779 O O . VAL B 1 76 ? -1.426 -16.609 -8.555 1 95.88 76 VAL B O 1
ATOM 2782 N N . VAL B 1 77 ? -2.98 -17.828 -7.457 1 93.56 77 VAL B N 1
ATOM 2783 C CA . VAL B 1 77 ? -4.047 -16.828 -7.578 1 93.56 77 VAL B CA 1
ATOM 2784 C C . VAL B 1 77 ? -4.352 -16.234 -6.207 1 93.56 77 VAL B C 1
ATOM 2786 O O . VAL B 1 77 ? -4.902 -16.906 -5.336 1 93.56 77 VAL B O 1
ATOM 2789 N N . ASN B 1 78 ? -3.961 -15.023 -6.043 1 92.44 78 ASN B N 1
ATOM 2790 C CA . ASN B 1 78 ? -4.285 -14.297 -4.824 1 92.44 78 ASN B CA 1
ATOM 2791 C C . ASN B 1 78 ? -5.648 -13.609 -4.926 1 92.44 78 ASN B C 1
ATOM 2793 O O . ASN B 1 78 ? -5.801 -12.625 -5.648 1 92.44 78 ASN B O 1
ATOM 2797 N N . LEU B 1 79 ? -6.613 -14.086 -4.18 1 82 79 LEU B N 1
ATOM 2798 C CA . LEU B 1 79 ? -7.984 -13.602 -4.277 1 82 79 LEU B CA 1
ATOM 2799 C C . LEU B 1 79 ? -8.484 -13.102 -2.924 1 82 79 LEU B C 1
ATOM 2801 O O . LEU B 1 79 ? -9.461 -12.359 -2.854 1 82 79 LEU B O 1
ATOM 2805 N N . GLY B 1 80 ? -7.852 -13.477 -1.895 1 73.06 80 GLY B N 1
ATOM 2806 C CA . GLY B 1 80 ? -8.328 -13.133 -0.566 1 73.06 80 GLY B CA 1
ATOM 2807 C C . GLY B 1 80 ? -8.188 -11.656 -0.248 1 73.06 80 GLY B C 1
ATOM 2808 O O . GLY B 1 80 ? -7.199 -11.023 -0.633 1 73.06 80 GLY B O 1
ATOM 2809 N N . VAL B 1 81 ? -9.297 -11.062 0.277 1 72.19 81 VAL B N 1
ATOM 2810 C CA . VAL B 1 81 ? -9.258 -9.664 0.705 1 72.19 81 VAL B CA 1
ATOM 2811 C C . VAL B 1 81 ? -9.969 -9.516 2.051 1 72.19 81 VAL B C 1
ATOM 2813 O O . VAL B 1 81 ? -10.984 -10.172 2.297 1 72.19 81 VAL B O 1
ATOM 2816 N N . TRP B 1 82 ? -9.422 -8.852 2.904 1 74.19 82 TRP B N 1
ATOM 2817 C CA . TRP B 1 82 ? -10.055 -8.406 4.145 1 74.19 82 TRP B CA 1
ATOM 2818 C C . TRP B 1 82 ? -10.625 -7.004 3.998 1 74.19 82 TRP B C 1
ATOM 2820 O O . TRP B 1 82 ? -9.883 -6.051 3.744 1 74.19 82 TRP B O 1
ATOM 2830 N N . ALA B 1 83 ? -11.906 -6.922 4.012 1 67.12 83 ALA B N 1
ATOM 2831 C CA . ALA B 1 83 ? -12.602 -5.656 3.766 1 67.12 83 ALA B CA 1
ATOM 2832 C C . ALA B 1 83 ? -12.477 -4.727 4.969 1 67.12 83 ALA B C 1
ATOM 2834 O O . ALA B 1 83 ? -12.672 -5.148 6.113 1 67.12 83 ALA B O 1
ATOM 2835 N N . CYS B 1 84 ? -12.023 -3.523 4.789 1 71.56 84 CYS B N 1
ATOM 2836 C CA . CYS B 1 84 ? -11.93 -2.443 5.766 1 71.56 84 CYS B CA 1
ATOM 2837 C C . CYS B 1 84 ? -12.523 -1.155 5.207 1 71.56 84 CYS B C 1
ATOM 2839 O O . CYS B 1 84 ? -11.93 -0.516 4.34 1 71.56 84 CYS B O 1
ATOM 2841 N N . PHE B 1 85 ? -13.766 -0.835 5.707 1 68.88 85 PHE B N 1
ATOM 2842 C CA . PHE B 1 85 ? -14.477 0.323 5.176 1 68.88 85 PHE B CA 1
ATOM 2843 C C . PHE B 1 85 ? -14.711 1.361 6.266 1 68.88 85 PHE B C 1
ATOM 2845 O O . PHE B 1 85 ? -15 1.01 7.414 1 68.88 85 PHE B O 1
ATOM 2852 N N . GLY B 1 86 ? -14.57 2.541 5.961 1 73.62 86 GLY B N 1
ATOM 2853 C CA . GLY B 1 86 ? -14.797 3.672 6.848 1 73.62 86 GLY B CA 1
ATOM 2854 C C . GLY B 1 86 ? -13.969 4.891 6.477 1 73.62 86 GLY B C 1
ATOM 2855 O O . GLY B 1 86 ? -13.062 4.805 5.652 1 73.62 86 GLY B O 1
ATOM 2856 N N . GLU B 1 87 ? -14.453 5.996 7.043 1 79.56 87 GLU B N 1
ATOM 2857 C CA . GLU B 1 87 ? -13.641 7.191 6.828 1 79.56 87 GLU B CA 1
ATOM 2858 C C . GLU B 1 87 ? -12.258 7.035 7.457 1 79.56 87 GLU B C 1
ATOM 2860 O O . GLU B 1 87 ? -12.133 6.492 8.555 1 79.56 87 GLU B O 1
ATOM 2865 N N . ALA B 1 88 ? -11.305 7.492 6.758 1 84.62 88 ALA B N 1
ATOM 2866 C CA . ALA B 1 88 ? -9.906 7.312 7.137 1 84.62 88 ALA B CA 1
ATOM 2867 C C . ALA B 1 88 ? -9.648 7.82 8.555 1 84.62 88 ALA B C 1
ATOM 2869 O O . ALA B 1 88 ? -8.883 7.215 9.305 1 84.62 88 ALA B O 1
ATOM 2870 N N . GLU B 1 89 ? -10.289 8.898 8.906 1 84.38 89 GLU B N 1
ATOM 2871 C CA . GLU B 1 89 ? -10.039 9.523 10.203 1 84.38 89 GLU B CA 1
ATOM 2872 C C . GLU B 1 89 ? -10.531 8.641 11.344 1 84.38 89 GLU B C 1
ATOM 2874 O O . GLU B 1 89 ? -9.922 8.609 12.422 1 84.38 89 GLU B O 1
ATOM 2879 N N . TRP B 1 90 ? -11.484 7.879 11.125 1 78.81 90 TRP B N 1
ATOM 2880 C CA . TRP B 1 90 ? -12.156 7.258 12.258 1 78.81 90 TRP B CA 1
ATOM 2881 C C . TRP B 1 90 ? -11.992 5.742 12.234 1 78.81 90 TRP B C 1
ATOM 2883 O O . TRP B 1 90 ? -12.383 5.051 13.172 1 78.81 90 TRP B O 1
ATOM 2893 N N . LEU B 1 91 ? -11.453 5.262 11.195 1 80.88 91 LEU B N 1
ATOM 2894 C CA . LEU B 1 91 ? -11.18 3.828 11.164 1 80.88 91 LEU B CA 1
ATOM 2895 C C . LEU B 1 91 ? -10.172 3.441 12.242 1 80.88 91 LEU B C 1
ATOM 2897 O O . LEU B 1 91 ? -9.148 4.105 12.406 1 80.88 91 LEU B O 1
ATOM 2901 N N . PRO B 1 92 ? -10.633 2.41 13.055 1 81.06 92 PRO B N 1
ATOM 2902 C CA . PRO B 1 92 ? -9.609 1.922 13.984 1 81.06 92 PRO B CA 1
ATOM 2903 C C . PRO B 1 92 ? -8.312 1.531 13.273 1 81.06 92 PRO B C 1
ATOM 2905 O O . PRO B 1 92 ? -8.352 0.831 12.258 1 81.06 92 PRO B O 1
ATOM 2908 N N . PHE B 1 93 ? -7.254 1.969 13.875 1 89.06 93 PHE B N 1
ATOM 2909 C CA . PHE B 1 93 ? -5.965 1.736 13.227 1 89.06 93 PHE B CA 1
ATOM 2910 C C . PHE B 1 93 ? -5.668 0.245 13.141 1 89.06 93 PHE B C 1
ATOM 2912 O O . PHE B 1 93 ? -5.074 -0.216 12.164 1 89.06 93 PHE B O 1
ATOM 2919 N N . ALA B 1 94 ? -6.086 -0.492 14.148 1 86.12 94 ALA B N 1
ATOM 2920 C CA . ALA B 1 94 ? -5.883 -1.939 14.141 1 86.12 94 ALA B CA 1
ATOM 2921 C C . ALA B 1 94 ? -6.531 -2.576 12.914 1 86.12 94 ALA B C 1
ATOM 2923 O O . ALA B 1 94 ? -6.016 -3.555 12.367 1 86.12 94 ALA B O 1
ATOM 2924 N N . ALA B 1 95 ? -7.633 -2.033 12.477 1 82.56 95 ALA B N 1
ATOM 2925 C CA . ALA B 1 95 ? -8.305 -2.543 11.281 1 82.56 95 ALA B CA 1
ATOM 2926 C C . ALA B 1 95 ? -7.508 -2.227 10.023 1 82.56 95 ALA B C 1
ATOM 2928 O O . ALA B 1 95 ? -7.395 -3.062 9.125 1 82.56 95 ALA B O 1
ATOM 2929 N N . ILE B 1 96 ? -6.996 -1.033 9.953 1 89.38 96 ILE B N 1
ATOM 2930 C CA . ILE B 1 96 ? -6.164 -0.641 8.82 1 89.38 96 ILE B CA 1
ATOM 2931 C C . ILE B 1 96 ? -4.93 -1.537 8.75 1 89.38 96 ILE B C 1
ATOM 2933 O O . ILE B 1 96 ? -4.551 -2.004 7.676 1 89.38 96 ILE B O 1
ATOM 2937 N N . ARG B 1 97 ? -4.371 -1.783 9.922 1 92.38 97 ARG B N 1
ATOM 2938 C CA . ARG B 1 97 ? -3.201 -2.652 10 1 92.38 97 ARG B CA 1
ATOM 2939 C C . ARG B 1 97 ? -3.535 -4.062 9.531 1 92.38 97 ARG B C 1
ATOM 2941 O O . ARG B 1 97 ? -2.795 -4.652 8.742 1 92.38 97 ARG B O 1
ATOM 2948 N N . ARG B 1 98 ? -4.598 -4.578 9.969 1 87.19 98 ARG B N 1
ATOM 2949 C CA . ARG B 1 98 ? -5.004 -5.926 9.578 1 87.19 98 ARG B CA 1
ATOM 2950 C C . ARG B 1 98 ? -5.242 -6.008 8.078 1 87.19 98 ARG B C 1
ATOM 2952 O O . ARG B 1 98 ? -4.809 -6.961 7.426 1 87.19 98 ARG B O 1
ATOM 2959 N N . SER B 1 99 ? -5.965 -5.051 7.598 1 86.88 99 SER B N 1
ATOM 2960 C CA . SER B 1 99 ? -6.215 -4.996 6.164 1 86.88 99 SER B CA 1
ATOM 2961 C C . SER B 1 99 ? -4.914 -4.988 5.371 1 86.88 99 SER B C 1
ATOM 2963 O O . SER B 1 99 ? -4.781 -5.695 4.371 1 86.88 99 SER B O 1
ATOM 2965 N N . THR B 1 100 ? -3.971 -4.215 5.801 1 93.94 100 THR B N 1
ATOM 2966 C CA . THR B 1 100 ? -2.678 -4.129 5.133 1 93.94 100 THR B CA 1
ATOM 2967 C C . THR B 1 100 ? -1.931 -5.457 5.227 1 93.94 100 THR B C 1
ATOM 2969 O O . THR B 1 100 ? -1.3 -5.887 4.258 1 93.94 100 THR B O 1
ATOM 2972 N N . GLU B 1 101 ? -1.996 -6.078 6.395 1 94 101 GLU B N 1
ATOM 2973 C CA . GLU B 1 101 ? -1.335 -7.359 6.617 1 94 101 GLU B CA 1
ATOM 2974 C C . GLU B 1 101 ? -1.882 -8.438 5.684 1 94 101 GLU B C 1
ATOM 2976 O O . GLU B 1 101 ? -1.118 -9.211 5.109 1 94 101 GLU B O 1
ATOM 2981 N N . VAL B 1 102 ? -3.117 -8.461 5.531 1 89.62 102 VAL B N 1
ATOM 2982 C CA . VAL B 1 102 ? -3.762 -9.516 4.754 1 89.62 102 VAL B CA 1
ATOM 2983 C C . VAL B 1 102 ? -3.67 -9.188 3.266 1 89.62 102 VAL B C 1
ATOM 2985 O O . VAL B 1 102 ? -3.209 -10 2.467 1 89.62 102 VAL B O 1
ATOM 2988 N N . ASN B 1 103 ? -4.047 -7.965 2.934 1 90.06 103 ASN B N 1
ATOM 2989 C CA . ASN B 1 103 ? -4.305 -7.617 1.541 1 90.06 103 ASN B CA 1
ATOM 2990 C C . ASN B 1 103 ? -3.02 -7.234 0.812 1 90.06 103 ASN B C 1
ATOM 2992 O O . ASN B 1 103 ? -2.982 -7.211 -0.419 1 90.06 103 ASN B O 1
ATOM 2996 N N . LEU B 1 104 ? -1.99 -6.891 1.51 1 94.94 104 LEU B N 1
ATOM 2997 C CA . LEU B 1 104 ? -0.755 -6.469 0.857 1 94.94 104 LEU B CA 1
ATOM 2998 C C . LEU B 1 104 ? 0.413 -7.352 1.282 1 94.94 104 LEU B C 1
ATOM 3000 O O . LEU B 1 104 ? 0.905 -8.164 0.491 1 94.94 104 LEU B O 1
ATOM 3004 N N . LEU B 1 105 ? 0.736 -7.348 2.574 1 96.69 105 LEU B N 1
ATOM 3005 C CA . LEU B 1 105 ? 1.916 -8.07 3.039 1 96.69 105 LEU B CA 1
ATOM 3006 C C . LEU B 1 105 ? 1.734 -9.57 2.875 1 96.69 105 LEU B C 1
ATOM 3008 O O . LEU B 1 105 ? 2.674 -10.281 2.506 1 96.69 105 LEU B O 1
ATOM 3012 N N . GLY B 1 106 ? 0.569 -10.078 3.234 1 96.06 106 GLY B N 1
ATOM 3013 C CA . GLY B 1 106 ? 0.293 -11.492 3.037 1 96.06 106 GLY B CA 1
ATOM 3014 C C . GLY B 1 106 ? 0.445 -11.93 1.593 1 96.06 106 GLY B C 1
ATOM 3015 O O . GLY B 1 106 ? 1.028 -12.984 1.317 1 96.06 106 GLY B O 1
ATOM 3016 N N . VAL B 1 107 ? -0.049 -11.109 0.669 1 95 107 VAL B N 1
ATOM 3017 C CA . VAL B 1 107 ? 0.036 -11.398 -0.759 1 95 107 VAL B CA 1
ATOM 3018 C C . VAL B 1 107 ? 1.498 -11.398 -1.2 1 95 107 VAL B C 1
ATOM 3020 O O . VAL B 1 107 ? 1.933 -12.297 -1.924 1 95 107 VAL B O 1
ATOM 3023 N N . VAL B 1 108 ? 2.256 -10.422 -0.805 1 96.38 108 VAL B N 1
ATOM 3024 C CA . VAL B 1 108 ? 3.666 -10.305 -1.168 1 96.38 108 VAL B CA 1
ATOM 3025 C C . VAL B 1 108 ? 4.434 -11.516 -0.652 1 96.38 108 VAL B C 1
ATOM 3027 O O . VAL B 1 108 ? 5.199 -12.141 -1.394 1 96.38 108 VAL B O 1
ATOM 3030 N N . ARG B 1 109 ? 4.184 -11.875 0.607 1 96.19 109 ARG B N 1
ATOM 3031 C CA . ARG B 1 109 ? 4.941 -12.969 1.209 1 96.19 109 ARG B CA 1
ATOM 3032 C C . ARG B 1 109 ? 4.582 -14.297 0.563 1 96.19 109 ARG B C 1
ATOM 3034 O O . ARG B 1 109 ? 5.465 -15.109 0.271 1 96.19 109 ARG B O 1
ATOM 3041 N N . LEU B 1 110 ? 3.312 -14.523 0.391 1 96.25 110 LEU B N 1
ATOM 3042 C CA . LEU B 1 110 ? 2.873 -15.742 -0.29 1 96.25 110 LEU B CA 1
ATOM 3043 C C . LEU B 1 110 ? 3.521 -15.859 -1.664 1 96.25 110 LEU B C 1
ATOM 3045 O O . LEU B 1 110 ? 4.035 -16.922 -2.025 1 96.25 110 LEU B O 1
ATOM 3049 N N . THR B 1 111 ? 3.502 -14.766 -2.393 1 96.19 111 THR B N 1
ATOM 3050 C CA . THR B 1 111 ? 4.105 -14.727 -3.719 1 96.19 111 THR B CA 1
ATOM 3051 C C . THR B 1 111 ? 5.594 -15.055 -3.646 1 96.19 111 THR B C 1
ATOM 3053 O O . THR B 1 111 ? 6.086 -15.891 -4.406 1 96.19 111 THR B O 1
ATOM 3056 N N . GLN B 1 112 ? 6.301 -14.438 -2.729 1 92.62 112 GLN B N 1
ATOM 3057 C CA . GLN B 1 112 ? 7.73 -14.68 -2.566 1 92.62 112 GLN B CA 1
ATOM 3058 C C . GLN B 1 112 ? 8.016 -16.172 -2.375 1 92.62 112 GLN B C 1
ATOM 3060 O O . GLN B 1 112 ? 8.914 -16.719 -3.016 1 92.62 112 GLN B O 1
ATOM 3065 N N . ILE B 1 113 ? 7.309 -16.781 -1.554 1 93.38 113 ILE B N 1
ATOM 3066 C CA . ILE B 1 113 ? 7.57 -18.156 -1.128 1 93.38 113 ILE B CA 1
ATOM 3067 C C . ILE B 1 113 ? 7.301 -19.109 -2.285 1 93.38 113 ILE B C 1
ATOM 3069 O O . ILE B 1 113 ? 7.984 -20.125 -2.426 1 93.38 113 ILE B O 1
ATOM 3073 N N . PHE B 1 114 ? 6.441 -18.797 -3.205 1 94.81 114 PHE B N 1
ATOM 3074 C CA . PHE B 1 114 ? 6.055 -19.734 -4.25 1 94.81 114 PHE B CA 1
ATOM 3075 C C . PHE B 1 114 ? 6.766 -19.406 -5.559 1 94.81 114 PHE B C 1
ATOM 3077 O O . PHE B 1 114 ? 6.711 -20.188 -6.512 1 94.81 114 PHE B O 1
ATOM 3084 N N . LEU B 1 115 ? 7.434 -18.234 -5.645 1 93.31 115 LEU B N 1
ATOM 3085 C CA . LEU B 1 115 ? 8.062 -17.797 -6.883 1 93.31 115 LEU B CA 1
ATOM 3086 C C . LEU B 1 115 ? 9.055 -18.844 -7.387 1 93.31 115 LEU B C 1
ATOM 3088 O O . LEU B 1 115 ? 9.094 -19.141 -8.586 1 93.31 115 LEU B O 1
ATOM 3092 N N . PRO B 1 116 ? 9.836 -19.5 -6.492 1 90.06 116 PRO B N 1
ATOM 3093 C CA . PRO B 1 116 ? 10.766 -20.5 -7.004 1 90.06 116 PRO B CA 1
ATOM 3094 C C . PRO B 1 116 ? 10.055 -21.641 -7.73 1 90.06 116 PRO B C 1
ATOM 3096 O O . PRO B 1 116 ? 10.562 -22.141 -8.742 1 90.06 116 PRO B O 1
ATOM 3099 N N . GLN B 1 117 ? 8.938 -22.078 -7.234 1 90.38 117 GLN B N 1
ATOM 3100 C CA . GLN B 1 117 ? 8.18 -23.125 -7.891 1 90.38 117 GLN B CA 1
ATOM 3101 C C . GLN B 1 117 ? 7.594 -22.656 -9.211 1 90.38 117 GLN B C 1
ATOM 3103 O O . GLN B 1 117 ? 7.512 -23.422 -10.18 1 90.38 117 GLN B O 1
ATOM 3108 N N . LEU B 1 118 ? 7.238 -21.438 -9.25 1 93.94 118 LEU B N 1
ATOM 3109 C CA . LEU B 1 118 ? 6.664 -20.859 -10.461 1 93.94 118 LEU B CA 1
ATOM 3110 C C . LEU B 1 118 ? 7.727 -20.703 -11.547 1 93.94 118 LEU B C 1
ATOM 3112 O O . LEU B 1 118 ? 7.43 -20.828 -12.734 1 93.94 118 LEU B O 1
ATOM 3116 N N . ARG B 1 119 ? 8.922 -20.453 -11.148 1 90.75 119 ARG B N 1
ATOM 3117 C CA . ARG B 1 119 ? 10.016 -20.344 -12.109 1 90.75 119 ARG B CA 1
ATOM 3118 C C . ARG B 1 119 ? 10.273 -21.672 -12.812 1 90.75 119 ARG B C 1
ATOM 3120 O O . ARG B 1 119 ? 10.539 -21.703 -14.016 1 90.75 119 ARG B O 1
ATOM 3127 N N . ARG B 1 120 ? 10.117 -22.688 -12.102 1 88.88 120 ARG B N 1
ATOM 3128 C CA . ARG B 1 120 ? 10.375 -24.016 -12.656 1 88.88 120 ARG B CA 1
ATOM 3129 C C . ARG B 1 120 ? 9.359 -24.359 -13.734 1 88.88 120 ARG B C 1
ATOM 3131 O O . ARG B 1 120 ? 9.688 -25.062 -14.695 1 88.88 120 ARG B O 1
ATOM 3138 N N . THR B 1 121 ? 8.195 -23.922 -13.547 1 91.81 121 THR B N 1
ATOM 3139 C CA . THR B 1 121 ? 7.121 -24.281 -14.469 1 91.81 121 THR B CA 1
ATOM 3140 C C . THR B 1 121 ? 6.867 -23.156 -15.469 1 91.81 121 THR B C 1
ATOM 3142 O O . THR B 1 121 ? 6.02 -23.281 -16.359 1 91.81 121 THR B O 1
ATOM 3145 N N . LYS B 1 122 ? 7.625 -22.031 -15.289 1 94.19 122 LYS B N 1
ATOM 3146 C CA . LYS B 1 122 ? 7.312 -20.844 -16.078 1 94.19 122 LYS B CA 1
ATOM 3147 C C . LYS B 1 122 ? 5.828 -20.5 -15.984 1 94.19 122 LYS B C 1
ATOM 3149 O O . LYS B 1 122 ? 5.176 -20.281 -17 1 94.19 122 LYS B O 1
ATOM 3154 N N . GLY B 1 123 ? 5.414 -20.547 -14.758 1 95.25 123 GLY B N 1
ATOM 3155 C CA . GLY B 1 123 ? 4.004 -20.344 -14.461 1 95.25 123 GLY B CA 1
ATOM 3156 C C . GLY B 1 123 ? 3.619 -18.891 -14.336 1 95.25 123 GLY B C 1
ATOM 3157 O O . GLY B 1 123 ? 4.113 -18.047 -15.078 1 95.25 123 GLY B O 1
ATOM 3158 N N . ARG B 1 124 ? 2.58 -18.625 -13.438 1 96.12 124 ARG B N 1
ATOM 3159 C CA . ARG B 1 124 ? 2.119 -17.25 -13.383 1 96.12 124 ARG B CA 1
ATOM 3160 C C . ARG B 1 124 ? 1.576 -16.906 -12 1 96.12 124 ARG B C 1
ATOM 3162 O O . ARG B 1 124 ? 1.098 -17.781 -11.281 1 96.12 124 ARG B O 1
ATOM 3169 N N . VAL B 1 125 ? 1.766 -15.703 -11.641 1 97.19 125 VAL B N 1
ATOM 3170 C CA . VAL B 1 125 ? 1.125 -15.086 -10.484 1 97.19 125 VAL B CA 1
ATOM 3171 C C . VAL B 1 125 ? -0.079 -14.266 -10.945 1 97.19 125 VAL B C 1
ATOM 3173 O O . VAL B 1 125 ? 0.03 -13.445 -11.859 1 97.19 125 VAL B O 1
ATOM 3176 N N . ILE B 1 126 ? -1.25 -14.508 -10.367 1 95.06 126 ILE B N 1
ATOM 3177 C CA . ILE B 1 126 ? -2.463 -13.75 -10.656 1 95.06 126 ILE B CA 1
ATOM 3178 C C . ILE B 1 126 ? -2.959 -13.062 -9.391 1 95.06 126 ILE B C 1
ATOM 3180 O O . ILE B 1 126 ? -3.338 -13.719 -8.422 1 95.06 126 ILE B O 1
ATOM 3184 N N . ASN B 1 127 ? -2.869 -11.758 -9.391 1 93.62 127 ASN B N 1
ATOM 3185 C CA . ASN B 1 127 ? -3.395 -10.945 -8.297 1 93.62 127 ASN B CA 1
ATOM 3186 C C . ASN B 1 127 ? -4.746 -10.336 -8.656 1 93.62 127 ASN B C 1
ATOM 3188 O O . ASN B 1 127 ? -4.875 -9.641 -9.664 1 93.62 127 ASN B O 1
ATOM 3192 N N . VAL B 1 128 ? -5.746 -10.602 -7.84 1 87.31 128 VAL B N 1
ATOM 3193 C CA . VAL B 1 128 ? -7.086 -10.07 -8.055 1 87.31 128 VAL B CA 1
ATOM 3194 C C . VAL B 1 128 ? -7.32 -8.875 -7.129 1 87.31 128 VAL B C 1
ATOM 3196 O O . VAL B 1 128 ? -7.219 -9.008 -5.906 1 87.31 128 VAL B O 1
ATOM 3199 N N . VAL B 1 129 ? -7.477 -7.742 -7.719 1 82.31 129 VAL B N 1
ATOM 3200 C CA . VAL B 1 129 ? -7.711 -6.539 -6.922 1 82.31 129 VAL B CA 1
ATOM 3201 C C . VAL B 1 129 ? -9.016 -5.875 -7.367 1 82.31 129 VAL B C 1
ATOM 3203 O O . VAL B 1 129 ? -9.359 -5.902 -8.547 1 82.31 129 VAL B O 1
ATOM 3206 N N . SER B 1 130 ? -9.766 -5.418 -6.527 1 66.12 130 SER B N 1
ATOM 3207 C CA . SER B 1 130 ? -11.062 -4.816 -6.836 1 66.12 130 SER B CA 1
ATOM 3208 C C . SER B 1 130 ? -10.891 -3.504 -7.594 1 66.12 130 SER B C 1
ATOM 3210 O O . SER B 1 130 ? -9.953 -2.748 -7.336 1 66.12 130 SER B O 1
ATOM 3212 N N . ALA B 1 131 ? -11.828 -3.285 -8.547 1 58.03 131 ALA B N 1
ATOM 3213 C CA . ALA B 1 131 ? -11.875 -2.025 -9.281 1 58.03 131 ALA B CA 1
ATOM 3214 C C . ALA B 1 131 ? -12.148 -0.852 -8.352 1 58.03 131 ALA B C 1
ATOM 3216 O O . ALA B 1 131 ? -11.758 0.282 -8.633 1 58.03 131 ALA B O 1
ATOM 3217 N N . LEU B 1 132 ? -12.891 -1.233 -7.316 1 53.91 132 LEU B N 1
ATOM 3218 C CA . LEU B 1 132 ? -13.18 -0.181 -6.348 1 53.91 132 LEU B CA 1
ATOM 3219 C C . LEU B 1 132 ? -11.891 0.398 -5.773 1 53.91 132 LEU B C 1
ATOM 3221 O O . LEU B 1 132 ? -11.875 1.536 -5.301 1 53.91 132 LEU B O 1
ATOM 3225 N N . GLY B 1 133 ? -10.875 -0.338 -5.918 1 50.25 133 GLY B N 1
ATOM 3226 C CA . GLY B 1 133 ? -9.57 0.129 -5.453 1 50.25 133 GLY B CA 1
ATOM 3227 C C . GLY B 1 133 ? -8.938 1.146 -6.387 1 50.25 133 GLY B C 1
ATOM 3228 O O . GLY B 1 133 ? -8 1.848 -6 1 50.25 133 GLY B O 1
ATOM 3229 N N . SER B 1 134 ? -9.539 1.235 -7.48 1 52.72 134 SER B N 1
ATOM 3230 C CA . SER B 1 134 ? -8.953 2.145 -8.453 1 52.72 134 SER B CA 1
ATOM 3231 C C . SER B 1 134 ? -9.711 3.467 -8.508 1 52.72 134 SER B C 1
ATOM 3233 O O . SER B 1 134 ? -9.266 4.422 -9.148 1 52.72 134 SER B O 1
ATOM 3235 N N . ILE B 1 135 ? -10.852 3.449 -7.801 1 51.34 135 ILE B N 1
ATOM 3236 C CA . ILE B 1 135 ? -11.672 4.656 -7.727 1 51.34 135 ILE B CA 1
ATOM 3237 C C . ILE B 1 135 ? -11.68 5.184 -6.293 1 51.34 135 ILE B C 1
ATOM 3239 O O . ILE B 1 135 ? -12.148 4.5 -5.379 1 51.34 135 ILE B O 1
ATOM 3243 N N . PRO B 1 136 ? -11.016 6.312 -6.211 1 53.62 136 PRO B N 1
ATOM 3244 C CA . PRO B 1 136 ? -11.094 6.875 -4.863 1 53.62 136 PRO B CA 1
ATOM 3245 C C . PRO B 1 136 ? -12.531 7.055 -4.379 1 53.62 136 PRO B C 1
ATOM 3247 O O . PRO B 1 136 ? -13.359 7.645 -5.086 1 53.62 136 PRO B O 1
ATOM 3250 N N . THR B 1 137 ? -12.953 6.309 -3.512 1 57.12 137 THR B N 1
ATOM 3251 C CA . THR B 1 137 ? -14.266 6.398 -2.893 1 57.12 137 THR B CA 1
ATOM 3252 C C . THR B 1 137 ? -14.148 6.648 -1.393 1 57.12 137 THR B C 1
ATOM 3254 O O . THR B 1 137 ? -13.297 6.051 -0.726 1 57.12 137 THR B O 1
ATOM 3257 N N . PRO B 1 138 ? -14.93 7.664 -1.05 1 63.59 138 PRO B N 1
ATOM 3258 C CA . PRO B 1 138 ? -14.922 7.812 0.407 1 63.59 138 PRO B CA 1
ATOM 3259 C C . PRO B 1 138 ? -15.164 6.496 1.138 1 63.59 138 PRO B C 1
ATOM 3261 O O . PRO B 1 138 ? -15.883 5.629 0.634 1 63.59 138 PRO B O 1
ATOM 3264 N N . LEU B 1 139 ? -14.531 6.227 2.236 1 65.88 139 LEU B N 1
ATOM 3265 C CA . LEU B 1 139 ? -14.758 5.129 3.17 1 65.88 139 LEU B CA 1
ATOM 3266 C C . LEU B 1 139 ? -13.992 3.881 2.736 1 65.88 139 LEU B C 1
ATOM 3268 O O . LEU B 1 139 ? -14.031 2.854 3.418 1 65.88 139 LEU B O 1
ATOM 3272 N N . ARG B 1 140 ? -13.242 4.051 1.634 1 70.44 140 ARG B N 1
ATOM 3273 C CA . ARG B 1 140 ? -12.57 2.857 1.141 1 70.44 140 ARG B CA 1
ATOM 3274 C C . ARG B 1 140 ? -11.062 3.07 1.077 1 70.44 140 ARG B C 1
ATOM 3276 O O . ARG B 1 140 ? -10.367 2.406 0.304 1 70.44 140 ARG B O 1
ATOM 3283 N N . SER B 1 141 ? -10.594 3.92 1.886 1 79.81 141 SER B N 1
ATOM 3284 C CA . SER B 1 141 ? -9.195 4.332 1.777 1 79.81 141 SER B CA 1
ATOM 3285 C C . SER B 1 141 ? -8.258 3.143 1.946 1 79.81 141 SER B C 1
ATOM 3287 O O . SER B 1 141 ? -7.332 2.955 1.149 1 79.81 141 SER B O 1
ATOM 3289 N N . PRO B 1 142 ? -8.516 2.242 3.023 1 81.31 142 PRO B N 1
ATOM 3290 C CA . PRO B 1 142 ? -7.582 1.121 3.148 1 81.31 142 PRO B CA 1
ATOM 3291 C C . PRO B 1 142 ? -7.652 0.16 1.965 1 81.31 142 PRO B C 1
ATOM 3293 O O . PRO B 1 142 ? -6.625 -0.368 1.531 1 81.31 142 PRO B O 1
ATOM 3296 N N . TYR B 1 143 ? -8.805 0.021 1.519 1 79.25 143 TYR B N 1
ATOM 3297 C CA . TYR B 1 143 ? -9 -0.877 0.386 1 79.25 143 TYR B CA 1
ATOM 3298 C C . TYR B 1 143 ? -8.336 -0.324 -0.869 1 79.25 143 TYR B C 1
ATOM 3300 O O . TYR B 1 143 ? -7.602 -1.038 -1.558 1 79.25 143 TYR B O 1
ATOM 3308 N N . CYS B 1 144 ? -8.57 0.903 -1.148 1 83.81 144 CYS B N 1
ATOM 3309 C CA . CYS B 1 144 ? -7.98 1.549 -2.314 1 83.81 144 CYS B CA 1
ATOM 3310 C C . CYS B 1 144 ? -6.461 1.563 -2.219 1 83.81 144 CYS B C 1
ATOM 3312 O O . CYS B 1 144 ? -5.77 1.352 -3.215 1 83.81 144 CYS B O 1
ATOM 3314 N N . ALA B 1 145 ? -6.023 1.84 -1.06 1 90.12 145 ALA B N 1
ATOM 3315 C CA . ALA B 1 145 ? -4.578 1.887 -0.847 1 90.12 145 ALA B CA 1
ATOM 3316 C C . ALA B 1 145 ? -3.936 0.532 -1.134 1 90.12 145 ALA B C 1
ATOM 3318 O O . ALA B 1 145 ? -2.947 0.449 -1.867 1 90.12 145 ALA B O 1
ATOM 3319 N N . CYS B 1 146 ? -4.477 -0.538 -0.625 1 90.25 146 CYS B N 1
ATOM 3320 C CA . CYS B 1 146 ? -3.916 -1.869 -0.828 1 90.25 146 CYS B CA 1
ATOM 3321 C C . CYS B 1 146 ? -4.016 -2.285 -2.291 1 90.25 146 CYS B C 1
ATOM 3323 O O . CYS B 1 146 ? -3.082 -2.877 -2.836 1 90.25 146 CYS B O 1
ATOM 3325 N N . ALA B 1 147 ? -5.168 -2.021 -2.842 1 86.19 147 ALA B N 1
ATOM 3326 C CA . ALA B 1 147 ? -5.34 -2.359 -4.25 1 86.19 147 ALA B CA 1
ATOM 3327 C C . ALA B 1 147 ? -4.285 -1.669 -5.113 1 86.19 147 ALA B C 1
ATOM 3329 O O . ALA B 1 147 ? -3.691 -2.293 -5.996 1 86.19 147 ALA B O 1
ATOM 3330 N N . ALA B 1 148 ? -4.109 -0.394 -4.898 1 87.69 148 ALA B N 1
ATOM 3331 C CA . ALA B 1 148 ? -3.094 0.353 -5.637 1 87.69 148 ALA B CA 1
ATOM 3332 C C . ALA B 1 148 ? -1.703 -0.228 -5.398 1 87.69 148 ALA B C 1
ATOM 3334 O O . ALA B 1 148 ? -0.901 -0.337 -6.332 1 87.69 148 ALA B O 1
ATOM 3335 N N . ALA B 1 149 ? -1.444 -0.563 -4.203 1 92.12 149 ALA B N 1
ATOM 3336 C CA . ALA B 1 149 ? -0.147 -1.132 -3.844 1 92.12 149 ALA B CA 1
ATOM 3337 C C . ALA B 1 149 ? 0.09 -2.453 -4.566 1 92.12 149 ALA B C 1
ATOM 3339 O O . ALA B 1 149 ? 1.181 -2.695 -5.09 1 92.12 149 ALA B O 1
ATOM 3340 N N . ILE B 1 150 ? -0.89 -3.27 -4.602 1 92.38 150 ILE B N 1
ATOM 3341 C CA . ILE B 1 150 ? -0.767 -4.578 -5.234 1 92.38 150 ILE B CA 1
ATOM 3342 C C . ILE B 1 150 ? -0.528 -4.406 -6.734 1 92.38 150 ILE B C 1
ATOM 3344 O O . ILE B 1 150 ? 0.268 -5.137 -7.328 1 92.38 150 ILE B O 1
ATOM 3348 N N . ARG B 1 151 ? -1.21 -3.488 -7.305 1 89.25 151 ARG B N 1
ATOM 3349 C CA . ARG B 1 151 ? -1 -3.232 -8.727 1 89.25 151 ARG B CA 1
ATOM 3350 C C . ARG B 1 151 ? 0.437 -2.799 -9 1 89.25 151 ARG B C 1
ATOM 3352 O O . ARG B 1 151 ? 1.08 -3.307 -9.922 1 89.25 151 ARG B O 1
ATOM 3359 N N . ALA B 1 152 ? 0.895 -1.885 -8.234 1 88.31 152 ALA B N 1
ATOM 3360 C CA . ALA B 1 152 ? 2.268 -1.414 -8.398 1 88.31 152 ALA B CA 1
ATOM 3361 C C . ALA B 1 152 ? 3.268 -2.541 -8.148 1 88.31 152 ALA B C 1
ATOM 3363 O O . ALA B 1 152 ? 4.242 -2.686 -8.891 1 88.31 152 ALA B O 1
ATOM 3364 N N . PHE B 1 153 ? 3.039 -3.33 -7.145 1 92.19 153 PHE B N 1
ATOM 3365 C CA . PHE B 1 153 ? 3.861 -4.496 -6.855 1 92.19 153 PHE B CA 1
ATOM 3366 C C . PHE B 1 153 ? 3.893 -5.449 -8.047 1 92.19 153 PHE B C 1
ATOM 3368 O O . PHE B 1 153 ? 4.957 -5.93 -8.438 1 92.19 153 PHE B O 1
ATOM 3375 N N . SER B 1 154 ? 2.742 -5.664 -8.547 1 93.12 154 SER B N 1
ATOM 3376 C CA . SER B 1 154 ? 2.611 -6.582 -9.672 1 93.12 154 SER B CA 1
ATOM 3377 C C . SER B 1 154 ? 3.371 -6.074 -10.891 1 93.12 154 SER B C 1
ATOM 3379 O O . SER B 1 154 ? 4.004 -6.852 -11.609 1 93.12 154 SER B O 1
ATOM 3381 N N . ASP B 1 155 ? 3.275 -4.836 -11.125 1 88.5 155 ASP B N 1
ATOM 3382 C CA . ASP B 1 155 ? 3.977 -4.242 -12.258 1 88.5 155 ASP B CA 1
ATOM 3383 C C . ASP B 1 155 ? 5.488 -4.41 -12.125 1 88.5 155 ASP B C 1
ATOM 3385 O O . ASP B 1 155 ? 6.172 -4.746 -13.086 1 88.5 155 ASP B O 1
ATOM 3389 N N . CYS B 1 156 ? 6.004 -4.156 -10.953 1 87.38 156 CYS B N 1
ATOM 3390 C CA . CYS B 1 156 ? 7.434 -4.324 -10.711 1 87.38 156 CYS B CA 1
ATOM 3391 C C . CYS B 1 156 ? 7.836 -5.789 -10.82 1 87.38 156 CYS B C 1
ATOM 3393 O O . CYS B 1 156 ? 8.852 -6.113 -11.453 1 87.38 156 CYS B O 1
ATOM 3395 N N . LEU B 1 157 ? 7.066 -6.641 -10.227 1 92.56 157 LEU B N 1
ATOM 3396 C CA . LEU B 1 157 ? 7.34 -8.07 -10.258 1 92.56 157 LEU B CA 1
ATOM 3397 C C . LEU B 1 157 ? 7.367 -8.586 -11.695 1 92.56 157 LEU B C 1
ATOM 3399 O O . LEU B 1 157 ? 8.188 -9.445 -12.039 1 92.56 157 LEU B O 1
ATOM 3403 N N . ARG B 1 158 ? 6.422 -8.109 -12.5 1 92.81 158 ARG B N 1
ATOM 3404 C CA . ARG B 1 158 ? 6.34 -8.523 -13.898 1 92.81 158 ARG B CA 1
ATOM 3405 C C . ARG B 1 158 ? 7.664 -8.273 -14.617 1 92.81 158 ARG B C 1
ATOM 3407 O O . ARG B 1 158 ? 8.141 -9.141 -15.352 1 92.81 158 ARG B O 1
ATOM 3414 N N . LEU B 1 159 ? 8.195 -7.133 -14.406 1 85.12 159 LEU B N 1
ATOM 3415 C CA . LEU B 1 159 ? 9.469 -6.797 -15.031 1 85.12 159 LEU B CA 1
ATOM 3416 C C . LEU B 1 159 ? 10.578 -7.727 -14.539 1 85.12 159 LEU B C 1
ATOM 3418 O O . LEU B 1 159 ? 11.422 -8.156 -15.32 1 85.12 159 LEU B O 1
ATOM 3422 N N . GLU B 1 160 ? 10.57 -8.078 -13.328 1 84.38 160 GLU B N 1
ATOM 3423 C CA . GLU B 1 160 ? 11.594 -8.93 -12.727 1 84.38 160 GLU B CA 1
ATOM 3424 C C . GLU B 1 160 ? 11.453 -10.375 -13.195 1 84.38 160 GLU B C 1
ATOM 3426 O O . GLU B 1 160 ? 12.445 -11.086 -13.328 1 84.38 160 GLU B O 1
ATOM 3431 N N . MET B 1 161 ? 10.281 -10.773 -13.43 1 91.88 161 MET B N 1
ATOM 3432 C CA . MET B 1 161 ? 10.008 -12.188 -13.711 1 91.88 161 MET B CA 1
ATOM 3433 C C . MET B 1 161 ? 10.109 -12.469 -15.211 1 91.88 161 MET B C 1
ATOM 3435 O O . MET B 1 161 ? 10.125 -13.625 -15.625 1 91.88 161 MET B O 1
ATOM 3439 N N . ARG B 1 162 ? 10.188 -11.453 -15.938 1 87.31 162 ARG B N 1
ATOM 3440 C CA . ARG B 1 162 ? 10.242 -11.609 -17.391 1 87.31 162 ARG B CA 1
ATOM 3441 C C . ARG B 1 162 ? 11.359 -12.562 -17.797 1 87.31 162 ARG B C 1
ATOM 3443 O O . ARG B 1 162 ? 11.156 -13.438 -18.641 1 87.31 162 ARG B O 1
ATOM 3450 N N . ARG B 1 163 ? 12.438 -12.453 -17.188 1 82.75 163 ARG B N 1
ATOM 3451 C CA . ARG B 1 163 ? 13.594 -13.258 -17.562 1 82.75 163 ARG B CA 1
ATOM 3452 C C . ARG B 1 163 ? 13.367 -14.734 -17.234 1 82.75 163 ARG B C 1
ATOM 3454 O O . ARG B 1 163 ? 14.031 -15.609 -17.797 1 82.75 163 ARG B O 1
ATOM 3461 N N . TRP B 1 164 ? 12.5 -14.992 -16.344 1 89.31 164 TRP B N 1
ATOM 3462 C CA . TRP B 1 164 ? 12.25 -16.359 -15.914 1 89.31 164 TRP B CA 1
ATOM 3463 C C . TRP B 1 164 ? 11.055 -16.953 -16.656 1 89.31 164 TRP B C 1
ATOM 3465 O O . TRP B 1 164 ? 10.719 -18.125 -16.469 1 89.31 164 TRP B O 1
ATOM 3475 N N . GLY B 1 165 ? 10.344 -16.094 -17.438 1 93.88 165 GLY B N 1
ATOM 3476 C CA . GLY B 1 165 ? 9.18 -16.562 -18.172 1 93.88 165 GLY B CA 1
ATOM 3477 C C . GLY B 1 165 ? 7.949 -16.719 -17.281 1 93.88 165 GLY B C 1
ATOM 3478 O O . GLY B 1 165 ? 7.027 -17.469 -17.625 1 93.88 165 GLY B O 1
ATOM 3479 N N . VAL B 1 166 ? 8.039 -16.141 -16.109 1 95.38 166 VAL B N 1
ATOM 3480 C CA . VAL B 1 166 ? 6.895 -16.156 -15.203 1 95.38 166 VAL B CA 1
ATOM 3481 C C . VAL B 1 166 ? 5.988 -14.969 -15.484 1 95.38 166 VAL B C 1
ATOM 3483 O O . VAL B 1 166 ? 6.441 -13.82 -15.484 1 95.38 166 VAL B O 1
ATOM 3486 N N . ASP B 1 167 ? 4.688 -15.203 -15.773 1 96 167 ASP B N 1
ATOM 3487 C CA . ASP B 1 167 ? 3.732 -14.125 -16.031 1 96 167 ASP B CA 1
ATOM 3488 C C . ASP B 1 167 ? 3.18 -13.562 -14.719 1 96 167 ASP B C 1
ATOM 3490 O O . ASP B 1 167 ? 2.984 -14.305 -13.75 1 96 167 ASP B O 1
ATOM 3494 N N . VAL B 1 168 ? 3.031 -12.266 -14.695 1 96.19 168 VAL B N 1
ATOM 3495 C CA . VAL B 1 168 ? 2.373 -11.594 -13.578 1 96.19 168 VAL B CA 1
ATOM 3496 C C . VAL B 1 168 ? 1.142 -10.844 -14.086 1 96.19 168 VAL B C 1
ATOM 3498 O O . VAL B 1 168 ? 1.259 -9.914 -14.891 1 96.19 168 VAL B O 1
ATOM 3501 N N . VAL B 1 169 ? -0.025 -11.266 -13.609 1 94 169 VAL B N 1
ATOM 3502 C CA . VAL B 1 169 ? -1.295 -10.773 -14.141 1 94 169 VAL B CA 1
ATOM 3503 C C . VAL B 1 169 ? -2.102 -10.117 -13.023 1 94 169 VAL B C 1
ATOM 3505 O O . VAL B 1 169 ? -2.152 -10.633 -11.898 1 94 169 VAL B O 1
ATOM 3508 N N . VAL B 1 170 ? -2.633 -8.969 -13.32 1 91.69 170 VAL B N 1
ATOM 3509 C CA . VAL B 1 170 ? -3.572 -8.328 -12.406 1 91.69 170 VAL B CA 1
ATOM 3510 C C . VAL B 1 170 ? -4.984 -8.398 -12.984 1 91.69 170 VAL B C 1
ATOM 3512 O O . VAL B 1 170 ? -5.207 -8.016 -14.141 1 91.69 170 VAL B O 1
ATOM 3515 N N . VAL B 1 171 ? -5.895 -8.969 -12.234 1 86.5 171 VAL B N 1
ATOM 3516 C CA . VAL B 1 171 ? -7.305 -9 -12.609 1 86.5 171 VAL B CA 1
ATOM 3517 C C . VAL B 1 171 ? -8.102 -8.047 -11.719 1 86.5 171 VAL B C 1
ATOM 3519 O O . VAL B 1 171 ? -8.031 -8.133 -10.492 1 86.5 171 VAL B O 1
ATOM 3522 N N . THR B 1 172 ? -8.789 -7.145 -12.258 1 82.81 172 THR B N 1
ATOM 3523 C CA . THR B 1 172 ? -9.57 -6.156 -11.516 1 82.81 172 THR B CA 1
ATOM 3524 C C . THR B 1 172 ? -11.055 -6.289 -11.836 1 82.81 172 THR B C 1
ATOM 3526 O O . THR B 1 172 ? -11.562 -5.625 -12.742 1 82.81 172 THR B O 1
ATOM 3529 N N . PRO B 1 173 ? -11.617 -7.141 -11.023 1 73.06 173 PRO B N 1
ATOM 3530 C CA . PRO B 1 173 ? -13.062 -7.238 -11.242 1 73.06 173 PRO B CA 1
ATOM 3531 C C . PRO B 1 173 ? -13.797 -5.941 -10.914 1 73.06 173 PRO B C 1
ATOM 3533 O O . PRO B 1 173 ? -13.344 -5.168 -10.07 1 73.06 173 PRO B O 1
ATOM 3536 N N . GLY B 1 174 ? -14.742 -5.621 -11.703 1 61.66 174 GLY B N 1
ATOM 3537 C CA . GLY B 1 174 ? -15.594 -4.496 -11.359 1 61.66 174 GLY B CA 1
ATOM 3538 C C . GLY B 1 174 ? -16.234 -4.621 -9.992 1 61.66 174 GLY B C 1
ATOM 3539 O O . GLY B 1 174 ? -15.781 -5.422 -9.164 1 61.66 174 GLY B O 1
ATOM 3540 N N . GLU B 1 175 ? -17.094 -3.793 -9.633 1 54.47 175 GLU B N 1
ATOM 3541 C CA . GLU B 1 175 ? -17.781 -3.713 -8.344 1 54.47 175 GLU B CA 1
ATOM 3542 C C . GLU B 1 175 ? -18.359 -5.062 -7.945 1 54.47 175 GLU B C 1
ATOM 3544 O O . GLU B 1 175 ? -18.672 -5.293 -6.773 1 54.47 175 GLU B O 1
ATOM 3549 N N . ALA B 1 176 ? -18.344 -5.988 -8.844 1 50 176 ALA B N 1
ATOM 3550 C CA . ALA B 1 176 ? -19.031 -7.258 -8.633 1 50 176 ALA B CA 1
ATOM 3551 C C . ALA B 1 176 ? -18.328 -8.094 -7.566 1 50 176 ALA B C 1
ATOM 3553 O O . ALA B 1 176 ? -18.969 -8.727 -6.73 1 50 176 ALA B O 1
ATOM 3554 N N . LEU B 1 177 ? -17.109 -8.211 -7.637 1 51.28 177 LEU B N 1
ATOM 3555 C CA . LEU B 1 177 ? -16.422 -9.109 -6.723 1 51.28 177 LEU B CA 1
ATOM 3556 C C . LEU B 1 177 ? -16.375 -8.539 -5.312 1 51.28 177 LEU B C 1
ATOM 3558 O O . LEU B 1 177 ? -16.375 -9.289 -4.332 1 51.28 177 LEU B O 1
ATOM 3562 N N . SER B 1 178 ? -16.172 -7.191 -5.195 1 48.66 178 SER B N 1
ATOM 3563 C CA . SER B 1 178 ? -16.141 -6.609 -3.857 1 48.66 178 SER B CA 1
ATOM 3564 C C . SER B 1 178 ? -17.453 -6.832 -3.127 1 48.66 178 SER B C 1
ATOM 3566 O O . SER B 1 178 ? -17.484 -6.941 -1.898 1 48.66 178 SER B O 1
ATOM 3568 N N . GLY B 1 179 ? -18.484 -6.848 -3.969 1 45.91 179 GLY B N 1
ATOM 3569 C CA . GLY B 1 179 ? -19.844 -6.973 -3.432 1 45.91 179 GLY B CA 1
ATOM 3570 C C . GLY B 1 179 ? -20.188 -8.383 -2.998 1 45.91 179 GLY B C 1
ATOM 3571 O O . GLY B 1 179 ? -21.156 -8.602 -2.281 1 45.91 179 GLY B O 1
ATOM 3572 N N . CYS B 1 180 ? -19.609 -9.219 -3.654 1 45.31 180 CYS B N 1
ATOM 3573 C CA . CYS B 1 180 ? -20.094 -10.555 -3.324 1 45.31 180 CYS B CA 1
ATOM 3574 C C . CYS B 1 180 ? -19.875 -10.867 -1.851 1 45.31 180 CYS B C 1
ATOM 3576 O O . CYS B 1 180 ? -20.609 -11.648 -1.259 1 45.31 180 CYS B O 1
ATOM 3578 N N . PHE B 1 181 ? -18.875 -10.258 -1.315 1 45.91 181 PHE B N 1
ATOM 3579 C CA . PHE B 1 181 ? -18.578 -10.648 0.058 1 45.91 181 PHE B CA 1
ATOM 3580 C C . PHE B 1 181 ? -19.234 -9.695 1.047 1 45.91 181 PHE B C 1
ATOM 3582 O O . PHE B 1 181 ? -19.219 -9.93 2.256 1 45.91 181 PHE B O 1
ATOM 3589 N N . LEU B 1 182 ? -19.797 -8.578 0.449 1 49.78 182 LEU B N 1
ATOM 3590 C CA . LEU B 1 182 ? -20.328 -7.602 1.397 1 49.78 182 LEU B CA 1
ATOM 3591 C C . LEU B 1 182 ? -21.844 -7.551 1.335 1 49.78 182 LEU B C 1
ATOM 3593 O O . LEU B 1 182 ? -22.406 -6.953 0.417 1 49.78 182 LEU B O 1
ATOM 3597 N N . THR B 1 183 ? -22.422 -8.523 2.014 1 53.84 183 THR B N 1
ATOM 3598 C CA . THR B 1 183 ? -23.859 -8.352 2.203 1 53.84 183 THR B CA 1
ATOM 3599 C C . THR B 1 183 ? -24.141 -7.121 3.055 1 53.84 183 THR B C 1
ATOM 3601 O O . THR B 1 183 ? -23.266 -6.633 3.77 1 53.84 183 THR B O 1
ATOM 3604 N N . GLU B 1 184 ? -25.281 -6.492 2.771 1 58.72 184 GLU B N 1
ATOM 3605 C CA . GLU B 1 184 ? -25.703 -5.367 3.6 1 58.72 184 GLU B CA 1
ATOM 3606 C C . GLU B 1 184 ? -25.531 -5.676 5.082 1 58.72 184 GLU B C 1
ATOM 3608 O O . GLU B 1 184 ? -25.109 -4.812 5.855 1 58.72 184 GLU B O 1
ATOM 3613 N N . GLU B 1 185 ? -25.875 -6.875 5.336 1 60.34 185 GLU B N 1
ATOM 3614 C CA . GLU B 1 185 ? -25.797 -7.285 6.734 1 60.34 185 GLU B CA 1
ATOM 3615 C C . GLU B 1 185 ? -24.344 -7.266 7.227 1 60.34 185 GLU B C 1
ATOM 3617 O O . GLU B 1 185 ? -24.078 -6.801 8.336 1 60.34 185 GLU B O 1
ATOM 3622 N N . ARG B 1 186 ? -23.516 -7.734 6.383 1 60.53 186 ARG B N 1
ATOM 3623 C CA . ARG B 1 186 ? -22.109 -7.785 6.773 1 60.53 186 ARG B CA 1
ATOM 3624 C C . ARG B 1 186 ? -21.516 -6.383 6.863 1 60.53 186 ARG B C 1
ATOM 3626 O O . ARG B 1 186 ? -20.672 -6.109 7.73 1 60.53 186 ARG B O 1
ATOM 3633 N N . LEU B 1 187 ? -21.969 -5.594 6.012 1 60.56 187 LEU B N 1
ATOM 3634 C CA . LEU B 1 187 ? -21.5 -4.207 6.035 1 60.56 187 LEU B CA 1
ATOM 3635 C C . LEU B 1 187 ? -21.953 -3.514 7.316 1 60.56 187 LEU B C 1
ATOM 3637 O O . LEU B 1 187 ? -21.172 -2.791 7.938 1 60.56 187 LEU B O 1
ATOM 3641 N N . VAL B 1 188 ? -23.266 -3.77 7.633 1 61.78 188 VAL B N 1
ATOM 3642 C CA . VAL B 1 188 ? -23.812 -3.137 8.828 1 61.78 188 VAL B CA 1
ATOM 3643 C C . VAL B 1 188 ? -23.109 -3.678 10.07 1 61.78 188 VAL B C 1
ATOM 3645 O O . VAL B 1 188 ? -22.797 -2.92 10.984 1 61.78 188 VAL B O 1
ATOM 3648 N N . ASP B 1 189 ? -22.891 -4.902 10.047 1 63.28 189 ASP B N 1
ATOM 3649 C CA . ASP B 1 189 ? -22.219 -5.527 11.18 1 63.28 189 ASP B CA 1
ATOM 3650 C C . ASP B 1 189 ? -20.781 -5.008 11.32 1 63.28 189 ASP B C 1
ATOM 3652 O O . ASP B 1 189 ? -20.328 -4.738 12.438 1 63.28 189 ASP B O 1
ATOM 3656 N N . GLN B 1 190 ? -20.188 -4.914 10.25 1 61.09 190 GLN B N 1
ATOM 3657 C CA . GLN B 1 190 ? -18.828 -4.398 10.266 1 61.09 190 GLN B CA 1
ATOM 3658 C C . GLN B 1 190 ? -18.797 -2.938 10.711 1 61.09 190 GLN B C 1
ATOM 3660 O O . GLN B 1 190 ? -17.906 -2.533 11.461 1 61.09 190 GLN B O 1
ATOM 3665 N N . ALA B 1 191 ? -19.75 -2.23 10.25 1 64.44 191 ALA B N 1
ATOM 3666 C CA . ALA B 1 191 ? -19.859 -0.834 10.656 1 64.44 191 ALA B CA 1
ATOM 3667 C C . ALA B 1 191 ? -20.062 -0.723 12.172 1 64.44 191 ALA B C 1
ATOM 3669 O O . ALA B 1 191 ? -19.438 0.125 12.82 1 64.44 191 ALA B O 1
ATOM 3670 N N . ARG B 1 192 ? -20.953 -1.558 12.633 1 67.44 192 ARG B N 1
ATOM 3671 C CA . ARG B 1 192 ? -21.219 -1.541 14.07 1 67.44 192 ARG B CA 1
ATOM 3672 C C . ARG B 1 192 ? -19.984 -1.905 14.867 1 67.44 192 ARG B C 1
ATOM 3674 O O . ARG B 1 192 ? -19.703 -1.294 15.906 1 67.44 192 ARG B O 1
ATOM 3681 N N . SER B 1 193 ? -19.344 -2.84 14.414 1 66.75 193 SER B N 1
ATOM 3682 C CA . SER B 1 193 ? -18.109 -3.248 15.07 1 66.75 193 SER B CA 1
ATOM 3683 C C . SER B 1 193 ? -17.062 -2.127 15.047 1 66.75 193 SER B C 1
ATOM 3685 O O . SER B 1 193 ? -16.391 -1.886 16.047 1 66.75 193 SER B O 1
ATOM 3687 N N . MET B 1 194 ? -17 -1.471 13.961 1 66.25 194 MET B N 1
ATOM 3688 C CA . MET B 1 194 ? -16.047 -0.366 13.836 1 66.25 194 MET B CA 1
ATOM 3689 C C . MET B 1 194 ? -16.422 0.776 14.773 1 66.25 194 MET B C 1
ATOM 3691 O O . MET B 1 194 ? -15.539 1.389 15.383 1 66.25 194 MET B O 1
ATOM 3695 N N . TRP B 1 195 ? -17.734 1.025 14.852 1 72.31 195 TRP B N 1
ATOM 3696 C CA . TRP B 1 195 ? -18.219 2.07 15.75 1 72.31 195 TRP B CA 1
ATOM 3697 C C . TRP B 1 195 ? -17.812 1.781 17.188 1 72.31 195 TRP B C 1
ATOM 3699 O O . TRP B 1 195 ? -17.406 2.688 17.922 1 72.31 195 TRP B O 1
ATOM 3709 N N . ALA B 1 196 ? -17.859 0.492 17.469 1 73.38 196 ALA B N 1
ATOM 3710 C CA . ALA B 1 196 ? -17.531 0.08 18.844 1 73.38 196 ALA B CA 1
ATOM 3711 C C . ALA B 1 196 ? -16.047 0.275 19.141 1 73.38 196 ALA B C 1
ATOM 3713 O O . ALA B 1 196 ? -15.664 0.481 20.281 1 73.38 196 ALA B O 1
ATOM 3714 N N . TRP B 1 197 ? -15.305 0.322 18.109 1 65.94 197 TRP B N 1
ATOM 3715 C CA . TRP B 1 197 ? -13.859 0.422 18.266 1 65.94 197 TRP B CA 1
ATOM 3716 C C . TRP B 1 197 ? -13.414 1.88 18.328 1 65.94 197 TRP B C 1
ATOM 3718 O O . TRP B 1 197 ? -12.289 2.176 18.719 1 65.94 197 TRP B O 1
ATOM 3728 N N . LEU B 1 198 ? -14.312 2.752 17.953 1 68.44 198 LEU B N 1
ATOM 3729 C CA . LEU B 1 198 ? -13.961 4.168 17.984 1 68.44 198 LEU B CA 1
ATOM 3730 C C . LEU B 1 198 ? -13.906 4.684 19.406 1 68.44 198 LEU B C 1
ATOM 3732 O O . LEU B 1 198 ? -14.664 4.227 20.266 1 68.44 198 LEU B O 1
ATOM 3736 N N . GLY B 1 199 ? -12.836 5.461 19.672 1 66.44 199 GLY B N 1
ATOM 3737 C CA . GLY B 1 199 ? -12.773 6.102 20.984 1 66.44 199 GLY B CA 1
ATOM 3738 C C . GLY B 1 199 ? -13.906 7.078 21.219 1 66.44 199 GLY B C 1
ATOM 3739 O O . GLY B 1 199 ? -14.562 7.52 20.281 1 66.44 199 GLY B O 1
ATOM 3740 N N . ASP B 1 200 ? -14.18 7.254 22.469 1 74.38 200 ASP B N 1
ATOM 3741 C CA . ASP B 1 200 ? -15.297 8.102 22.891 1 74.38 200 ASP B CA 1
ATOM 3742 C C . ASP B 1 200 ? -15.195 9.492 22.25 1 74.38 200 ASP B C 1
ATOM 3744 O O . ASP B 1 200 ? -16.203 10.062 21.828 1 74.38 200 ASP B O 1
ATOM 3748 N N . ALA B 1 201 ? -14.008 9.977 22.188 1 67.25 201 ALA B N 1
ATOM 3749 C CA . ALA B 1 201 ? -13.82 11.297 21.609 1 67.25 201 ALA B CA 1
ATOM 3750 C C . ALA B 1 201 ? -14.227 11.305 20.141 1 67.25 201 ALA B C 1
ATOM 3752 O O . ALA B 1 201 ? -14.898 12.227 19.672 1 67.25 201 ALA B O 1
ATOM 3753 N N . ALA B 1 202 ? -13.852 10.328 19.453 1 68.06 202 ALA B N 1
ATOM 3754 C CA . ALA B 1 202 ? -14.203 10.211 18.047 1 68.06 202 ALA B CA 1
ATOM 3755 C C . ALA B 1 202 ? -15.703 10.039 17.859 1 68.06 202 ALA B C 1
ATOM 3757 O O . ALA B 1 202 ? -16.297 10.633 16.969 1 68.06 202 ALA B O 1
ATOM 3758 N N . LYS B 1 203 ? -16.281 9.219 18.719 1 77.62 203 LYS B N 1
ATOM 3759 C CA . LYS B 1 203 ? -17.719 8.992 18.656 1 77.62 203 LYS B CA 1
ATOM 3760 C C . LYS B 1 203 ? -18.5 10.297 18.859 1 77.62 203 LYS B C 1
ATOM 3762 O O . LYS B 1 203 ? -19.484 10.555 18.156 1 77.62 203 LYS B O 1
ATOM 3767 N N . ALA B 1 204 ? -17.984 11.047 19.812 1 77 204 ALA B N 1
ATOM 3768 C CA . ALA B 1 204 ? -18.641 12.32 20.109 1 77 204 ALA B CA 1
ATOM 3769 C C . ALA B 1 204 ? -18.531 13.281 18.922 1 77 204 ALA B C 1
ATOM 3771 O O . ALA B 1 204 ? -19.469 14.008 18.625 1 77 204 ALA B O 1
ATOM 3772 N N . GLU B 1 205 ? -17.469 13.188 18.297 1 70.38 205 GLU B N 1
ATOM 3773 C CA . GLU B 1 205 ? -17.203 14.094 17.188 1 70.38 205 GLU B CA 1
ATOM 3774 C C . GLU B 1 205 ? -17.969 13.672 15.922 1 70.38 205 GLU B C 1
ATOM 3776 O O . GLU B 1 205 ? -18.5 14.508 15.203 1 70.38 205 GLU B O 1
ATOM 3781 N N . ILE B 1 206 ? -18.031 12.445 15.617 1 70 206 ILE B N 1
ATOM 3782 C CA . ILE B 1 206 ? -18.625 11.922 14.391 1 70 206 ILE B CA 1
ATOM 3783 C C . ILE B 1 206 ? -20.141 11.859 14.539 1 70 206 ILE B C 1
ATOM 3785 O O . ILE B 1 206 ? -20.875 12.336 13.672 1 70 206 ILE B O 1
ATOM 3789 N N . GLY B 1 207 ? -20.594 11.477 15.703 1 76 207 GLY B N 1
ATOM 3790 C CA . GLY B 1 207 ? -22.016 11.211 15.898 1 76 207 GLY B CA 1
ATOM 3791 C C . GLY B 1 207 ? -22.453 9.898 15.273 1 76 207 GLY B C 1
ATOM 3792 O O . GLY B 1 207 ? -22.062 9.57 14.156 1 76 207 GLY B O 1
ATOM 3793 N N . GLN B 1 208 ? -23.219 9.148 15.984 1 75.69 208 GLN B N 1
ATOM 3794 C CA . GLN B 1 208 ? -23.656 7.812 15.57 1 75.69 208 GLN B CA 1
ATOM 3795 C C . GLN B 1 208 ? -24.484 7.875 14.297 1 75.69 208 GLN B C 1
ATOM 3797 O O . GLN B 1 208 ? -24.344 7.031 13.414 1 75.69 208 GLN B O 1
ATOM 3802 N N . ASP B 1 209 ? -25.281 8.914 14.242 1 75.62 209 ASP B N 1
ATOM 3803 C CA . ASP B 1 209 ? -26.156 9.039 13.078 1 75.62 209 ASP B CA 1
ATOM 3804 C C . ASP B 1 209 ? -25.344 9.242 11.805 1 75.62 209 ASP B C 1
ATOM 3806 O O . ASP B 1 209 ? -25.625 8.625 10.773 1 75.62 209 ASP B O 1
ATOM 3810 N N . TYR B 1 210 ? -24.359 10.109 11.945 1 74.12 210 TYR B N 1
ATOM 3811 C CA . TYR B 1 210 ? -23.531 10.375 10.789 1 74.12 210 TYR B CA 1
ATOM 3812 C C . TYR B 1 210 ? -22.766 9.125 10.367 1 74.12 210 TYR B C 1
ATOM 3814 O O . TYR B 1 210 ? -22.672 8.805 9.18 1 74.12 210 TYR B O 1
ATOM 3822 N N . PHE B 1 211 ? -22.281 8.492 11.359 1 72.06 211 PHE B N 1
ATOM 3823 C CA . PHE B 1 211 ? -21.531 7.27 11.102 1 72.06 211 PHE B CA 1
ATOM 3824 C C . PHE B 1 211 ? -22.391 6.238 10.391 1 72.06 211 PHE B C 1
ATOM 3826 O O . PHE B 1 211 ? -21.984 5.652 9.391 1 72.06 211 PHE B O 1
ATOM 3833 N N . GLU B 1 212 ? -23.594 6.066 10.898 1 67.56 212 GLU B N 1
ATOM 3834 C CA . GLU B 1 212 ? -24.516 5.09 10.32 1 67.56 212 GLU B CA 1
ATOM 3835 C C . GLU B 1 212 ? -24.922 5.488 8.906 1 67.56 212 GLU B C 1
ATOM 3837 O O . GLU B 1 212 ? -25.047 4.633 8.023 1 67.56 212 GLU B O 1
ATOM 3842 N N . MET B 1 213 ? -25.125 6.703 8.773 1 71.44 213 MET B N 1
ATOM 3843 C CA . MET B 1 213 ? -25.484 7.203 7.441 1 71.44 213 MET B CA 1
ATOM 3844 C C . MET B 1 213 ? -24.359 6.93 6.449 1 71.44 213 MET B C 1
ATOM 3846 O O . MET B 1 213 ? -24.609 6.52 5.312 1 71.44 213 MET B O 1
ATOM 3850 N N . LYS B 1 214 ? -23.141 7.152 6.891 1 70.06 214 LYS B N 1
ATOM 3851 C CA . LYS B 1 214 ? -22 6.965 6.004 1 70.06 214 LYS B CA 1
ATOM 3852 C C . LYS B 1 214 ? -21.812 5.492 5.66 1 70.06 214 LYS B C 1
ATOM 3854 O O . LYS B 1 214 ? -21.484 5.152 4.52 1 70.06 214 LYS B O 1
ATOM 3859 N N . VAL B 1 215 ? -22 4.695 6.613 1 65.88 215 VAL B N 1
ATOM 3860 C CA . VAL B 1 215 ? -21.875 3.262 6.363 1 65.88 215 VAL B CA 1
ATOM 3861 C C . VAL B 1 215 ? -22.984 2.805 5.418 1 65.88 215 VAL B C 1
ATOM 3863 O O . VAL B 1 215 ? -22.734 2.018 4.5 1 65.88 215 VAL B O 1
ATOM 3866 N N . ARG B 1 216 ? -24.219 3.352 5.648 1 64.06 216 ARG B N 1
ATOM 3867 C CA . ARG B 1 216 ? -25.359 3.008 4.801 1 64.06 216 ARG B CA 1
ATOM 3868 C C . ARG B 1 216 ? -25.125 3.467 3.365 1 64.06 216 ARG B C 1
ATOM 3870 O O . ARG B 1 216 ? -25.656 2.869 2.424 1 64.06 216 ARG B O 1
ATOM 3877 N N . SER B 1 217 ? -24.359 4.477 3.293 1 65.81 217 SER B N 1
ATOM 3878 C CA . SER B 1 217 ? -24.109 5.012 1.959 1 65.81 217 SER B CA 1
ATOM 3879 C C . SER B 1 217 ? -23.297 4.035 1.117 1 65.81 217 SER B C 1
ATOM 3881 O O . SER B 1 217 ? -23.219 4.168 -0.107 1 65.81 217 SER B O 1
ATOM 3883 N N . LEU B 1 218 ? -22.797 3.062 1.788 1 62.25 218 LEU B N 1
ATOM 3884 C CA . LEU B 1 218 ? -22.016 2.059 1.076 1 62.25 218 LEU B CA 1
ATOM 3885 C C . LEU B 1 218 ? -22.922 1.014 0.437 1 62.25 218 LEU B C 1
ATOM 3887 O O . LEU B 1 218 ? -22.469 0.211 -0.383 1 62.25 218 LEU B O 1
ATOM 3891 N N . ARG B 1 219 ? -24.234 1.081 0.802 1 61.59 219 ARG B N 1
ATOM 3892 C CA . ARG B 1 219 ? -25.203 0.083 0.393 1 61.59 219 ARG B CA 1
ATOM 3893 C C . ARG B 1 219 ? -25.234 -0.079 -1.123 1 61.59 219 ARG B C 1
ATOM 3895 O O . ARG B 1 219 ? -25.25 -1.201 -1.633 1 61.59 219 ARG B O 1
ATOM 3902 N N . PRO B 1 220 ? -25.25 1.013 -1.823 1 57.56 220 PRO B N 1
ATOM 3903 C CA . PRO B 1 220 ? -25.312 0.829 -3.275 1 57.56 220 PRO B CA 1
ATOM 3904 C C . PRO B 1 220 ? -24.094 0.084 -3.826 1 57.56 220 PRO B C 1
ATOM 3906 O O . PRO B 1 220 ? -24.188 -0.571 -4.867 1 57.56 220 PRO B O 1
ATOM 3909 N N . TYR B 1 221 ? -23.141 0.264 -3.193 1 54.75 221 TYR B N 1
ATOM 3910 C CA . TYR B 1 221 ? -21.938 -0.408 -3.654 1 54.75 221 TYR B CA 1
ATOM 3911 C C . TYR B 1 221 ? -21.984 -1.901 -3.359 1 54.75 221 TYR B C 1
ATOM 3913 O O . TYR B 1 221 ? -21.297 -2.695 -3.998 1 54.75 221 TYR B O 1
ATOM 3921 N N . VAL B 1 222 ? -22.859 -2.189 -2.527 1 53.59 222 VAL B N 1
ATOM 3922 C CA . VAL B 1 222 ? -23.062 -3.59 -2.166 1 53.59 222 VAL B CA 1
ATOM 3923 C C . VAL B 1 222 ? -24.203 -4.176 -2.988 1 53.59 222 VAL B C 1
ATOM 3925 O O . VAL B 1 222 ? -24.125 -5.312 -3.453 1 53.59 222 VAL B O 1
ATOM 3928 N N . GLU B 1 223 ? -25.297 -3.463 -3.115 1 50.53 223 GLU B N 1
ATOM 3929 C CA . GLU B 1 223 ? -26.516 -3.939 -3.768 1 50.53 223 GLU B CA 1
ATOM 3930 C C . GLU B 1 223 ? -26.344 -3.982 -5.285 1 50.53 223 GLU B C 1
ATOM 3932 O O . GLU B 1 223 ? -26.922 -4.84 -5.953 1 50.53 223 GLU B O 1
ATOM 3937 N N . SER B 1 224 ? -25.984 -2.9 -5.863 1 47.72 224 SER B N 1
ATOM 3938 C CA . SER B 1 224 ? -26.031 -2.814 -7.32 1 47.72 224 SER B CA 1
ATOM 3939 C C . SER B 1 224 ? -25.25 -3.955 -7.965 1 47.72 224 SER B C 1
ATOM 3941 O O . SER B 1 224 ? -25.25 -4.102 -9.188 1 47.72 224 SER B O 1
ATOM 3943 N N . GLN B 1 225 ? -24.797 -4.832 -7.336 1 46.88 225 GLN B N 1
ATOM 3944 C CA . GLN B 1 225 ? -23.984 -5.895 -7.93 1 46.88 225 GLN B CA 1
ATOM 3945 C C . GLN B 1 225 ? -24.875 -6.961 -8.57 1 46.88 225 GLN B C 1
ATOM 3947 O O . GLN B 1 225 ? -25.797 -7.477 -7.938 1 46.88 225 GLN B O 1
ATOM 3952 N N . GLN B 1 226 ? -25.406 -6.648 -9.734 1 45.25 226 GLN B N 1
ATOM 3953 C CA . GLN B 1 226 ? -25.906 -7.805 -10.477 1 45.25 226 GLN B CA 1
ATOM 3954 C C . GLN B 1 226 ? -24.891 -8.953 -10.445 1 45.25 226 GLN B C 1
ATOM 3956 O O . GLN B 1 226 ? -24.031 -9.055 -11.32 1 45.25 226 GLN B O 1
ATOM 3961 N N . PRO B 1 227 ? -24.953 -9.656 -9.406 1 51.41 227 PRO B N 1
ATOM 3962 C CA . PRO B 1 227 ? -23.922 -10.602 -8.945 1 51.41 227 PRO B CA 1
ATOM 3963 C C . PRO B 1 227 ? -23.516 -11.602 -10.023 1 51.41 227 PRO B C 1
ATOM 3965 O O . PRO B 1 227 ? -22.328 -11.875 -10.203 1 51.41 227 PRO B O 1
ATOM 3968 N N . GLU B 1 228 ? -24.609 -12.086 -10.703 1 50.44 228 GLU B N 1
ATOM 3969 C CA . GLU B 1 228 ? -24.312 -13.25 -11.539 1 50.44 228 GLU B CA 1
ATOM 3970 C C . GLU B 1 228 ? -23.516 -12.852 -12.773 1 50.44 228 GLU B C 1
ATOM 3972 O O . GLU B 1 228 ? -22.547 -13.516 -13.141 1 50.44 228 GLU B O 1
ATOM 3977 N N . ALA B 1 229 ? -24.062 -11.859 -13.57 1 51.78 229 ALA B N 1
ATOM 3978 C CA . ALA B 1 229 ? -23.422 -11.469 -14.812 1 51.78 229 ALA B CA 1
ATOM 3979 C C . ALA B 1 229 ? -21.984 -10.992 -14.562 1 51.78 229 ALA B C 1
ATOM 3981 O O . ALA B 1 229 ? -21.078 -11.312 -15.328 1 51.78 229 ALA B O 1
ATOM 3982 N N . ASP B 1 230 ? -21.781 -10.43 -13.414 1 60.47 230 ASP B N 1
ATOM 3983 C CA . ASP B 1 230 ? -20.484 -9.875 -13.078 1 60.47 230 ASP B 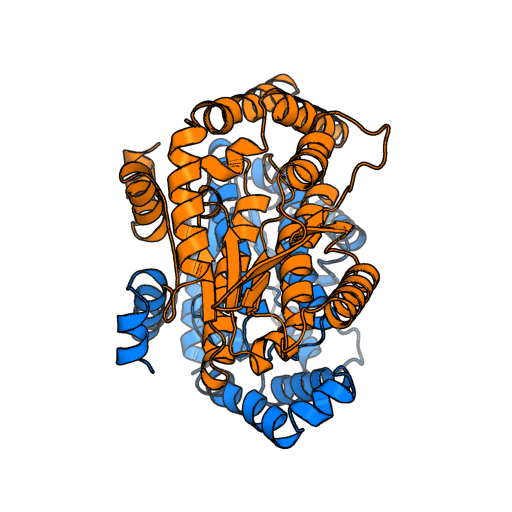CA 1
ATOM 3984 C C . ASP B 1 230 ? -19.5 -10.977 -12.656 1 60.47 230 ASP B C 1
ATOM 3986 O O . ASP B 1 230 ? -18.328 -10.945 -13.023 1 60.47 230 ASP B O 1
ATOM 3990 N N . LEU B 1 231 ? -20.188 -12.094 -12.406 1 66.38 231 LEU B N 1
ATOM 3991 C CA . LEU B 1 231 ? -19.328 -13.188 -11.961 1 66.38 231 LEU B CA 1
ATOM 3992 C C . LEU B 1 231 ? -18.75 -13.945 -13.148 1 66.38 231 LEU B C 1
ATOM 3994 O O . LEU B 1 231 ? -17.594 -14.375 -13.125 1 66.38 231 LEU B O 1
ATOM 3998 N N . PHE B 1 232 ? -19.594 -14.086 -14.227 1 69.88 232 PHE B N 1
ATOM 3999 C CA . PHE B 1 232 ? -19.141 -14.828 -15.398 1 69.88 232 PHE B CA 1
ATOM 4000 C C . PHE B 1 232 ? -17.984 -14.117 -16.078 1 69.88 232 PHE B C 1
ATOM 4002 O O . PHE B 1 232 ? -17.016 -14.758 -16.516 1 69.88 232 PHE B O 1
ATOM 4009 N N . VAL B 1 233 ? -18.125 -12.82 -16.156 1 74.5 233 VAL B N 1
ATOM 4010 C CA . VAL B 1 233 ? -17.062 -12.055 -16.812 1 74.5 233 VAL B CA 1
ATOM 4011 C C . VAL B 1 233 ? -15.773 -12.164 -16 1 74.5 233 VAL B C 1
ATOM 4013 O O . VAL B 1 233 ? -14.688 -12.281 -16.578 1 74.5 233 VAL B O 1
ATOM 4016 N N . VAL B 1 234 ? -15.906 -12.188 -14.727 1 76.56 234 VAL B N 1
ATOM 4017 C CA . VAL B 1 234 ? -14.742 -12.32 -13.859 1 76.56 234 VAL B CA 1
ATOM 4018 C C . VAL B 1 234 ? -14.141 -13.711 -14 1 76.56 234 VAL B C 1
ATOM 4020 O O . VAL B 1 234 ? -12.922 -13.859 -14.117 1 76.56 234 VAL B O 1
ATOM 4023 N N . LEU B 1 235 ? -15.008 -14.695 -14.07 1 77.69 235 LEU B N 1
ATOM 4024 C CA . LEU B 1 235 ? -14.539 -16.078 -14.188 1 77.69 235 LEU B CA 1
ATOM 4025 C C . LEU B 1 235 ? -13.836 -16.297 -15.523 1 77.69 235 LEU B C 1
ATOM 4027 O O . LEU B 1 235 ? -12.828 -17 -15.586 1 77.69 235 LEU B O 1
ATOM 4031 N N . ARG B 1 236 ? -14.359 -15.727 -16.484 1 81.44 236 ARG B N 1
ATOM 4032 C CA . ARG B 1 236 ? -13.734 -15.844 -17.797 1 81.44 236 ARG B CA 1
ATOM 4033 C C . ARG B 1 236 ? -12.344 -15.203 -17.797 1 81.44 236 ARG B C 1
ATOM 4035 O O . ARG B 1 236 ? -11.398 -15.766 -18.359 1 81.44 236 ARG B O 1
ATOM 4042 N N . ALA B 1 237 ? -12.273 -14.008 -17.219 1 83.81 237 ALA B N 1
ATOM 4043 C CA . ALA B 1 237 ? -10.984 -13.32 -17.125 1 83.81 237 ALA B CA 1
ATOM 4044 C C . ALA B 1 237 ? -9.969 -14.156 -16.344 1 83.81 237 ALA B C 1
ATOM 4046 O O . ALA B 1 237 ? -8.812 -14.266 -16.75 1 83.81 237 ALA B O 1
ATOM 4047 N N . LEU B 1 238 ? -10.461 -14.75 -15.281 1 85.44 238 LEU B N 1
ATOM 4048 C CA . LEU B 1 238 ? -9.578 -15.562 -14.453 1 85.44 238 LEU B CA 1
ATOM 4049 C C . LEU B 1 238 ? -9.141 -16.828 -15.188 1 85.44 238 LEU B C 1
ATOM 4051 O O . LEU B 1 238 ? -7.977 -17.219 -15.117 1 85.44 238 LEU B O 1
ATOM 4055 N N . THR B 1 239 ? -10.078 -17.453 -15.859 1 85.25 239 THR B N 1
ATOM 4056 C CA . THR B 1 239 ? -9.75 -18.641 -16.641 1 85.25 239 THR B CA 1
ATOM 4057 C C . THR B 1 239 ? -8.727 -18.312 -17.719 1 85.25 239 THR B C 1
ATOM 4059 O O . THR B 1 239 ? -7.766 -19.062 -17.922 1 85.25 239 THR B O 1
ATOM 4062 N N . ASP B 1 240 ? -8.945 -17.203 -18.359 1 87.25 240 ASP B N 1
ATOM 4063 C CA . ASP B 1 240 ? -8 -16.75 -19.375 1 87.25 240 ASP B CA 1
ATOM 4064 C C . ASP B 1 240 ? -6.621 -16.5 -18.766 1 87.25 240 ASP B C 1
ATOM 4066 O O . ASP B 1 240 ? -5.613 -16.953 -19.297 1 87.25 240 ASP B O 1
ATOM 4070 N N . ALA B 1 241 ? -6.629 -15.82 -17.672 1 90.25 241 ALA B N 1
ATOM 4071 C CA . ALA B 1 241 ? -5.375 -15.461 -17.016 1 90.25 241 ALA B CA 1
ATOM 4072 C C . ALA B 1 241 ? -4.598 -16.703 -16.609 1 90.25 241 ALA B C 1
ATOM 4074 O O . ALA B 1 241 ? -3.369 -16.734 -16.688 1 90.25 241 ALA B O 1
ATOM 4075 N N . VAL B 1 242 ? -5.309 -17.766 -16.266 1 90.88 242 VAL B N 1
ATOM 4076 C CA . VAL B 1 242 ? -4.668 -18.969 -15.742 1 90.88 242 VAL B CA 1
ATOM 4077 C C . VAL B 1 242 ? -4.262 -19.875 -16.906 1 90.88 242 VAL B C 1
ATOM 4079 O O . VAL B 1 242 ? -3.221 -20.531 -16.844 1 90.88 242 VAL B O 1
ATOM 4082 N N . SER B 1 243 ? -4.969 -19.859 -18.031 1 88.88 243 SER B N 1
ATOM 4083 C CA . SER B 1 243 ? -4.836 -20.953 -18.984 1 88.88 243 SER B CA 1
ATOM 4084 C C . SER B 1 243 ? -4.172 -20.484 -20.266 1 88.88 243 SER B C 1
ATOM 4086 O O . SER B 1 243 ? -3.604 -21.297 -21 1 88.88 243 SER B O 1
ATOM 4088 N N . ARG B 1 244 ? -4.234 -19.203 -20.516 1 87.94 244 ARG B N 1
ATOM 4089 C CA . ARG B 1 244 ? -3.695 -18.75 -21.781 1 87.94 244 ARG B CA 1
ATOM 4090 C C . ARG B 1 244 ? -2.176 -18.875 -21.812 1 87.94 244 ARG B C 1
ATOM 4092 O O . ARG B 1 244 ? -1.51 -18.641 -20.797 1 87.94 244 ARG B O 1
ATOM 4099 N N . THR B 1 245 ? -1.721 -19.266 -22.969 1 88.75 245 THR B N 1
ATOM 4100 C CA . THR B 1 245 ? -0.276 -19.312 -23.156 1 88.75 245 THR B CA 1
ATOM 4101 C C . THR B 1 245 ? 0.358 -17.953 -22.938 1 88.75 245 THR B C 1
ATOM 4103 O O . THR B 1 245 ? 1.394 -17.844 -22.266 1 88.75 245 THR B O 1
ATOM 4106 N N . PHE B 1 246 ? -0.314 -16.984 -23.484 1 89 246 PHE B N 1
ATOM 4107 C CA . PHE B 1 246 ? 0.135 -15.602 -23.297 1 89 246 PHE B CA 1
ATOM 4108 C C . PHE B 1 246 ? -0.976 -14.742 -22.703 1 89 246 PHE B C 1
ATOM 4110 O O . PHE B 1 246 ? -1.712 -14.078 -23.438 1 89 246 PHE B O 1
ATOM 4117 N N . PRO B 1 247 ? -1.021 -14.719 -21.406 1 90.25 247 PRO B N 1
ATOM 4118 C CA . PRO B 1 247 ? -2.074 -13.914 -20.781 1 90.25 247 PRO B CA 1
ATOM 4119 C C . PRO B 1 247 ? -1.804 -12.414 -20.875 1 90.25 247 PRO B C 1
ATOM 4121 O O . PRO B 1 247 ? -0.654 -12 -21.047 1 90.25 247 PRO B O 1
ATOM 4124 N N . LEU B 1 248 ? -2.941 -11.664 -20.859 1 86 248 LEU B N 1
ATOM 4125 C CA . LEU B 1 248 ? -2.787 -10.219 -20.719 1 86 248 LEU B CA 1
ATOM 4126 C C . LEU B 1 248 ? -2.178 -9.875 -19.359 1 86 248 LEU B C 1
ATOM 4128 O O . LEU B 1 248 ? -2.303 -10.648 -18.406 1 86 248 LEU B O 1
ATOM 4132 N N . THR B 1 249 ? -1.504 -8.719 -19.312 1 88.81 249 THR B N 1
ATOM 4133 C CA . THR B 1 249 ? -0.92 -8.289 -18.047 1 88.81 249 THR B CA 1
ATOM 4134 C C . THR B 1 249 ? -2.004 -7.797 -17.078 1 88.81 249 THR B C 1
ATOM 4136 O O . THR B 1 249 ? -1.812 -7.801 -15.867 1 88.81 249 THR B O 1
ATOM 4139 N N . ARG B 1 250 ? -3.076 -7.301 -17.719 1 87.75 250 ARG B N 1
ATOM 4140 C CA . ARG B 1 250 ? -4.184 -6.77 -16.938 1 87.75 250 ARG B CA 1
ATOM 4141 C C . ARG B 1 250 ? -5.523 -7.145 -17.547 1 87.75 250 ARG B C 1
ATOM 4143 O O . ARG B 1 250 ? -5.727 -6.992 -18.766 1 87.75 250 ARG B O 1
ATOM 4150 N N . TYR B 1 251 ? -6.359 -7.754 -16.734 1 81.62 251 TYR B N 1
ATOM 4151 C CA . TYR B 1 251 ? -7.746 -8.023 -17.094 1 81.62 251 TYR B CA 1
ATOM 4152 C C . TYR B 1 251 ? -8.695 -7.113 -16.328 1 81.62 251 TYR B C 1
ATOM 4154 O O . TYR B 1 251 ? -8.625 -7.043 -15.094 1 81.62 251 TYR B O 1
ATOM 4162 N N . GLN B 1 252 ? -9.531 -6.336 -16.953 1 76.5 252 GLN B N 1
ATOM 4163 C CA . GLN B 1 252 ? -10.523 -5.484 -16.312 1 76.5 252 GLN B CA 1
ATOM 4164 C C . GLN B 1 252 ? -11.938 -5.84 -16.766 1 76.5 252 GLN B C 1
ATOM 4166 O O . GLN B 1 252 ? -12.523 -5.137 -17.594 1 76.5 252 GLN B O 1
ATOM 4171 N N . PRO B 1 253 ? -12.375 -6.914 -16.266 1 65.25 253 PRO B N 1
ATOM 4172 C CA . PRO B 1 253 ? -13.742 -7.305 -16.641 1 65.25 253 PRO B CA 1
ATOM 4173 C C . PRO B 1 253 ? -14.805 -6.375 -16.062 1 65.25 253 PRO B C 1
ATOM 4175 O O . PRO B 1 253 ? -15.375 -6.668 -15.008 1 65.25 253 PRO B O 1
ATOM 4178 N N . VAL B 1 254 ? -14.766 -5.09 -16.391 1 60.03 254 VAL B N 1
ATOM 4179 C CA . VAL B 1 254 ? -15.711 -4.098 -15.906 1 60.03 254 VAL B CA 1
ATOM 4180 C C . VAL B 1 254 ? -16.656 -3.693 -17.031 1 60.03 254 VAL B C 1
ATOM 4182 O O . VAL B 1 254 ? -16.344 -3.865 -18.203 1 60.03 254 VAL B O 1
ATOM 4185 N N . SER B 1 255 ? -17.938 -3.48 -16.594 1 56.81 255 SER B N 1
ATOM 4186 C CA . SER B 1 255 ? -18.875 -2.9 -17.547 1 56.81 255 SER B CA 1
ATOM 4187 C C . SER B 1 255 ? -18.281 -1.681 -18.234 1 56.81 255 SER B C 1
ATOM 4189 O O . SER B 1 255 ? -17.344 -1.064 -17.734 1 56.81 255 SER B O 1
ATOM 4191 N N . PRO B 1 256 ? -18.625 -1.518 -19.531 1 49.53 256 PRO B N 1
ATOM 4192 C CA . PRO B 1 256 ? -18.141 -0.321 -20.219 1 49.53 256 PRO B CA 1
ATOM 4193 C C . PRO B 1 256 ? -18.234 0.937 -19.359 1 49.53 256 PRO B C 1
ATOM 4195 O O . PRO B 1 256 ? -17.344 1.79 -19.406 1 49.53 256 PRO B O 1
ATOM 4198 N N . ALA B 1 257 ? -19.281 0.971 -18.609 1 49.06 257 ALA B N 1
ATOM 4199 C CA . ALA B 1 257 ? -19.453 2.131 -17.734 1 49.06 257 ALA B CA 1
ATOM 4200 C C . ALA B 1 257 ? -18.406 2.162 -16.641 1 49.06 257 ALA B C 1
ATOM 4202 O O . ALA B 1 257 ? -17.844 3.221 -16.328 1 49.06 257 ALA B O 1
ATOM 4203 N N . GLU B 1 258 ? -18.125 1.026 -16.141 1 55.78 258 GLU B N 1
ATOM 4204 C CA . GLU B 1 258 ? -17.141 0.943 -15.07 1 55.78 258 GLU B CA 1
ATOM 4205 C C . GLU B 1 258 ? -15.727 1.179 -15.594 1 55.78 258 GLU B C 1
ATOM 4207 O O . GLU B 1 258 ? -14.898 1.798 -14.914 1 55.78 258 GLU B O 1
ATOM 4212 N N . ARG B 1 259 ? -15.547 0.769 -16.75 1 53.69 259 ARG B N 1
ATOM 4213 C CA . ARG B 1 259 ? -14.258 1.005 -17.391 1 53.69 259 ARG B CA 1
ATOM 4214 C C . ARG B 1 259 ? -14.008 2.496 -17.578 1 53.69 259 ARG B C 1
ATOM 4216 O O . ARG B 1 259 ? -12.891 2.973 -17.406 1 53.69 259 ARG B O 1
ATOM 4223 N N . LEU B 1 260 ? -15.094 3.137 -17.969 1 45.69 260 LEU B N 1
ATOM 4224 C CA . LEU B 1 260 ? -14.977 4.578 -18.172 1 45.69 260 LEU B CA 1
ATOM 4225 C C . LEU B 1 260 ? -14.688 5.293 -16.859 1 45.69 260 LEU B C 1
ATOM 4227 O O . LEU B 1 260 ? -13.852 6.199 -16.812 1 45.69 260 LEU B O 1
ATOM 4231 N N . LYS B 1 261 ? -15.352 4.824 -15.922 1 50.94 261 LYS B N 1
ATOM 4232 C CA . LYS B 1 261 ? -15.148 5.449 -14.617 1 50.94 261 LYS B CA 1
ATOM 4233 C C . LYS B 1 261 ? -13.719 5.242 -14.125 1 50.94 261 LYS B C 1
ATOM 4235 O O . LYS B 1 261 ? -13.094 6.172 -13.609 1 50.94 261 LYS B O 1
ATOM 4240 N N . THR B 1 262 ? -13.281 4.07 -14.359 1 51.66 262 THR B N 1
ATOM 4241 C CA . THR B 1 262 ? -11.922 3.744 -13.93 1 51.66 262 THR B CA 1
ATOM 4242 C C . THR B 1 262 ? -10.898 4.523 -14.75 1 51.66 262 THR B C 1
ATOM 4244 O O . THR B 1 262 ? -9.922 5.039 -14.203 1 51.66 262 THR B O 1
ATOM 4247 N N . PHE B 1 263 ? -11.18 4.578 -16.031 1 45.59 263 PHE B N 1
ATOM 4248 C CA . PHE B 1 263 ? -10.297 5.301 -16.938 1 45.59 263 PHE B CA 1
ATOM 4249 C C . PHE B 1 263 ? -10.25 6.781 -16.578 1 45.59 263 PHE B C 1
ATOM 4251 O O . PHE B 1 263 ? -9.172 7.379 -16.547 1 45.59 263 PHE B O 1
ATOM 4258 N N . VAL B 1 264 ? -11.383 7.348 -16.359 1 44.91 264 VAL B N 1
ATOM 4259 C CA . VAL B 1 264 ? -11.477 8.766 -16.047 1 44.91 264 VAL B CA 1
ATOM 4260 C C . VAL B 1 264 ? -10.789 9.039 -14.703 1 44.91 264 VAL B C 1
ATOM 4262 O O . VAL B 1 264 ? -10.07 10.031 -14.562 1 44.91 264 VAL B O 1
ATOM 4265 N N . ALA B 1 265 ? -11.07 8.133 -13.852 1 48.84 265 ALA B N 1
ATOM 4266 C CA . ALA B 1 265 ? -10.5 8.32 -12.516 1 48.84 265 ALA B CA 1
ATOM 4267 C C . ALA B 1 265 ? -8.977 8.234 -12.562 1 48.84 265 ALA B C 1
ATOM 4269 O O . ALA B 1 265 ? -8.289 8.945 -11.828 1 48.84 265 ALA B O 1
ATOM 4270 N N . GLU B 1 266 ? -8.492 7.398 -13.453 1 47.41 266 GLU B N 1
ATOM 4271 C CA . GLU B 1 266 ? -7.059 7.141 -13.523 1 47.41 266 GLU B CA 1
ATOM 4272 C C . GLU B 1 266 ? -6.352 8.18 -14.391 1 47.41 266 GLU B C 1
ATOM 4274 O O . GLU B 1 266 ? -5.168 8.461 -14.195 1 47.41 266 GLU B O 1
ATOM 4279 N N . HIS B 1 267 ? -6.977 8.688 -15.422 1 43.69 267 HIS B N 1
ATOM 4280 C CA . HIS B 1 267 ? -6.266 9.43 -16.453 1 43.69 267 HIS B CA 1
ATOM 4281 C C . HIS B 1 267 ? -6.742 10.875 -16.516 1 43.69 267 HIS B C 1
ATOM 4283 O O . HIS B 1 267 ? -6.055 11.734 -17.062 1 43.69 267 HIS B O 1
ATOM 4289 N N . LEU B 1 268 ? -7.914 11.219 -16.219 1 41.88 268 LEU B N 1
ATOM 4290 C CA . LEU B 1 268 ? -8.375 12.594 -16.406 1 41.88 268 LEU B CA 1
ATOM 4291 C C . LEU B 1 268 ? -8.18 13.398 -15.125 1 41.88 268 LEU B C 1
ATOM 4293 O O . LEU B 1 268 ? -8.289 12.859 -14.016 1 41.88 268 LEU B O 1
ATOM 4297 N N . PRO B 1 269 ? -7.66 14.633 -15.352 1 39.56 269 PRO B N 1
ATOM 4298 C CA . PRO B 1 269 ? -7.609 15.555 -14.21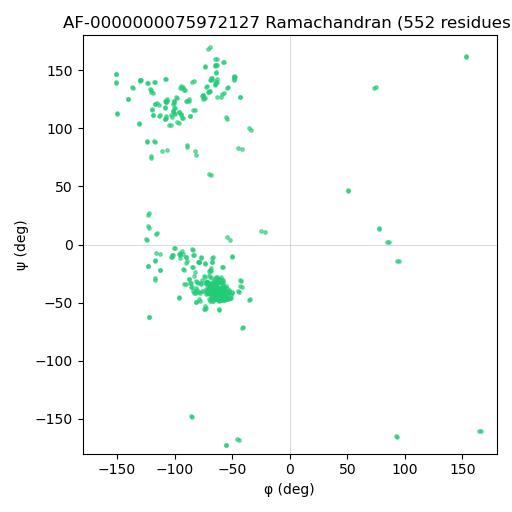1 1 39.56 269 PRO B CA 1
ATOM 4299 C C . PRO B 1 269 ? -8.891 15.539 -13.391 1 39.56 269 PRO B C 1
ATOM 4301 O O . PRO B 1 269 ? -9.984 15.367 -13.938 1 39.56 269 PRO B O 1
ATOM 4304 N N . ARG B 1 270 ? -8.781 15.328 -12.078 1 43.59 270 ARG B N 1
ATOM 4305 C CA . ARG B 1 270 ? -9.82 15.172 -11.055 1 43.59 270 ARG B CA 1
ATOM 4306 C C . ARG B 1 270 ? -10.938 16.188 -11.25 1 43.59 270 ARG B C 1
ATOM 4308 O O . ARG B 1 270 ? -12.094 15.922 -10.93 1 43.59 270 ARG B O 1
ATOM 4315 N N . SER B 1 271 ? -10.633 17.312 -11.742 1 41.44 271 SER B N 1
ATOM 4316 C CA . SER B 1 271 ? -11.688 18.297 -11.953 1 41.44 271 SER B CA 1
ATOM 4317 C C . SER B 1 271 ? -12.789 17.75 -12.859 1 41.44 271 SER B C 1
ATOM 4319 O O . SER B 1 271 ? -13.969 18.016 -12.641 1 41.44 271 SER B O 1
ATOM 4321 N N . PHE B 1 272 ? -12.359 17.094 -13.789 1 37.28 272 PHE B N 1
ATOM 4322 C CA . PHE B 1 272 ? -13.383 16.609 -14.719 1 37.28 272 PHE B CA 1
ATOM 4323 C C . PHE B 1 272 ? -14.172 15.461 -14.109 1 37.28 272 PHE B C 1
ATOM 4325 O O . PHE B 1 272 ? -15.391 15.391 -14.273 1 37.28 272 PHE B O 1
ATOM 4332 N N . TYR B 1 273 ? -13.594 14.641 -13.461 1 40.06 273 TYR B N 1
ATOM 4333 C CA . TYR B 1 273 ? -14.289 13.539 -12.812 1 40.06 273 TYR B CA 1
ATOM 4334 C C . TYR B 1 273 ? -15.281 14.047 -11.773 1 40.06 273 TYR B C 1
ATOM 4336 O O . TYR B 1 273 ? -16.406 13.562 -11.688 1 40.06 273 TYR B O 1
ATOM 4344 N N . ASP B 1 274 ? -14.867 14.953 -10.977 1 43.94 274 ASP B N 1
ATOM 4345 C CA . ASP B 1 274 ? -15.766 15.562 -9.992 1 43.94 274 ASP B CA 1
ATOM 4346 C C . ASP B 1 274 ? -16.969 16.188 -10.672 1 43.94 274 ASP B C 1
ATOM 4348 O O . ASP B 1 274 ? -18.078 16.172 -10.125 1 43.94 274 ASP B O 1
ATOM 4352 N N . ILE B 1 275 ? -16.812 16.719 -11.719 1 36.81 275 ILE B N 1
ATOM 4353 C CA . ILE B 1 275 ? -17.891 17.375 -12.438 1 36.81 275 ILE B CA 1
ATOM 4354 C C . ILE B 1 275 ? -18.859 16.328 -12.977 1 36.81 275 ILE B C 1
ATOM 4356 O O . ILE B 1 275 ? -20.078 16.516 -12.922 1 36.81 275 ILE B O 1
ATOM 4360 N N . VAL B 1 276 ? -18.281 15.273 -13.391 1 38.53 276 VAL B N 1
ATOM 4361 C CA . VAL B 1 276 ? -19.125 14.344 -14.141 1 38.53 276 VAL B CA 1
ATOM 4362 C C . VAL B 1 276 ? -19.766 13.344 -13.188 1 38.53 276 VAL B C 1
ATOM 4364 O O . VAL B 1 276 ? -20.906 12.93 -13.383 1 38.53 276 VAL B O 1
ATOM 4367 N N . TYR B 1 277 ? -19.031 13.039 -12.227 1 41.72 277 TYR B N 1
ATOM 4368 C CA . TYR B 1 277 ? -19.562 11.906 -11.484 1 41.72 277 TYR B CA 1
ATOM 4369 C C . TYR B 1 277 ? -19.906 12.297 -10.047 1 41.72 277 TYR B C 1
ATOM 4371 O O . TYR B 1 277 ? -20.438 11.484 -9.289 1 41.72 277 TYR B O 1
ATOM 4379 N N . ASN B 1 278 ? -19.453 13.461 -9.578 1 40.94 278 ASN B N 1
ATOM 4380 C CA . ASN B 1 278 ? -19.969 14.008 -8.336 1 40.94 278 ASN B CA 1
ATOM 4381 C C . ASN B 1 278 ? -20.891 15.195 -8.586 1 40.94 278 ASN B C 1
ATOM 4383 O O . ASN B 1 278 ? -20.594 16.047 -9.43 1 40.94 278 ASN B O 1
#

Nearest PDB structures (foldseek):
  2jap-assembly1_D  TM=7.310E-01  e=8.490E-11  Streptomyces clavuligerus
  3l77-assembly1_A  TM=8.796E-01  e=3.973E-09  Thermococcus sibiricus MM 739
  8rhx-assembly1_B  TM=6.533E-01  e=1.311E-07  Trypanosoma brucei brucei
  2yhu-assembly1_B  TM=6.462E-01  e=5.626E-07  Trypanosoma brucei
  3jqc-assembly1_C  TM=6.570E-01  e=6.701E-07  Trypanosoma brucei

Foldseek 3Di:
DFQDPVPGAQEEAEDQDDDDPDDDDQRVCPVVVCVVVPDVRYHYYYDDLLDPVRLVVVLVVCVVPPDPPTQAHQEDEADDFDAFFAAPVFFQVVSLVVRCSRLAVSLVSSCVVRVVRCLRVLHEYEYEAELVLLFDDGRRVSNVVSSVNVLVVLVVVQVVCVVSNYARAYEYQYLQSVQVSDDVVNLQVSLVVRLVSGDPVSCVVCPPVNSNVVSVVCVCSNPVRPRPVSVVLSVVLVCQQRPPPDHDRYHYSDDPVSVVLSCCRNPPDVVVSVVPPD/DFQDPVPGAQEEAEDQDDDDPDDDDPRPCPVVVCVVVPDVRYHYDYDDLLDPVRLVVVLVVCVVPPDPPTQAHAEDEADDFDAFFAAPVFFDVVSLVVRCSRLAVSLVSSCVVRVVRCLRNLHEYEYEAELVLLFDDGRRVSRVVSSVNVLVVLVVVQVVCVVSNYARAYEYQYLQSVQVSDDVVNLQVVLVVRLVVGDPVVCVVCPPVNSNVVSVVCVCSNPVRPRPVSVVLSVVLVCQQRPPPDHDRYHYSDDPVSVVLSCCRNPPDVVVSVVPPD

Organism: Ladona fulva (NCBI:txid123851)

InterPro domains:
  IPR002347 Short-chain dehydrogenase/reductase SDR [PF00106] (20-176)
  IPR036291 NAD(P)-binding domain superfamily [SSF51735] (32-186)

Solvent-accessible surface area (backbone atoms only — not comparable to full-atom values): 28934 Å² total; per-residue (Å²): 58,31,77,40,97,88,79,44,59,42,36,69,48,68,29,68,65,58,52,64,95,81,54,68,72,76,58,30,46,56,59,53,48,42,58,73,67,40,61,102,41,57,43,82,40,69,32,43,61,71,34,66,68,42,48,50,51,48,53,51,53,48,67,74,62,53,59,91,89,58,83,47,38,31,34,49,74,48,66,76,74,58,90,48,74,35,49,68,68,63,44,36,62,70,52,49,50,48,27,43,38,44,42,34,52,11,49,53,51,54,48,36,71,45,43,66,38,19,44,70,51,38,15,31,41,35,42,52,33,46,36,60,22,56,37,72,36,69,31,29,22,59,44,12,12,32,32,31,15,46,51,32,29,41,49,9,46,28,63,60,26,50,85,51,52,26,45,42,28,39,37,27,33,25,56,26,59,61,14,70,75,32,42,68,63,52,48,50,50,49,46,52,54,42,56,70,56,34,50,70,69,54,44,68,69,58,32,68,67,52,50,50,49,55,57,53,63,45,41,60,59,28,60,69,34,61,50,66,70,42,43,54,45,37,48,50,49,50,50,41,56,72,66,42,92,76,47,64,57,63,41,64,54,32,55,73,66,50,44,47,51,42,46,38,58,68,65,41,64,61,69,55,44,45,62,72,76,91,56,30,75,40,95,89,79,44,58,40,35,70,47,70,28,67,65,62,51,63,95,80,55,68,72,77,59,29,48,56,59,53,48,43,59,72,66,40,60,101,41,57,44,81,40,69,32,44,61,72,34,66,69,41,49,51,51,48,53,51,52,47,67,76,62,51,58,90,88,59,82,47,37,31,35,50,75,48,66,77,72,56,91,47,76,36,48,68,68,61,44,42,61,69,50,51,50,48,28,44,38,44,42,34,52,12,50,54,50,54,46,34,71,45,44,67,39,19,45,70,51,39,15,31,41,35,42,53,33,47,37,58,23,56,38,71,35,69,29,29,21,61,45,12,12,33,32,31,15,47,52,32,30,42,49,9,44,28,63,61,26,50,86,51,50,26,46,40,27,39,35,27,31,26,57,28,64,64,16,70,75,32,43,68,64,51,48,50,51,49,46,51,52,43,58,69,59,35,51,70,69,54,46,67,69,59,33,68,66,53,50,50,50,55,53,53,62,46,41,60,60,30,60,69,36,60,51,65,72,42,43,53,46,36,48,50,49,49,50,42,55,71,65,41,91,76,46,62,57,64,41,64,52,33,56,74,67,51,44,48,52,39,47,38,59,68,63,43,65,63,69,56,44,46,62,73,74,90

Radius of gyration: 23.86 Å; Cα contacts (8 Å, |Δi|>4): 907; chains: 2; bounding box: 54×75×51 Å

Sequence (556 aa):
MHFSPRKGFTVFAGFEEVETEKSSECTATSSSALKEQSSGRVHIIQLDVTSEEQIQKVKEYIQDNLPSGATGIWAVVNLGVWACFGEAEWLPFAAIRRSTEVNLLGVVRLTQIFLPQLRRTKGRVINVVSALGSIPTPLRSPYCACAAAIRAFSDCLRLEMRRWGVDVVVVTPGEALSGCFLTEERLVDQARSMWAWLGDAAKAEIGQDYFEMKVRSLRPYVESQQPEADLFVVLRALTDAVSRTFPLTRYQPVSPAERLKTFVAEHLPRSFYDIVYNMHFSPRKGFTVFAGFEEVETEKSSECTATSSSALKEQSSGRVHIIQLDVTSEEQIQKVKEYIQDNLPSGATGIWAVVNLGVWACFGEAEWLPFAAIRRSTEVNLLGVVRLTQIFLPQLRRTKGRVINVVSALGSIPTPLRSPYCACAAAIRAFSDCLRLEMRRWGVDVVVVTPGEALSGCFLTEERLVDQARSMWAWLGDAAKAEIGQDYFEMKVRSLRPYVESQQPEADLFVVLRALTDAVSRTFPLTRYQPVSPAERLKTFVAEHLPRSFYDIVYN